Protein AF-0000000085164728 (afdb_homodimer)

InterPro domains:
  IPR006016 UspA [PF00582] (1-134)
  IPR006016 UspA [PF00582] (154-286)
  IPR014729 Rossmann-like alpha/beta/alpha sandwich fold [G3DSA:3.40.50.620] (1-135)
  IPR014729 Rossmann-like alpha/beta/alpha sandwich fold [G3DSA:3.40.50.620] (152-289)

Solvent-accessible surface area (backbone atoms only — not comparable to full-atom values): 30574 Å² total; per-residue (Å²): 68,53,30,26,35,34,34,56,41,90,75,75,27,42,60,46,61,50,56,77,33,47,54,27,33,36,66,24,35,34,36,30,39,36,40,34,37,46,44,65,68,55,76,88,73,43,51,67,68,56,49,53,51,50,51,49,49,49,52,61,57,54,52,64,60,73,89,57,52,48,91,76,40,47,76,47,74,47,78,45,75,32,54,44,45,58,51,52,56,49,48,35,64,75,65,61,37,47,25,35,47,37,46,50,76,58,91,42,88,74,54,78,69,64,69,52,70,51,57,46,54,35,60,50,67,44,75,44,33,36,34,41,35,56,26,63,59,54,39,49,44,31,70,71,40,45,41,54,46,35,34,39,46,46,27,22,33,34,31,67,44,80,76,41,72,31,39,46,46,45,52,49,54,52,47,61,26,41,71,41,57,103,37,42,34,55,48,29,41,33,41,33,34,59,45,54,57,77,85,51,50,72,68,54,51,66,59,45,49,60,53,50,51,52,53,48,49,52,50,38,55,54,44,37,70,57,71,31,50,59,48,73,48,78,44,79,32,57,55,67,61,49,51,51,54,61,37,46,81,42,65,42,43,26,39,42,39,35,34,80,58,54,46,57,41,82,53,61,76,60,85,42,72,50,56,46,39,67,52,52,47,76,52,31,30,31,41,33,53,33,83,91,103,66,54,30,27,33,36,34,54,42,88,75,72,26,43,58,47,61,52,58,77,35,46,53,27,32,37,66,25,34,34,37,30,40,35,39,34,37,46,46,64,69,55,76,88,73,44,51,68,66,56,49,54,50,51,52,50,49,50,50,62,57,53,51,65,61,73,88,60,52,46,91,77,41,48,75,45,73,47,78,45,78,34,55,45,45,59,51,53,56,50,46,34,65,74,65,61,38,48,25,35,46,36,46,49,74,52,91,39,87,74,52,78,71,65,70,54,71,51,57,46,54,35,58,50,64,43,76,44,34,34,34,40,34,56,25,63,60,53,37,48,44,31,70,72,40,44,42,54,46,35,34,39,46,46,28,20,33,34,31,70,44,80,77,42,71,32,39,47,45,46,51,50,54,51,47,61,24,42,73,40,56,100,37,41,34,55,47,29,40,33,42,34,34,60,46,55,57,77,83,51,51,70,67,56,51,64,59,44,48,62,53,50,51,53,53,49,50,50,51,38,53,55,45,38,70,56,71,31,49,57,47,74,48,79,46,79,29,58,54,66,61,48,52,50,54,60,38,48,82,42,65,45,41,25,39,41,38,35,35,79,61,57,44,60,39,85,49,56,74,54,87,43,70,50,57,47,40,66,52,54,47,76,52,30,28,29,40,33,54,34,85,91,105

Organism: Thermosynechococcus vestitus (strain NIES-2133 / IAM M-273 / BP-1) (NCBI:txid197221)

Radius of gyration: 25.06 Å; Cα contacts (8 Å, |Δi|>4): 1102; chains: 2; bounding box: 69×66×60 Å

Sequence (586 aa):
MFKNILIPTDLHDGLPKLTHYLEALRTAGARKLIFLHARPINEDGDKPRLREEKLQQARERLKIDPTTVPADLKAEVIIENRRPADAILDTVEKHQIDLVLASRPLRNLLDEKLFGSTTIEVLQRIKVPVMIMRPHLLWVMTTAELNLRCQNLFRHLLVPYDHSPSAQHLVQQLRQGAQQPDQTSIASLTFCWIISDAGQRELGIAEERPKAEKILAQLKQEFTGYGLRVETEIRFGNPVVEAQLAANYRDIYGIAVSSSSVGKIWELSIPSFAGEIIRRCVFPVIYFPPAGRMFKNILIPTDLHDGLPKLTHYLEALRTAGARKLIFLHARPINEDGDKPRLREEKLQQARERLKIDPTTVPADLKAEVIIENRRPADAILDTVEKHQIDLVLASRPLRNLLDEKLFGSTTIEVLQRIKVPVMIMRPHLLWVMTTAELNLRCQNLFRHLLVPYDHSPSAQHLVQQLRQGAQQPDQTSIASLTFCWIISDAGQRELGIAEERPKAEKILAQLKQEFTGYGLRVETEIRFGNPVVEAQLAANYRDIYGIAVSSSSVGKIWELSIPSFAGEIIRRCVFPVIYFPPAGR

pLDDT: mean 87.1, std 14.27, range [42.5, 98.75]

Foldseek 3Di:
DQAAEEEEDCLQLLSLVCLQQQVLLVLLFYQEYEYEYEAADPPVPDDPVNVVVSVVVLCVSNPHDPVRHDPRHHYYYYYYNDDRLVVVQVCCVVVVGQEYEYEADDPDPPDLDLHDPSVLSNLQPPQHKYKYAYSVVSVPDDPVRVSNLSNLLAAEEEEEADPPQFSVQLLVVVLVQLQVPVRHSYAEYEYEYEAAPPPDDPVVCVVRVVVQVVVLVVSCVSSVVSVHHYHYDYHYHDLLVVSLVVCVVDVHNEYEDEDQCRNVCVVVVPDDSLSCCSRPPNHIYMYRYGPPD/DQAAEEEEDCLQLLSLVCLQQQVLLVLLFYQEYEYEYEAADPPVPDDPVNVVVSVVVLCVSNPHDPVRHDPRHHYYYYYYNDDRLVVVQVCCVVVVGQEYEYEADDPDPPDLDLHDPSVLSNLQPPQHKYKYAYSVVSVPDDPVRVSNLSNLLAAEEEEEADPPQFSVQLLVVVLVQLQVPVRHSYQEYEYEYEAAPPPDDPVVCVVRVVVQVVVLVVSCVSSVVSVHHYHYDYHYHDLLVVSLVVCVVDVHNEYEDEDQCRNVCVVVVPDDSLSCCSRPPNHIYMYRYGPPD

Nearest PDB structures (foldseek):
  3loq-assembly1_A  TM=7.044E-01  e=8.786E-13  Archaeoglobus fulgidus
  4r2j-assembly1_A-2  TM=6.578E-01  e=1.770E-10  Salmonella enterica subsp. enterica serovar Typhimurium str. LT2
  3cis-assembly4_H  TM=7.142E-01  e=3.997E-09  Mycobacterium tuberculosis
  4wny-assembly1_A-2  TM=7.935E-01  e=1.900E-03  Burkholderia pseudomallei 1710b
  4r2l-assembly1_B-2  TM=6.165E-01  e=4.584E-04  Salmonella enterica subsp. enterica serovar Typhimurium str. LT2

Secondary structure (DSSP, 8-state):
---EEEEE--SSSSGGGGGG-HHHHHHTT-SEEEEEEE----TTTS-HHHHHHHHHHHHHHT---GGGS-TT-EEEEEEESS-HHHHHHHHHHHTT-SEEEEE---SSTT---S--HHHHHHHHH--S-EEEE-HHHHHH--HHHHHHHHHTTTSEEEEE----HHHHHHHHHHHHHHT-GGG----EEEEEEEE--SS--HHHHHHHHHHHHHHHHHHHHHHHHTT-EEEEEEEES-HHHHHHHHHHTTT-SEEEEE-SSTTGGGSTTS--HHHHHHHH-SS-EEEEPPTT-/---EEEEE--SSSSGGGGGG-HHHHHHTT-SEEEEEEE----TTTS-HHHHHHHHHHHHHHT---GGGS-TT-EEEEEEESS-HHHHHHHHHHHTT-SEEEEE---SSTT---S--HHHHHHHHH--S-EEEE-HHHHHH--HHHHHHHHHTTTSEEEEE----HHHHHHHHHHHHHHT-GGG----EEEEEEEE--SS--HHHHHHHHHHHHHHHHHHHHHHHHTT-EEEEEEEES-HHHHHHHHHHTTT-SEEEEE-SSTT-GGGTTS--HHHHHHHH-SS-EEEEPPTT-

Structure (mmCIF, N/CA/C/O backbone):
data_AF-0000000085164728-model_v1
#
loop_
_entity.id
_entity.type
_entity.pdbx_description
1 polymer 'Tll1334 protein'
#
loop_
_atom_site.group_PDB
_atom_site.id
_atom_site.type_symbol
_atom_site.label_atom_id
_atom_site.label_alt_id
_atom_site.label_comp_id
_atom_site.label_asym_id
_atom_site.label_entity_id
_atom_site.label_seq_id
_atom_site.pdbx_PDB_ins_code
_atom_site.Cartn_x
_atom_site.Cartn_y
_atom_site.Cartn_z
_atom_site.occupancy
_atom_site.B_iso_or_equiv
_atom_site.auth_seq_id
_atom_site.auth_comp_id
_atom_site.auth_asym_id
_atom_site.auth_atom_id
_atom_site.pdbx_PDB_model_num
ATOM 1 N N . MET A 1 1 ? 6.961 -25.391 -2.287 1 87.75 1 MET A N 1
ATOM 2 C CA . MET A 1 1 ? 6.664 -24.484 -3.389 1 87.75 1 MET A CA 1
ATOM 3 C C . MET A 1 1 ? 7.375 -23.141 -3.197 1 87.75 1 MET A C 1
ATOM 5 O O . MET A 1 1 ? 7.641 -22.734 -2.066 1 87.75 1 MET A O 1
ATOM 9 N N . PHE A 1 2 ? 7.844 -22.422 -4.219 1 93.62 2 PHE A N 1
ATOM 10 C CA . PHE A 1 2 ? 8.469 -21.125 -4.355 1 93.62 2 PHE A CA 1
ATOM 11 C C . PHE A 1 2 ? 9.773 -21.062 -3.574 1 93.62 2 PHE A C 1
ATOM 13 O O . PHE A 1 2 ? 9.914 -20.266 -2.643 1 93.62 2 PHE A O 1
ATOM 20 N N . LYS A 1 3 ? 10.727 -21.797 -3.867 1 95.06 3 LYS A N 1
ATOM 21 C CA . LYS A 1 3 ? 12.016 -21.859 -3.195 1 95.06 3 LYS A CA 1
ATOM 22 C C . LYS A 1 3 ? 13.078 -21.078 -3.963 1 95.06 3 LYS A C 1
ATOM 24 O O . LYS A 1 3 ? 13.898 -20.375 -3.363 1 95.06 3 LYS A O 1
ATOM 29 N N . ASN A 1 4 ? 13.07 -21.328 -5.238 1 97.56 4 ASN A N 1
ATOM 30 C CA . ASN A 1 4 ? 13.984 -20.609 -6.113 1 97.56 4 ASN A CA 1
ATOM 31 C C . ASN A 1 4 ? 13.305 -19.406 -6.77 1 97.56 4 ASN A C 1
ATOM 33 O O . ASN A 1 4 ? 12.547 -19.562 -7.73 1 97.56 4 ASN A O 1
ATOM 37 N N . ILE A 1 5 ? 13.656 -18.234 -6.324 1 98.44 5 ILE A N 1
ATOM 38 C CA . ILE A 1 5 ? 12.891 -17.047 -6.699 1 98.44 5 ILE A CA 1
ATOM 39 C C . ILE A 1 5 ? 13.781 -16.078 -7.484 1 98.44 5 ILE A C 1
ATOM 41 O O . ILE A 1 5 ? 14.906 -15.781 -7.066 1 98.44 5 ILE A O 1
ATOM 45 N N . LEU A 1 6 ? 13.312 -15.719 -8.625 1 98.75 6 LEU A N 1
ATOM 46 C CA . LEU A 1 6 ? 13.945 -14.68 -9.422 1 98.75 6 LEU A CA 1
ATOM 47 C C . LEU A 1 6 ? 13.266 -13.328 -9.195 1 98.75 6 LEU A C 1
ATOM 49 O O . LEU A 1 6 ? 12.039 -13.234 -9.219 1 98.75 6 LEU A O 1
ATOM 53 N N . ILE A 1 7 ? 14.039 -12.305 -8.938 1 98.38 7 ILE A N 1
ATOM 54 C CA . ILE A 1 7 ? 13.539 -10.953 -8.719 1 98.38 7 ILE A CA 1
ATOM 55 C C . ILE A 1 7 ? 14.117 -10.008 -9.766 1 98.38 7 ILE A C 1
ATOM 57 O O . ILE A 1 7 ? 15.141 -9.359 -9.523 1 98.38 7 ILE A O 1
ATOM 61 N N . PRO A 1 8 ? 13.477 -9.938 -10.875 1 96.81 8 PRO A N 1
ATOM 62 C CA . PRO A 1 8 ? 13.906 -8.953 -11.875 1 96.81 8 PRO A CA 1
ATOM 63 C C . PRO A 1 8 ? 13.508 -7.523 -11.508 1 96.81 8 PRO A C 1
ATOM 65 O O . PRO A 1 8 ? 12.406 -7.297 -11.016 1 96.81 8 PRO A O 1
ATOM 68 N N . THR A 1 9 ? 14.398 -6.559 -11.727 1 93.94 9 THR A N 1
ATOM 69 C CA . THR A 1 9 ? 14.117 -5.184 -11.336 1 93.94 9 THR A CA 1
ATOM 70 C C . THR A 1 9 ? 14.781 -4.199 -12.289 1 93.94 9 THR A C 1
ATOM 72 O O . THR A 1 9 ? 15.898 -4.434 -12.758 1 93.94 9 THR A O 1
ATOM 75 N N . ASP A 1 10 ? 14.078 -3.133 -12.523 1 88.12 10 ASP A N 1
ATOM 76 C CA . ASP A 1 10 ? 14.688 -2.023 -13.25 1 88.12 10 ASP A CA 1
ATOM 77 C C . ASP A 1 10 ? 15.297 -1.005 -12.281 1 88.12 10 ASP A C 1
ATOM 79 O O . ASP A 1 10 ? 15.68 0.092 -12.695 1 88.12 10 ASP A O 1
ATOM 83 N N . LEU A 1 11 ? 15.289 -1.271 -11.016 1 89.62 11 LEU A N 1
ATOM 84 C CA . LEU A 1 11 ? 15.938 -0.517 -9.945 1 89.62 11 LEU A CA 1
ATOM 85 C C . LEU A 1 11 ? 15.016 0.586 -9.43 1 89.62 11 LEU A C 1
ATOM 87 O O . LEU A 1 11 ? 15.312 1.228 -8.422 1 89.62 11 LEU A O 1
ATOM 91 N N . HIS A 1 12 ? 13.805 0.797 -10.016 1 82.5 12 HIS A N 1
ATOM 92 C CA . HIS A 1 12 ? 12.906 1.875 -9.609 1 82.5 12 HIS A CA 1
ATOM 93 C C . HIS A 1 12 ? 11.57 1.326 -9.109 1 82.5 12 HIS A C 1
ATOM 95 O O . HIS A 1 12 ? 10.688 2.092 -8.719 1 82.5 12 HIS A O 1
ATOM 101 N N . ASP A 1 13 ? 11.43 0.046 -9.031 1 85.62 13 ASP A N 1
ATOM 102 C CA . ASP A 1 13 ? 10.133 -0.588 -8.797 1 85.62 13 ASP A CA 1
ATOM 103 C C . ASP A 1 13 ? 9.977 -1 -7.332 1 85.62 13 ASP A C 1
ATOM 105 O O . ASP A 1 13 ? 9.047 -1.72 -6.98 1 85.62 13 ASP A O 1
ATOM 109 N N . GLY A 1 14 ? 10.922 -0.713 -6.512 1 89.44 14 GLY A N 1
ATOM 110 C CA . GLY A 1 14 ? 10.852 -1.021 -5.094 1 89.44 14 GLY A CA 1
ATOM 111 C C . GLY A 1 14 ? 11.477 -2.357 -4.742 1 89.44 14 GLY A C 1
ATOM 112 O O . GLY A 1 14 ? 11.766 -2.625 -3.574 1 89.44 14 GLY A O 1
ATOM 113 N N . LEU A 1 15 ? 11.805 -3.211 -5.734 1 94.62 15 LEU A N 1
ATOM 114 C CA . LEU A 1 15 ? 12.242 -4.582 -5.488 1 94.62 15 LEU A CA 1
ATOM 115 C C . LEU A 1 15 ? 13.672 -4.613 -4.961 1 94.62 15 LEU A C 1
ATOM 117 O O . LEU A 1 15 ? 14.047 -5.527 -4.223 1 94.62 15 LEU A O 1
ATOM 121 N N . PRO A 1 16 ? 14.508 -3.58 -5.289 1 94.38 16 PRO A N 1
ATOM 122 C CA . PRO A 1 16 ? 15.859 -3.584 -4.723 1 94.38 16 PRO A CA 1
ATOM 123 C C . PRO A 1 16 ? 15.859 -3.594 -3.197 1 94.38 16 PRO A C 1
ATOM 125 O O . PRO A 1 16 ? 16.797 -4.113 -2.578 1 94.38 16 PRO A O 1
ATOM 128 N N . LYS A 1 17 ? 14.805 -3.115 -2.582 1 94.44 17 LYS A N 1
ATOM 129 C CA . LYS A 1 17 ? 14.703 -3.115 -1.125 1 94.44 17 LYS A CA 1
ATOM 130 C C . LYS A 1 17 ? 14.766 -4.535 -0.571 1 94.44 17 LYS A C 1
ATOM 132 O O . LYS A 1 17 ? 15.18 -4.742 0.573 1 94.44 17 LYS A O 1
ATOM 137 N N . LEU A 1 18 ? 14.43 -5.48 -1.361 1 97.12 18 LEU A N 1
ATOM 138 C CA . LEU A 1 18 ? 14.32 -6.859 -0.89 1 97.12 18 LEU A CA 1
ATOM 139 C C . LEU A 1 18 ? 15.695 -7.441 -0.576 1 97.12 18 LEU A C 1
ATOM 141 O O . LEU A 1 18 ? 15.797 -8.453 0.119 1 97.12 18 LEU A O 1
ATOM 145 N N . THR A 1 19 ? 16.781 -6.758 -1.048 1 97.44 19 THR A N 1
ATOM 146 C CA . THR A 1 19 ? 18.125 -7.203 -0.711 1 97.44 19 THR A CA 1
ATOM 147 C C . THR A 1 19 ? 18.375 -7.082 0.789 1 97.44 19 THR A C 1
ATOM 149 O O . THR A 1 19 ? 19.281 -7.715 1.324 1 97.44 19 THR A O 1
ATOM 152 N N . HIS A 1 20 ? 17.531 -6.328 1.46 1 96.56 20 HIS A N 1
ATOM 153 C CA . HIS A 1 20 ? 17.703 -6.109 2.891 1 96.56 20 HIS A CA 1
ATOM 154 C C . HIS A 1 20 ? 16.797 -7.027 3.705 1 96.56 20 HIS A C 1
ATOM 156 O O . HIS A 1 20 ? 16.797 -6.977 4.938 1 96.56 20 HIS A O 1
ATOM 162 N N . TYR A 1 21 ? 16.109 -7.902 3.035 1 97.69 21 TYR A N 1
ATOM 163 C CA . TYR A 1 21 ? 15.125 -8.727 3.74 1 97.69 21 TYR A CA 1
ATOM 164 C C . TYR A 1 21 ? 15.336 -10.203 3.43 1 97.69 21 TYR A C 1
ATOM 166 O O . TYR A 1 21 ? 14.367 -10.969 3.357 1 97.69 21 TYR A O 1
ATOM 174 N N . LEU A 1 22 ? 16.531 -10.578 3.252 1 98.25 22 LEU A N 1
ATOM 175 C CA . LEU A 1 22 ? 16.875 -11.938 2.857 1 98.25 22 LEU A CA 1
ATOM 176 C C . LEU A 1 22 ? 16.438 -12.945 3.922 1 98.25 22 LEU A C 1
ATOM 178 O O . LEU A 1 22 ? 15.898 -14 3.598 1 98.25 22 LEU A O 1
ATOM 182 N N . GLU A 1 23 ? 16.625 -12.594 5.18 1 97.75 23 GLU A N 1
ATOM 183 C CA . GLU A 1 23 ? 16.203 -13.484 6.258 1 97.75 23 GLU A CA 1
ATOM 184 C C . GLU A 1 23 ? 14.688 -13.664 6.25 1 97.75 23 GLU A C 1
ATOM 186 O O . GLU A 1 23 ? 14.188 -14.773 6.445 1 97.75 23 GLU A O 1
ATOM 191 N N . ALA A 1 24 ? 13.992 -12.586 6.066 1 97.88 24 ALA A N 1
ATOM 192 C CA . ALA A 1 24 ? 12.531 -12.641 6.023 1 97.88 24 ALA A CA 1
ATOM 193 C C . ALA A 1 24 ? 12.055 -13.492 4.852 1 97.88 24 ALA A C 1
ATOM 195 O O . ALA A 1 24 ? 11.148 -14.32 5.008 1 97.88 24 ALA A O 1
ATOM 196 N N . LEU A 1 25 ? 12.68 -13.305 3.686 1 97.75 25 LEU A N 1
ATOM 197 C CA . LEU A 1 25 ? 12.305 -14.07 2.504 1 97.75 25 LEU A CA 1
ATOM 198 C C . LEU A 1 25 ? 12.641 -15.547 2.689 1 97.75 25 LEU A C 1
ATOM 200 O O . LEU A 1 25 ? 11.891 -16.422 2.244 1 97.75 25 LEU A O 1
ATOM 204 N N . ARG A 1 26 ? 13.727 -15.812 3.361 1 97.25 26 ARG A N 1
ATOM 205 C CA . ARG A 1 26 ? 14.062 -17.188 3.713 1 97.25 26 ARG A CA 1
ATOM 206 C C . ARG A 1 26 ? 12.992 -17.812 4.602 1 97.25 26 ARG A C 1
ATOM 208 O O . ARG A 1 26 ? 12.609 -18.969 4.41 1 97.25 26 ARG A O 1
ATOM 215 N N . THR A 1 27 ? 12.547 -17.031 5.551 1 96 27 THR A N 1
ATOM 216 C CA . THR A 1 27 ? 11.492 -17.484 6.453 1 96 27 THR A CA 1
ATOM 217 C C . THR A 1 27 ? 10.227 -17.828 5.676 1 96 27 THR A C 1
ATOM 219 O O . THR A 1 27 ? 9.5 -18.766 6.031 1 96 27 THR A O 1
ATOM 222 N N . ALA A 1 28 ? 10.031 -17.172 4.562 1 96.12 28 ALA A N 1
ATOM 223 C CA . ALA A 1 28 ? 8.859 -17.391 3.725 1 96.12 28 ALA A CA 1
ATOM 224 C C . ALA A 1 28 ? 9.039 -18.641 2.863 1 96.12 28 ALA A C 1
ATOM 226 O O . ALA A 1 28 ? 8.109 -19.062 2.178 1 96.12 28 ALA A O 1
ATOM 227 N N . GLY A 1 29 ? 10.258 -19.172 2.836 1 94.25 29 GLY A N 1
ATOM 228 C CA . GLY A 1 29 ? 10.461 -20.422 2.137 1 94.25 29 GLY A CA 1
ATOM 229 C C . GLY A 1 29 ? 11.539 -20.359 1.077 1 94.25 29 GLY A C 1
ATOM 230 O O . GLY A 1 29 ? 11.914 -21.375 0.494 1 94.25 29 GLY A O 1
ATOM 231 N N . ALA A 1 30 ? 12.094 -19.125 0.817 1 96.56 30 ALA A N 1
ATOM 232 C CA . ALA A 1 30 ? 13.117 -18.969 -0.217 1 96.56 30 ALA A CA 1
ATOM 233 C C . ALA A 1 30 ? 14.406 -19.688 0.178 1 96.56 30 ALA A C 1
ATOM 235 O O . ALA A 1 30 ? 14.82 -19.641 1.339 1 96.56 30 ALA A O 1
ATOM 236 N N . ARG A 1 31 ? 15 -20.344 -0.759 1 96.88 31 ARG A N 1
ATOM 237 C CA . ARG A 1 31 ? 16.297 -20.984 -0.559 1 96.88 31 ARG A CA 1
ATOM 238 C C . ARG A 1 31 ? 17.328 -20.469 -1.556 1 96.88 31 ARG A C 1
ATOM 240 O O . ARG A 1 31 ? 18.531 -20.547 -1.312 1 96.88 31 ARG A O 1
ATOM 247 N N . LYS A 1 32 ? 16.797 -19.969 -2.6 1 98.31 32 LYS A N 1
ATOM 248 C CA . LYS A 1 32 ? 17.609 -19.281 -3.594 1 98.31 32 LYS A CA 1
ATOM 249 C C . LYS A 1 32 ? 16.938 -18 -4.078 1 98.31 32 LYS A C 1
ATOM 251 O O . LYS A 1 32 ? 15.758 -18.016 -4.445 1 98.31 32 LYS A O 1
ATOM 256 N N . LEU A 1 33 ? 17.641 -16.906 -4 1 98.56 33 LEU A N 1
ATOM 257 C CA . LEU A 1 33 ? 17.172 -15.625 -4.504 1 98.56 33 LEU A CA 1
ATOM 258 C C . LEU A 1 33 ? 18.141 -15.055 -5.539 1 98.56 33 LEU A C 1
ATOM 260 O O . LEU A 1 33 ? 19.344 -14.953 -5.285 1 98.56 33 LEU A O 1
ATOM 264 N N . ILE A 1 34 ? 17.609 -14.734 -6.684 1 98.75 34 ILE A N 1
ATOM 265 C CA . ILE A 1 34 ? 18.422 -14.086 -7.707 1 98.75 34 ILE A CA 1
ATOM 266 C C . ILE A 1 34 ? 17.812 -12.727 -8.055 1 98.75 34 ILE A C 1
ATOM 268 O O . ILE A 1 34 ? 16.688 -12.641 -8.539 1 98.75 34 ILE A O 1
ATOM 272 N N . PHE A 1 35 ? 18.594 -11.695 -7.742 1 98.62 35 PHE A N 1
ATOM 273 C CA . PHE A 1 35 ? 18.25 -10.359 -8.219 1 98.62 35 PHE A CA 1
ATOM 274 C C . PHE A 1 35 ? 18.828 -10.117 -9.609 1 98.62 35 PHE A C 1
ATOM 276 O O . PHE A 1 35 ? 20.047 -10.234 -9.812 1 98.62 35 PHE A O 1
ATOM 283 N N . LEU A 1 36 ? 17.938 -9.781 -10.562 1 98.12 36 LEU A N 1
ATOM 284 C CA . LEU A 1 36 ? 18.359 -9.633 -11.945 1 98.12 36 LEU A CA 1
ATOM 285 C C . LEU A 1 36 ? 18.078 -8.227 -12.453 1 98.12 36 LEU A C 1
ATOM 287 O O . LEU A 1 36 ? 16.953 -7.738 -12.352 1 98.12 36 LEU A O 1
ATOM 291 N N . HIS A 1 37 ? 19.047 -7.543 -12.875 1 96.69 37 HIS A N 1
ATOM 292 C CA . HIS A 1 37 ? 18.922 -6.297 -13.617 1 96.69 37 HIS A CA 1
ATOM 293 C C . HIS A 1 37 ? 19.469 -6.434 -15.031 1 96.69 37 HIS A C 1
ATOM 295 O O . HIS A 1 37 ? 20.656 -6.664 -15.219 1 96.69 37 HIS A O 1
ATOM 301 N N . ALA A 1 38 ? 18.516 -6.348 -16.031 1 94.5 38 ALA A N 1
ATOM 302 C CA . ALA A 1 38 ? 18.891 -6.461 -17.438 1 94.5 38 ALA A CA 1
ATOM 303 C C . ALA A 1 38 ? 18.484 -5.211 -18.219 1 94.5 38 ALA A C 1
ATOM 305 O O . ALA A 1 38 ? 17.344 -4.758 -18.109 1 94.5 38 ALA A O 1
ATOM 306 N N . ARG A 1 39 ? 19.344 -4.613 -18.906 1 88.88 39 ARG A N 1
ATOM 307 C CA . ARG A 1 39 ? 19.109 -3.459 -19.766 1 88.88 39 ARG A CA 1
ATOM 308 C C . ARG A 1 39 ? 20.016 -3.482 -20.984 1 88.88 39 ARG A C 1
ATOM 310 O O . ARG A 1 39 ? 21.234 -3.615 -20.875 1 88.88 39 ARG A O 1
ATOM 317 N N . PRO A 1 40 ? 19.266 -3.32 -22.156 1 83.12 40 PRO A N 1
ATOM 318 C CA . PRO A 1 40 ? 20.109 -3.248 -23.344 1 83.12 40 PRO A CA 1
ATOM 319 C C . PRO A 1 40 ? 20.938 -1.963 -23.391 1 83.12 40 PRO A C 1
ATOM 321 O O . PRO A 1 40 ? 20.422 -0.884 -23.078 1 83.12 40 PRO A O 1
ATOM 324 N N . ILE A 1 41 ? 22.172 -2.07 -23.359 1 71.19 41 ILE A N 1
ATOM 325 C CA . ILE A 1 41 ? 23.031 -0.912 -23.547 1 71.19 41 ILE A CA 1
ATOM 326 C C . ILE A 1 41 ? 23.234 -0.64 -25.031 1 71.19 41 ILE A C 1
ATOM 328 O O . ILE A 1 41 ? 23.625 -1.533 -25.781 1 71.19 41 ILE A O 1
ATOM 332 N N . ASN A 1 42 ? 22.531 0.469 -25.453 1 64.06 42 ASN A N 1
ATOM 333 C CA . ASN A 1 42 ? 22.875 0.837 -26.828 1 64.06 42 ASN A CA 1
ATOM 334 C C . ASN A 1 42 ? 24.328 1.309 -26.938 1 64.06 42 ASN A C 1
ATOM 336 O O . ASN A 1 42 ? 24.703 2.328 -26.344 1 64.06 42 ASN A O 1
ATOM 340 N N . GLU A 1 43 ? 25.219 0.476 -27.391 1 57.06 43 GLU A N 1
ATOM 341 C CA . GLU A 1 43 ? 26.625 0.773 -27.594 1 57.06 43 GLU A CA 1
ATOM 342 C C . GLU A 1 43 ? 26.812 2.096 -28.328 1 57.06 43 GLU A C 1
ATOM 344 O O . GLU A 1 43 ? 27.781 2.822 -28.078 1 57.06 43 GLU A O 1
ATOM 349 N N . ASP A 1 44 ? 25.984 2.379 -29.281 1 56.75 44 ASP A N 1
ATOM 350 C CA . ASP A 1 44 ? 26.219 3.541 -30.141 1 56.75 44 ASP A CA 1
ATOM 351 C C . ASP A 1 44 ? 25.75 4.824 -29.453 1 56.75 44 ASP A C 1
ATOM 353 O O . ASP A 1 44 ? 26.312 5.898 -29.688 1 56.75 44 ASP A O 1
ATOM 357 N N . GLY A 1 45 ? 24.797 4.73 -28.594 1 57.88 45 GLY A N 1
ATOM 358 C CA . GLY A 1 45 ? 24.219 5.969 -28.109 1 57.88 45 GLY A CA 1
ATOM 359 C C . GLY A 1 45 ? 24.594 6.27 -26.672 1 57.88 45 GLY A C 1
ATOM 360 O O . GLY A 1 45 ? 24.781 7.43 -26.297 1 57.88 45 GLY A O 1
ATOM 361 N N . ASP A 1 46 ? 24.938 5.297 -25.969 1 63.84 46 ASP A N 1
ATOM 362 C CA . ASP A 1 46 ? 25.266 5.621 -24.578 1 63.84 46 ASP A CA 1
ATOM 363 C C . ASP A 1 46 ? 26.75 5.895 -24.406 1 63.84 46 ASP A C 1
ATOM 365 O O . ASP A 1 46 ? 27.594 5.062 -24.766 1 63.84 46 ASP A O 1
ATOM 369 N N . LYS A 1 47 ? 26.953 7.059 -24.203 1 67.5 47 LYS A N 1
ATOM 370 C CA . LYS A 1 47 ? 28.328 7.391 -23.859 1 67.5 47 LYS A CA 1
ATOM 371 C C . LYS A 1 47 ? 28.891 6.402 -22.844 1 67.5 47 LYS A C 1
ATOM 373 O O . LYS A 1 47 ? 28.203 6.023 -21.891 1 67.5 47 LYS A O 1
ATOM 378 N N . PRO A 1 48 ? 30.031 5.777 -23.203 1 73.62 48 PRO A N 1
ATOM 379 C CA . PRO A 1 48 ? 30.688 4.816 -22.297 1 73.62 48 PRO A CA 1
ATOM 380 C C . PRO A 1 48 ? 30.562 5.207 -20.828 1 73.62 48 PRO A C 1
ATOM 382 O O . PRO A 1 48 ? 30.328 4.352 -19.984 1 73.62 48 PRO A O 1
ATOM 385 N N . ARG A 1 49 ? 30.766 6.395 -20.562 1 73.69 49 ARG A N 1
ATOM 386 C CA . ARG A 1 49 ? 30.688 6.871 -19.188 1 73.69 49 ARG A CA 1
ATOM 387 C C . ARG A 1 49 ? 29.297 6.652 -18.609 1 73.69 49 ARG A C 1
ATOM 389 O O . ARG A 1 49 ? 29.156 6.238 -17.453 1 73.69 49 ARG A O 1
ATOM 396 N N . LEU A 1 50 ? 28.359 6.855 -19.391 1 76.19 50 LEU A N 1
ATOM 397 C CA . LEU A 1 50 ? 26.984 6.695 -18.938 1 76.19 50 LEU A CA 1
ATOM 398 C C . LEU A 1 50 ? 26.672 5.227 -18.656 1 76.19 50 LEU A C 1
ATOM 400 O O . LEU A 1 50 ? 25.953 4.914 -17.703 1 76.19 50 LEU A O 1
ATOM 404 N N . ARG A 1 51 ? 27.297 4.457 -19.484 1 78.06 51 ARG A N 1
ATOM 405 C CA . ARG A 1 51 ? 27.125 3.021 -19.297 1 78.06 51 ARG A CA 1
ATOM 406 C C . ARG A 1 51 ? 27.719 2.574 -17.953 1 78.06 51 ARG A C 1
ATOM 408 O O . ARG A 1 51 ? 27.078 1.84 -17.203 1 78.06 51 ARG A O 1
ATOM 415 N N . GLU A 1 52 ? 28.844 2.947 -17.75 1 82.94 52 GLU A N 1
ATOM 416 C CA . GLU A 1 52 ? 29.531 2.58 -16.516 1 82.94 52 GLU A CA 1
ATOM 417 C C . GLU A 1 52 ? 28.781 3.117 -15.297 1 82.94 52 GLU A C 1
ATOM 419 O O . GLU A 1 52 ? 28.672 2.436 -14.273 1 82.94 52 GLU A O 1
ATOM 424 N N . GLU A 1 53 ? 28.297 4.223 -15.438 1 82.75 53 GLU A N 1
ATOM 425 C CA . GLU A 1 53 ? 27.547 4.828 -14.344 1 82.75 53 GLU A CA 1
ATOM 426 C C . GLU A 1 53 ? 26.281 4.035 -14.039 1 82.75 53 GLU A C 1
ATOM 428 O O . GLU A 1 53 ? 25.938 3.83 -12.867 1 82.75 53 GLU A O 1
ATOM 433 N N . LYS A 1 54 ? 25.688 3.637 -15.055 1 84 54 LYS A N 1
ATOM 434 C CA . LYS A 1 54 ? 24.469 2.873 -14.875 1 84 54 LYS A CA 1
ATOM 435 C C . LYS A 1 54 ? 24.75 1.513 -14.242 1 84 54 LYS A C 1
ATOM 437 O O . LYS A 1 54 ? 24 1.057 -13.375 1 84 54 LYS A O 1
ATOM 442 N N . LEU A 1 55 ? 25.75 0.953 -14.719 1 86.62 55 LEU A N 1
ATOM 443 C CA . LEU A 1 55 ? 26.172 -0.33 -14.164 1 86.62 55 LEU A CA 1
ATOM 444 C C . LEU A 1 55 ? 26.531 -0.192 -12.688 1 86.62 55 LEU A C 1
ATOM 446 O O . LEU A 1 55 ? 26.156 -1.036 -11.867 1 86.62 55 LEU A O 1
ATOM 450 N N . GLN A 1 56 ? 27.203 0.814 -12.367 1 89.75 56 GLN A N 1
ATOM 451 C CA . GLN A 1 56 ? 27.609 1.062 -10.984 1 89.75 56 GLN A CA 1
ATOM 452 C C . GLN A 1 56 ? 26.391 1.322 -10.102 1 89.75 56 GLN A C 1
ATOM 454 O O . GLN A 1 56 ? 26.328 0.851 -8.961 1 89.75 56 GLN A O 1
ATOM 459 N N . GLN A 1 57 ? 25.516 1.98 -10.625 1 88.94 57 GLN A N 1
ATOM 460 C CA . GLN A 1 57 ? 24.281 2.248 -9.891 1 88.94 57 GLN A CA 1
ATOM 461 C C . GLN A 1 57 ? 23.531 0.955 -9.57 1 88.94 57 GLN A C 1
ATOM 463 O O . GLN A 1 57 ? 23.047 0.766 -8.453 1 88.94 57 GLN A O 1
ATOM 468 N N . ALA A 1 58 ? 23.484 0.151 -10.578 1 92.31 58 ALA A N 1
ATOM 469 C CA . ALA A 1 58 ? 22.797 -1.127 -10.391 1 92.31 58 ALA A CA 1
ATOM 470 C C . ALA A 1 58 ? 23.5 -1.968 -9.328 1 92.31 58 ALA A C 1
ATOM 472 O O . ALA A 1 58 ? 22.859 -2.545 -8.453 1 92.31 58 ALA A O 1
ATOM 473 N N . ARG A 1 59 ? 24.812 -1.958 -9.398 1 94.06 59 ARG A N 1
ATOM 474 C CA . ARG A 1 59 ? 25.609 -2.725 -8.438 1 94.06 59 ARG A CA 1
ATOM 475 C C . ARG A 1 59 ? 25.422 -2.189 -7.023 1 94.06 59 ARG A C 1
ATOM 477 O O . ARG A 1 59 ? 25.297 -2.963 -6.07 1 94.06 59 ARG A O 1
ATOM 484 N N . GLU A 1 60 ? 25.344 -0.975 -6.945 1 94.25 60 GLU A N 1
ATOM 485 C CA . GLU A 1 60 ? 25.188 -0.351 -5.637 1 94.25 60 GLU A CA 1
ATOM 486 C C . GLU A 1 60 ? 23.797 -0.592 -5.07 1 94.25 60 GLU A C 1
ATOM 488 O O . GLU A 1 60 ? 23.641 -0.926 -3.895 1 94.25 60 GLU A O 1
ATOM 493 N N . ARG A 1 61 ? 22.844 -0.487 -5.879 1 93.06 61 ARG A N 1
ATOM 494 C CA . ARG A 1 61 ? 21.453 -0.606 -5.445 1 93.06 61 ARG A CA 1
ATOM 495 C C . ARG A 1 61 ? 21.109 -2.051 -5.094 1 93.06 61 ARG A C 1
ATOM 497 O O . ARG A 1 61 ? 20.234 -2.301 -4.262 1 93.06 61 ARG A O 1
ATOM 504 N N . LEU A 1 62 ? 21.797 -2.988 -5.738 1 97.19 62 LEU A N 1
ATOM 505 C CA . LEU A 1 62 ? 21.469 -4.395 -5.52 1 97.19 62 LEU A CA 1
ATOM 506 C C . LEU A 1 62 ? 22.531 -5.07 -4.664 1 97.19 62 LEU A C 1
ATOM 508 O O . LEU A 1 62 ? 22.578 -6.301 -4.566 1 97.19 62 LEU A O 1
ATOM 512 N N . LYS A 1 63 ? 23.359 -4.266 -4.066 1 96.5 63 LYS A N 1
ATOM 513 C CA . LYS A 1 63 ? 24.438 -4.82 -3.25 1 96.5 63 LYS A CA 1
ATOM 514 C C . LYS A 1 63 ? 23.875 -5.617 -2.074 1 96.5 63 LYS A C 1
ATOM 516 O O . LYS A 1 63 ? 23.016 -5.125 -1.335 1 96.5 63 LYS A O 1
ATOM 521 N N . ILE A 1 64 ? 24.375 -6.793 -1.97 1 97 64 ILE A N 1
ATOM 522 C CA . ILE A 1 64 ? 23.984 -7.656 -0.861 1 97 64 ILE A CA 1
ATOM 523 C C . ILE A 1 64 ? 25.109 -7.695 0.176 1 97 64 ILE A C 1
ATOM 525 O O . ILE A 1 64 ? 26.266 -7.949 -0.162 1 97 64 ILE A O 1
ATOM 529 N N . ASP A 1 65 ? 24.75 -7.383 1.406 1 95.56 65 ASP A N 1
ATOM 530 C CA . ASP A 1 65 ? 25.688 -7.574 2.514 1 95.56 65 ASP A CA 1
ATOM 531 C C . ASP A 1 65 ? 25.828 -9.055 2.861 1 95.56 65 ASP A C 1
ATOM 533 O O . ASP A 1 65 ? 24.875 -9.672 3.357 1 95.56 65 ASP A O 1
ATOM 537 N N . PRO A 1 66 ? 26.953 -9.602 2.666 1 94.88 66 PRO A N 1
ATOM 538 C CA . PRO A 1 66 ? 27.141 -11.039 2.889 1 94.88 66 PRO A CA 1
ATOM 539 C C . PRO A 1 66 ? 26.844 -11.453 4.328 1 94.88 66 PRO A C 1
ATOM 541 O O . PRO A 1 66 ? 26.469 -12.609 4.574 1 94.88 66 PRO A O 1
ATOM 544 N N . THR A 1 67 ? 26.953 -10.516 5.23 1 95.88 67 THR A N 1
ATOM 545 C CA . THR A 1 67 ? 26.734 -10.836 6.641 1 95.88 67 THR A CA 1
ATOM 546 C C . THR A 1 67 ? 25.25 -11.031 6.93 1 95.88 67 THR A C 1
ATOM 548 O O . THR A 1 67 ? 24.875 -11.578 7.973 1 95.88 67 THR A O 1
ATOM 551 N N . THR A 1 68 ? 24.453 -10.602 6.027 1 95.88 68 THR A N 1
ATOM 552 C CA . THR A 1 68 ? 23.016 -10.672 6.254 1 95.88 68 THR A CA 1
ATOM 553 C C . THR A 1 68 ? 22.406 -11.891 5.555 1 95.88 68 THR A C 1
ATOM 555 O O . THR A 1 68 ? 21.219 -12.156 5.676 1 95.88 68 THR A O 1
ATOM 558 N N . VAL A 1 69 ? 23.219 -12.656 4.875 1 97.44 69 VAL A N 1
ATOM 559 C CA . VAL A 1 69 ? 22.719 -13.82 4.141 1 97.44 69 VAL A CA 1
ATOM 560 C C . VAL A 1 69 ? 22.688 -15.039 5.059 1 97.44 69 VAL A C 1
ATOM 562 O O . VAL A 1 69 ? 23.719 -15.492 5.543 1 97.44 69 VAL A O 1
ATOM 565 N N . PRO A 1 70 ? 21.516 -15.555 5.25 1 97 70 PRO A N 1
ATOM 566 C CA . PRO A 1 70 ? 21.438 -16.781 6.051 1 97 70 PRO A CA 1
ATOM 567 C C . PRO A 1 70 ? 22.203 -17.938 5.434 1 97 70 PRO A C 1
ATOM 569 O O . PRO A 1 70 ? 22.359 -18 4.211 1 97 70 PRO A O 1
ATOM 572 N N . ALA A 1 71 ? 22.578 -18.938 6.191 1 95.88 71 ALA A N 1
ATOM 573 C CA . ALA A 1 71 ? 23.438 -20.047 5.77 1 95.88 71 ALA A CA 1
ATOM 574 C C . ALA A 1 71 ? 22.719 -20.938 4.75 1 95.88 71 ALA A C 1
ATOM 576 O O . ALA A 1 71 ? 23.344 -21.469 3.834 1 95.88 71 ALA A O 1
ATOM 577 N N . ASP A 1 72 ? 21.406 -21 4.891 1 96.56 72 ASP A N 1
ATOM 578 C CA . ASP A 1 72 ? 20.672 -21.922 4.031 1 96.56 72 ASP A CA 1
ATOM 579 C C . ASP A 1 72 ? 20.016 -21.188 2.871 1 96.56 72 ASP A C 1
ATOM 581 O O . ASP A 1 72 ? 19.078 -21.719 2.256 1 96.56 72 ASP A O 1
ATOM 585 N N . LEU A 1 73 ? 20.5 -19.969 2.604 1 97.62 73 LEU A N 1
ATOM 586 C CA . LEU A 1 73 ? 19.969 -19.172 1.499 1 97.62 73 LEU A CA 1
ATOM 587 C C . LEU A 1 73 ? 21.094 -18.766 0.545 1 97.62 73 LEU A C 1
ATOM 589 O O . LEU A 1 73 ? 22.141 -18.281 0.979 1 97.62 73 LEU A O 1
ATOM 593 N N . LYS A 1 74 ? 20.891 -19.062 -0.69 1 98.19 74 LYS A N 1
ATOM 594 C CA . LYS A 1 74 ? 21.781 -18.547 -1.723 1 98.19 74 LYS A CA 1
ATOM 595 C C . LYS A 1 74 ? 21.219 -17.266 -2.34 1 98.19 74 LYS A C 1
ATOM 597 O O . LYS A 1 74 ? 20.094 -17.266 -2.85 1 98.19 74 LYS A O 1
ATOM 602 N N . ALA A 1 75 ? 21.938 -16.203 -2.246 1 98.19 75 ALA A N 1
ATOM 603 C CA . ALA A 1 75 ? 21.531 -14.922 -2.828 1 98.19 75 ALA A CA 1
ATOM 604 C C . ALA A 1 75 ? 22.547 -14.438 -3.855 1 98.19 75 ALA A C 1
ATOM 606 O O . ALA A 1 75 ? 23.75 -14.414 -3.58 1 98.19 75 ALA A O 1
ATOM 607 N N . GLU A 1 76 ? 22.031 -14.117 -5 1 97.56 76 GLU A N 1
ATOM 608 C CA . GLU A 1 76 ? 22.906 -13.695 -6.086 1 97.56 76 GLU A CA 1
ATOM 609 C C . GLU A 1 76 ? 22.344 -12.477 -6.812 1 97.56 76 GLU A C 1
ATOM 611 O O . GLU A 1 76 ? 21.125 -12.266 -6.828 1 97.56 76 GLU A O 1
ATOM 616 N N . VAL A 1 77 ? 23.281 -11.703 -7.309 1 98.12 77 VAL A N 1
ATOM 617 C CA . VAL A 1 77 ? 22.922 -10.57 -8.156 1 98.12 77 VAL A CA 1
ATOM 618 C C . VAL A 1 77 ? 23.484 -10.781 -9.562 1 98.12 77 VAL A C 1
ATOM 620 O O . VAL A 1 77 ? 24.656 -11.109 -9.727 1 98.12 77 VAL A O 1
ATOM 623 N N . ILE A 1 78 ? 22.641 -10.648 -10.531 1 97.75 78 ILE A N 1
ATOM 624 C CA . ILE A 1 78 ? 23.047 -10.7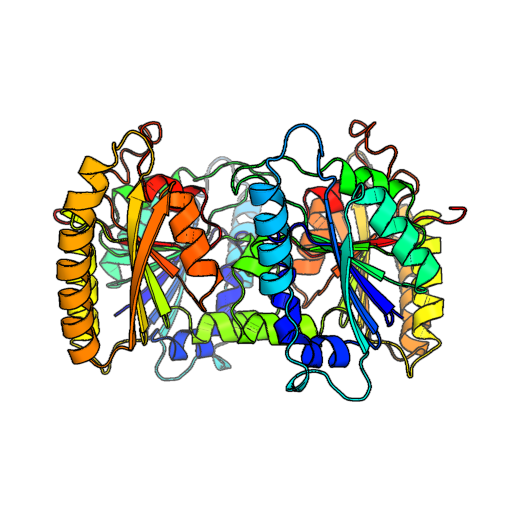58 -11.93 1 97.75 78 ILE A CA 1
ATOM 625 C C . ILE A 1 78 ? 22.719 -9.461 -12.664 1 97.75 78 ILE A C 1
ATOM 627 O O . ILE A 1 78 ? 21.578 -9 -12.633 1 97.75 78 ILE A O 1
ATOM 631 N N . ILE A 1 79 ? 23.656 -8.828 -13.219 1 96.12 79 ILE A N 1
ATOM 632 C CA . ILE A 1 79 ? 23.5 -7.648 -14.055 1 96.12 79 ILE A CA 1
ATOM 633 C C . ILE A 1 79 ? 23.922 -7.965 -15.484 1 96.12 79 ILE A C 1
ATOM 635 O O . ILE A 1 79 ? 25.062 -8.367 -15.727 1 96.12 79 ILE A O 1
ATOM 639 N N . GLU A 1 80 ? 22.984 -7.754 -16.391 1 93.06 80 GLU A N 1
ATOM 640 C CA . GLU A 1 80 ? 23.25 -8.156 -17.781 1 93.06 80 GLU A CA 1
ATOM 641 C C . GLU A 1 80 ? 22.906 -7.035 -18.75 1 93.06 80 GLU A C 1
ATOM 643 O O . GLU A 1 80 ? 22 -6.242 -18.5 1 93.06 80 GLU A O 1
ATOM 648 N N . ASN A 1 81 ? 23.656 -7.059 -19.828 1 90.38 81 ASN A N 1
ATOM 649 C CA . ASN A 1 81 ? 23.375 -6.207 -20.969 1 90.38 81 ASN A CA 1
ATOM 650 C C . ASN A 1 81 ? 22.531 -6.938 -22.016 1 90.38 81 ASN A C 1
ATOM 652 O O . ASN A 1 81 ? 23.031 -7.371 -23.047 1 90.38 81 ASN A O 1
ATOM 656 N N . ARG A 1 82 ? 21.375 -7.117 -21.797 1 91.88 82 ARG A N 1
ATOM 657 C CA . ARG A 1 82 ? 20.438 -7.848 -22.641 1 91.88 82 ARG A CA 1
ATOM 658 C C . ARG A 1 82 ? 19.016 -7.312 -22.469 1 91.88 82 ARG A C 1
ATOM 660 O O . ARG A 1 82 ? 18.75 -6.559 -21.531 1 91.88 82 ARG A O 1
ATOM 667 N N . ARG A 1 83 ? 18.188 -7.715 -23.438 1 92.69 83 ARG A N 1
ATOM 668 C CA . ARG A 1 83 ? 16.766 -7.418 -23.281 1 92.69 83 ARG A CA 1
ATOM 669 C C . ARG A 1 83 ? 16.203 -8.078 -22.031 1 92.69 83 ARG A C 1
ATOM 671 O O . ARG A 1 83 ? 16.406 -9.266 -21.812 1 92.69 83 ARG A O 1
ATOM 678 N N . PRO A 1 84 ? 15.492 -7.367 -21.234 1 93.56 84 PRO A N 1
ATOM 679 C CA . PRO A 1 84 ? 15.008 -7.879 -19.953 1 93.56 84 PRO A CA 1
ATOM 680 C C . PRO A 1 84 ? 14.18 -9.148 -20.094 1 93.56 84 PRO A C 1
ATOM 682 O O . PRO A 1 84 ? 14.383 -10.117 -19.359 1 93.56 84 PRO A O 1
ATOM 685 N N . ALA A 1 85 ? 13.273 -9.219 -21.062 1 93.69 85 ALA A N 1
ATOM 686 C CA . ALA A 1 85 ? 12.398 -10.375 -21.219 1 93.69 85 ALA A CA 1
ATOM 687 C C . ALA A 1 85 ? 13.211 -11.641 -21.469 1 93.69 85 ALA A C 1
ATOM 689 O O . ALA A 1 85 ? 12.977 -12.68 -20.844 1 93.69 85 ALA A O 1
ATOM 690 N N . ASP A 1 86 ? 14.18 -11.523 -22.312 1 96.31 86 ASP A N 1
ATOM 691 C CA . ASP A 1 86 ? 15.039 -12.664 -22.641 1 96.31 86 ASP A CA 1
ATOM 692 C C . ASP A 1 86 ? 15.859 -13.086 -21.422 1 96.31 86 ASP A C 1
ATOM 694 O O . ASP A 1 86 ? 15.977 -14.281 -21.141 1 96.31 86 ASP A O 1
ATOM 698 N N . ALA A 1 87 ? 16.406 -12.117 -20.766 1 97.31 87 ALA A N 1
ATOM 699 C CA . ALA A 1 87 ? 17.219 -12.398 -19.578 1 97.31 87 ALA A CA 1
ATOM 700 C C . ALA A 1 87 ? 16.406 -13.117 -18.516 1 97.31 87 ALA A C 1
ATOM 702 O O . ALA A 1 87 ? 16.875 -14.078 -17.906 1 97.31 87 ALA A O 1
ATOM 703 N N . ILE A 1 88 ? 15.203 -12.672 -18.281 1 97.56 88 ILE A N 1
ATOM 704 C CA . ILE A 1 88 ? 14.328 -13.266 -17.281 1 97.56 88 ILE A CA 1
ATOM 705 C C . ILE A 1 88 ? 14.031 -14.719 -17.641 1 97.56 88 ILE A C 1
ATOM 707 O O . ILE A 1 88 ? 14.234 -15.625 -16.828 1 97.56 88 ILE A O 1
ATOM 711 N N . LEU A 1 89 ? 13.609 -14.961 -18.906 1 97.19 89 LEU A N 1
ATOM 712 C CA . LEU A 1 89 ? 13.227 -16.297 -19.344 1 97.19 89 LEU A CA 1
ATOM 713 C C . LEU A 1 89 ? 14.422 -17.25 -19.312 1 97.19 89 LEU A C 1
ATOM 715 O O . LEU A 1 89 ? 14.297 -18.391 -18.859 1 97.19 89 LEU A O 1
ATOM 719 N N . ASP A 1 90 ? 15.555 -16.75 -19.719 1 98 90 ASP A N 1
ATOM 720 C CA . ASP A 1 90 ? 16.766 -17.562 -19.703 1 98 90 ASP A CA 1
ATOM 721 C C . ASP A 1 90 ? 17.188 -17.906 -18.266 1 98 90 ASP A C 1
ATOM 723 O O . ASP A 1 90 ? 17.578 -19.031 -17.984 1 98 90 ASP A O 1
ATOM 727 N N . THR A 1 91 ? 17.125 -16.938 -17.406 1 98.19 91 THR A N 1
ATOM 728 C CA . THR A 1 91 ? 17.516 -17.156 -16.016 1 98.19 91 THR A CA 1
ATOM 729 C C . THR A 1 91 ? 16.594 -18.156 -15.344 1 98.19 91 THR A C 1
ATOM 731 O O . THR A 1 91 ? 17.031 -18.969 -14.531 1 98.19 91 THR A O 1
ATOM 734 N N . VAL A 1 92 ? 15.312 -18.094 -15.656 1 98.12 92 VAL A N 1
ATOM 735 C CA . VAL A 1 92 ? 14.336 -19.031 -15.102 1 98.12 92 VAL A CA 1
ATOM 736 C C . VAL A 1 92 ? 14.75 -20.469 -15.445 1 98.12 92 VAL A C 1
ATOM 738 O O . VAL A 1 92 ? 14.758 -21.328 -14.57 1 98.12 92 VAL A O 1
ATOM 741 N N . GLU A 1 93 ? 15.148 -20.672 -16.672 1 97.19 93 GLU A N 1
ATOM 742 C CA . GLU A 1 93 ? 15.531 -22 -17.125 1 97.19 93 GLU A CA 1
ATOM 743 C C . GLU A 1 93 ? 16.875 -22.422 -16.547 1 97.19 93 GLU A C 1
ATOM 745 O O . GLU A 1 93 ? 17 -23.5 -15.969 1 97.19 93 GLU A O 1
ATOM 750 N N . LYS A 1 94 ? 17.797 -21.562 -16.609 1 97.88 94 LYS A N 1
ATOM 751 C CA . LYS A 1 94 ? 19.172 -21.844 -16.234 1 97.88 94 LYS A CA 1
ATOM 752 C C . LYS A 1 94 ? 19.281 -22.141 -14.742 1 97.88 94 LYS A C 1
ATOM 754 O O . LYS A 1 94 ? 20.078 -22.984 -14.328 1 97.88 94 LYS A O 1
ATOM 759 N N . HIS A 1 95 ? 18.5 -21.484 -13.953 1 98.06 95 HIS A N 1
ATOM 760 C CA . HIS A 1 95 ? 18.688 -21.547 -12.508 1 98.06 95 HIS A CA 1
ATOM 761 C C . HIS A 1 95 ? 17.531 -22.25 -11.836 1 98.06 95 HIS A C 1
ATOM 763 O O . HIS A 1 95 ? 17.359 -22.172 -10.617 1 98.06 95 HIS A O 1
ATOM 769 N N . GLN A 1 96 ? 16.625 -22.859 -12.578 1 97.25 96 GLN A N 1
ATOM 770 C CA . GLN A 1 96 ? 15.508 -23.656 -12.07 1 97.25 96 GLN A CA 1
ATOM 771 C C . GLN A 1 96 ? 14.617 -22.828 -11.148 1 97.25 96 GLN A C 1
ATOM 773 O O . GLN A 1 96 ? 14.289 -23.266 -10.039 1 97.25 96 GLN A O 1
ATOM 778 N N . ILE A 1 97 ? 14.352 -21.672 -11.586 1 98.06 97 ILE A N 1
ATOM 779 C CA . ILE A 1 97 ? 13.477 -20.766 -10.852 1 98.06 97 ILE A CA 1
ATOM 780 C C . ILE A 1 97 ? 12.062 -21.344 -10.812 1 98.06 97 ILE A C 1
ATOM 782 O O . ILE A 1 97 ? 11.562 -21.844 -11.82 1 98.06 97 ILE A O 1
ATOM 786 N N . ASP A 1 98 ? 11.422 -21.281 -9.633 1 96.31 98 ASP A N 1
ATOM 787 C CA . ASP A 1 98 ? 10.062 -21.781 -9.562 1 96.31 98 ASP A CA 1
ATOM 788 C C . ASP A 1 98 ? 9.07 -20.672 -9.258 1 96.31 98 ASP A C 1
ATOM 790 O O . ASP A 1 98 ? 7.859 -20.891 -9.203 1 96.31 98 ASP A O 1
ATOM 794 N N . LEU A 1 99 ? 9.57 -19.406 -9.133 1 97.44 99 LEU A N 1
ATOM 795 C CA . LEU A 1 99 ? 8.727 -18.234 -9.023 1 97.44 99 LEU A CA 1
ATOM 796 C C . LEU A 1 99 ? 9.477 -16.984 -9.469 1 97.44 99 LEU A C 1
ATOM 798 O O . LEU A 1 99 ? 10.648 -16.797 -9.109 1 97.44 99 LEU A O 1
ATOM 802 N N . VAL A 1 100 ? 8.82 -16.203 -10.242 1 97.62 100 VAL A N 1
ATOM 803 C CA . VAL A 1 100 ? 9.328 -14.859 -10.539 1 97.62 100 VAL A CA 1
ATOM 804 C C . VAL A 1 100 ? 8.57 -13.828 -9.719 1 97.62 100 VAL A C 1
ATOM 806 O O . VAL A 1 100 ? 7.336 -13.766 -9.766 1 97.62 100 VAL A O 1
ATOM 809 N N . LEU A 1 101 ? 9.289 -13.102 -8.898 1 97.25 101 LEU A N 1
ATOM 810 C CA . LEU A 1 101 ? 8.711 -11.992 -8.148 1 97.25 101 LEU A CA 1
ATOM 811 C C . LEU A 1 101 ? 8.992 -10.664 -8.844 1 97.25 101 LEU A C 1
ATOM 813 O O . LEU A 1 101 ? 10.117 -10.156 -8.789 1 97.25 101 LEU A O 1
ATOM 817 N N . ALA A 1 102 ? 7.949 -10.148 -9.422 1 93.69 102 ALA A N 1
ATOM 818 C CA . ALA A 1 102 ? 8.109 -8.953 -10.25 1 93.69 102 ALA A CA 1
ATOM 819 C C . ALA A 1 102 ? 7.254 -7.805 -9.719 1 93.69 102 ALA A C 1
ATOM 821 O O . ALA A 1 102 ? 6.469 -7.988 -8.789 1 93.69 102 ALA A O 1
ATOM 822 N N . SER A 1 103 ? 7.578 -6.66 -10.172 1 88.56 103 SER A N 1
ATOM 823 C CA . SER A 1 103 ? 6.797 -5.453 -9.922 1 88.56 103 SER A CA 1
ATOM 824 C C . SER A 1 103 ? 6.574 -4.668 -11.211 1 88.56 103 SER A C 1
ATOM 826 O O . SER A 1 103 ? 7.23 -4.922 -12.219 1 88.56 103 SER A O 1
ATOM 828 N N . ARG A 1 104 ? 5.52 -3.918 -11.219 1 71.38 104 ARG A N 1
ATOM 829 C CA . ARG A 1 104 ? 5.23 -3.102 -12.391 1 71.38 104 ARG A CA 1
ATOM 830 C C . ARG A 1 104 ? 6.098 -1.846 -12.406 1 71.38 104 ARG A C 1
ATOM 832 O O . ARG A 1 104 ? 6.207 -1.145 -11.398 1 71.38 104 ARG A O 1
ATOM 839 N N . PRO A 1 105 ? 6.855 -1.817 -13.562 1 59.41 105 PRO A N 1
ATOM 840 C CA . PRO A 1 105 ? 7.625 -0.573 -13.617 1 59.41 105 PRO A CA 1
ATOM 841 C C . PRO A 1 105 ? 6.742 0.67 -13.648 1 59.41 105 PRO A C 1
ATOM 843 O O . PRO A 1 105 ? 5.66 0.648 -14.25 1 59.41 105 PRO A O 1
ATOM 846 N N . LEU A 1 106 ? 6.836 1.514 -12.773 1 55 106 LEU A N 1
ATOM 847 C CA . LEU A 1 106 ? 6.148 2.795 -12.891 1 55 106 LEU A CA 1
ATOM 848 C C . LEU A 1 106 ? 7.055 3.838 -13.539 1 55 106 LEU A C 1
ATOM 850 O O . LEU A 1 106 ? 8.219 3.975 -13.164 1 55 106 LEU A O 1
ATOM 854 N N . ARG A 1 107 ? 6.957 4.094 -14.945 1 50.75 107 ARG A N 1
ATOM 855 C CA . ARG A 1 107 ? 7.773 5.203 -15.422 1 50.75 107 ARG A CA 1
ATOM 856 C C . ARG A 1 107 ? 7.641 6.414 -14.5 1 50.75 107 ARG A C 1
ATOM 858 O O . ARG A 1 107 ? 8.625 7.117 -14.25 1 50.75 107 ARG A O 1
ATOM 865 N N . ASN A 1 108 ? 6.527 6.848 -14.25 1 46.06 108 ASN A N 1
ATOM 866 C CA . ASN A 1 108 ? 6.23 7.883 -13.266 1 46.06 108 ASN A CA 1
ATOM 867 C C . ASN A 1 108 ? 4.977 7.551 -12.461 1 46.06 108 ASN A C 1
ATOM 869 O O . ASN A 1 108 ? 4.242 6.621 -12.805 1 46.06 108 ASN A O 1
ATOM 873 N N . LEU A 1 109 ? 4.984 8.062 -11.266 1 42.94 109 LEU A N 1
ATOM 874 C CA . LEU A 1 109 ? 3.902 7.875 -10.312 1 42.94 109 LEU A CA 1
ATOM 875 C C . LEU A 1 109 ? 2.547 8.094 -10.969 1 42.94 109 LEU A C 1
ATOM 877 O O . LEU A 1 109 ? 1.508 7.758 -10.398 1 42.94 109 LEU A O 1
ATOM 881 N N . LEU A 1 110 ? 2.688 8.656 -12.211 1 42.5 110 LEU A N 1
ATOM 882 C CA . LEU A 1 110 ? 1.462 9.039 -12.898 1 42.5 110 LEU A CA 1
ATOM 883 C C . LEU A 1 110 ? 1.119 8.039 -13.992 1 42.5 110 LEU A C 1
ATOM 885 O O . LEU A 1 110 ? 0.1 8.18 -14.672 1 42.5 110 LEU A O 1
ATOM 889 N N . ASP A 1 111 ? 1.959 7.18 -14.172 1 51.25 111 ASP A N 1
ATOM 890 C CA . ASP A 1 111 ? 1.818 6.25 -15.289 1 51.25 111 ASP A CA 1
ATOM 891 C C . ASP A 1 111 ? 0.625 5.32 -15.078 1 51.25 111 ASP A C 1
ATOM 893 O O . ASP A 1 111 ? 0.479 4.719 -14.016 1 51.25 111 ASP A O 1
ATOM 897 N N . GLU A 1 112 ? -0.361 5.605 -15.914 1 48.16 112 GLU A N 1
ATOM 898 C CA . GLU A 1 112 ? -1.583 4.809 -15.922 1 48.16 112 GLU A CA 1
ATOM 899 C C . GLU A 1 112 ? -1.366 3.477 -16.641 1 48.16 112 GLU A C 1
ATOM 901 O O . GLU A 1 112 ? -2.299 2.682 -16.781 1 48.16 112 GLU A O 1
ATOM 906 N N . LYS A 1 113 ? -0.04 3.367 -17.172 1 55.66 113 LYS A N 1
ATOM 907 C CA . LYS A 1 113 ? 0.126 2.131 -17.938 1 55.66 113 LYS A CA 1
ATOM 908 C C . LYS A 1 113 ? 0.018 0.91 -17.031 1 55.66 113 LYS A C 1
ATOM 910 O O . LYS A 1 113 ? 0.525 0.917 -15.898 1 55.66 113 LYS A O 1
ATOM 915 N N . LEU A 1 114 ? -0.829 -0.026 -17.359 1 59.03 114 LEU A N 1
ATOM 916 C CA . LEU A 1 114 ? -1.138 -1.197 -16.547 1 59.03 114 LEU A CA 1
ATOM 917 C C . LEU A 1 114 ? -0.004 -2.215 -16.609 1 59.03 114 LEU A C 1
ATOM 919 O O . LEU A 1 114 ? 0.332 -2.836 -15.594 1 59.03 114 LEU A O 1
ATOM 923 N N . PHE A 1 115 ? 0.566 -2.443 -17.906 1 66.12 115 PHE A N 1
ATOM 924 C CA . PHE A 1 115 ? 1.71 -3.34 -18.031 1 66.12 115 PHE A CA 1
ATOM 925 C C . PHE A 1 115 ? 2.732 -2.793 -19.016 1 66.12 115 PHE A C 1
ATOM 927 O O . PHE A 1 115 ? 2.365 -2.186 -20.016 1 66.12 115 PHE A O 1
ATOM 934 N N . GLY A 1 116 ? 3.941 -2.943 -18.641 1 70.88 116 GLY A N 1
ATOM 935 C CA . GLY A 1 116 ? 4.992 -2.689 -19.609 1 70.88 116 GLY A CA 1
ATOM 936 C C . GLY A 1 116 ? 5.18 -3.824 -20.594 1 70.88 116 GLY A C 1
ATOM 937 O O . GLY A 1 116 ? 4.66 -4.926 -20.391 1 70.88 116 GLY A O 1
ATOM 938 N N . SER A 1 117 ? 5.75 -3.596 -21.641 1 75.56 117 SER A N 1
ATOM 939 C CA . SER A 1 117 ? 5.984 -4.555 -22.719 1 75.56 117 SER A CA 1
ATOM 940 C C . SER A 1 117 ? 6.738 -5.781 -22.203 1 75.56 117 SER A C 1
ATOM 942 O O . SER A 1 117 ? 6.414 -6.914 -22.578 1 75.56 117 SER A O 1
ATOM 944 N N . THR A 1 118 ? 7.688 -5.551 -21.359 1 83.12 118 THR A N 1
ATOM 945 C CA . THR A 1 118 ? 8.469 -6.652 -20.797 1 83.12 118 THR A CA 1
ATOM 946 C C . THR A 1 118 ? 7.578 -7.605 -20.016 1 83.12 118 THR A C 1
ATOM 948 O O . THR A 1 118 ? 7.652 -8.828 -20.188 1 83.12 118 THR A O 1
ATOM 951 N N . THR A 1 119 ? 6.746 -7.059 -19.172 1 82.81 119 THR A N 1
ATOM 952 C CA . THR A 1 119 ? 5.859 -7.875 -18.344 1 82.81 119 THR A CA 1
ATOM 953 C C . THR A 1 119 ? 4.922 -8.703 -19.219 1 82.81 119 THR A C 1
ATOM 955 O O . THR A 1 119 ? 4.742 -9.898 -18.984 1 82.81 119 THR A O 1
ATOM 958 N N . ILE A 1 120 ? 4.43 -8.133 -20.188 1 79.88 120 ILE A N 1
ATOM 959 C CA . ILE A 1 120 ? 3.504 -8.812 -21.094 1 79.88 120 ILE A CA 1
ATOM 960 C C . ILE A 1 120 ? 4.219 -9.977 -21.781 1 79.88 120 ILE A C 1
ATOM 962 O O . ILE A 1 120 ? 3.699 -11.094 -21.844 1 79.88 120 ILE A O 1
ATOM 966 N N . GLU A 1 121 ? 5.316 -9.672 -22.312 1 84.75 121 GLU A N 1
ATOM 967 C CA . GLU A 1 121 ? 6.082 -10.695 -23.031 1 84.75 121 GLU A CA 1
ATOM 968 C C . GLU A 1 121 ? 6.445 -11.852 -22.094 1 84.75 121 GLU A C 1
ATOM 970 O O . GLU A 1 121 ? 6.316 -13.016 -22.469 1 84.75 121 GLU A O 1
ATOM 975 N N . VAL A 1 122 ? 6.875 -11.578 -20.953 1 89.5 122 VAL A N 1
ATOM 976 C CA . VAL A 1 122 ? 7.27 -12.602 -19.984 1 89.5 122 VAL A CA 1
ATOM 977 C C . VAL A 1 122 ? 6.055 -13.453 -19.609 1 89.5 122 VAL A C 1
ATOM 979 O O . VAL A 1 122 ? 6.133 -14.68 -19.594 1 89.5 122 VAL A O 1
ATOM 982 N N . LEU A 1 123 ? 4.945 -12.805 -19.312 1 86.69 123 LEU A N 1
ATOM 983 C CA . LEU A 1 123 ? 3.748 -13.531 -18.906 1 86.69 123 LEU A CA 1
ATOM 984 C C . LEU A 1 123 ? 3.271 -14.469 -20.016 1 86.69 123 LEU A C 1
ATOM 986 O O . LEU A 1 123 ? 2.725 -15.539 -19.734 1 86.69 123 LEU A O 1
ATOM 990 N N . GLN A 1 124 ? 3.533 -14.102 -21.156 1 84.56 124 GLN A N 1
ATOM 991 C CA . GLN A 1 124 ? 3.111 -14.906 -22.297 1 84.56 124 GLN A CA 1
ATOM 992 C C . GLN A 1 124 ? 3.982 -16.156 -22.453 1 84.56 124 GLN A C 1
ATOM 994 O O . GLN A 1 124 ? 3.518 -17.188 -22.922 1 84.56 124 GLN A O 1
ATOM 999 N N . ARG A 1 125 ? 5.156 -16.047 -22 1 89.88 125 ARG A N 1
ATOM 1000 C CA . ARG A 1 125 ? 6.117 -17.094 -22.328 1 89.88 125 ARG A CA 1
ATOM 1001 C C . ARG A 1 125 ? 6.539 -17.859 -21.078 1 89.88 125 ARG A C 1
ATOM 1003 O O . ARG A 1 125 ? 7.082 -18.953 -21.156 1 89.88 125 ARG A O 1
ATOM 1010 N N . ILE A 1 126 ? 6.281 -17.297 -20.031 1 92.5 126 ILE A N 1
ATOM 1011 C CA . ILE A 1 126 ? 6.809 -17.828 -18.781 1 92.5 126 ILE A CA 1
ATOM 1012 C C . ILE A 1 126 ? 6.137 -19.156 -18.469 1 92.5 126 ILE A C 1
ATOM 1014 O O . ILE A 1 126 ? 4.953 -19.359 -18.75 1 92.5 126 ILE A O 1
ATOM 1018 N N . LYS A 1 127 ? 6.887 -20.078 -17.797 1 93.06 127 LYS A N 1
ATOM 1019 C CA . LYS A 1 127 ? 6.379 -21.406 -17.5 1 93.06 127 LYS A CA 1
ATOM 1020 C C . LYS A 1 127 ? 6.211 -21.609 -15.992 1 93.06 127 LYS A C 1
ATOM 1022 O O . LYS A 1 127 ? 5.727 -22.656 -15.547 1 93.06 127 LYS A O 1
ATOM 1027 N N . VAL A 1 128 ? 6.668 -20.672 -15.25 1 95.69 128 VAL A N 1
ATOM 1028 C CA . VAL A 1 128 ? 6.551 -20.734 -13.797 1 95.69 128 VAL A CA 1
ATOM 1029 C C . VAL A 1 128 ? 5.66 -19.594 -13.297 1 95.69 128 VAL A C 1
ATOM 1031 O O . VAL A 1 128 ? 5.457 -18.609 -14 1 95.69 128 VAL A O 1
ATOM 1034 N N . PRO A 1 129 ? 5.145 -19.688 -12.117 1 95.94 129 PRO A N 1
ATOM 1035 C CA . PRO A 1 129 ? 4.305 -18.609 -11.57 1 95.94 129 PRO A CA 1
ATOM 1036 C C . PRO A 1 129 ? 5.051 -17.281 -11.453 1 95.94 129 PRO A C 1
ATOM 1038 O O . PRO A 1 129 ? 6.27 -17.281 -11.25 1 95.94 129 PRO A O 1
ATOM 1041 N N . VAL A 1 130 ? 4.273 -16.203 -11.625 1 95.25 130 VAL A N 1
ATOM 1042 C CA . VAL A 1 130 ? 4.793 -14.852 -11.477 1 95.25 130 VAL A CA 1
ATOM 1043 C C . VAL A 1 130 ? 3.975 -14.094 -10.438 1 95.25 130 VAL A C 1
ATOM 1045 O O . VAL A 1 130 ? 2.762 -13.938 -10.578 1 95.25 130 VAL A O 1
ATOM 1048 N N . MET A 1 131 ? 4.645 -13.703 -9.414 1 95.81 131 MET A N 1
ATOM 1049 C CA . MET A 1 131 ? 4.004 -12.805 -8.453 1 95.81 131 MET A CA 1
ATOM 1050 C C . MET A 1 131 ? 4.25 -11.344 -8.82 1 95.81 131 MET A C 1
ATOM 1052 O O . MET A 1 131 ? 5.398 -10.93 -8.984 1 95.81 131 MET A O 1
ATOM 1056 N N . ILE A 1 132 ? 3.238 -10.641 -8.938 1 92.06 132 ILE A N 1
ATOM 1057 C CA . ILE A 1 132 ? 3.32 -9.227 -9.297 1 92.06 132 ILE A CA 1
ATOM 1058 C C . ILE A 1 132 ? 2.889 -8.375 -8.102 1 92.06 132 ILE A C 1
ATOM 1060 O O . ILE A 1 132 ? 1.748 -8.469 -7.645 1 92.06 132 ILE A O 1
ATOM 1064 N N . MET A 1 133 ? 3.803 -7.598 -7.621 1 91.25 133 MET A N 1
ATOM 1065 C CA . MET A 1 133 ? 3.523 -6.648 -6.551 1 91.25 133 MET A CA 1
ATOM 1066 C C . MET A 1 133 ? 3.516 -5.219 -7.082 1 91.25 133 MET A C 1
ATOM 1068 O O . MET A 1 133 ? 4.332 -4.863 -7.934 1 91.25 133 MET A O 1
ATOM 1072 N N . ARG A 1 134 ? 2.666 -4.441 -6.543 1 84.81 134 ARG A N 1
ATOM 1073 C CA . ARG A 1 134 ? 2.65 -3.037 -6.945 1 84.81 134 ARG A CA 1
ATOM 1074 C C . ARG A 1 134 ? 3.795 -2.268 -6.297 1 84.81 134 ARG A C 1
ATOM 1076 O O . ARG A 1 134 ? 4.035 -2.396 -5.094 1 84.81 134 ARG A O 1
ATOM 1083 N N . PRO A 1 135 ? 4.445 -1.5 -7.078 1 84.94 135 PRO A N 1
ATOM 1084 C CA . PRO A 1 135 ? 5.578 -0.75 -6.531 1 84.94 135 PRO A CA 1
ATOM 1085 C C . PRO A 1 135 ? 5.176 0.181 -5.391 1 84.94 135 PRO A C 1
ATOM 1087 O O . PRO A 1 135 ? 5.941 0.37 -4.441 1 84.94 135 PRO A O 1
ATOM 1090 N N . HIS A 1 136 ? 3.971 0.697 -5.457 1 82.25 136 HIS A N 1
ATOM 1091 C CA . HIS A 1 136 ? 3.494 1.636 -4.445 1 82.25 136 HIS A CA 1
ATOM 1092 C C . HIS A 1 136 ? 3.49 1 -3.061 1 82.25 136 HIS A C 1
ATOM 1094 O O . HIS A 1 136 ? 3.83 1.652 -2.07 1 82.25 136 HIS A O 1
ATOM 1100 N N . LEU A 1 137 ? 3.129 -0.286 -3.072 1 87.75 137 LEU A N 1
ATOM 1101 C CA . LEU A 1 137 ? 3.109 -1.008 -1.805 1 87.75 137 LEU A CA 1
ATOM 1102 C C . LEU A 1 137 ? 4.512 -1.109 -1.216 1 87.75 137 LEU A C 1
ATOM 1104 O O . LEU A 1 137 ? 4.719 -0.814 -0.037 1 87.75 137 LEU A O 1
ATOM 1108 N N . LEU A 1 138 ? 5.477 -1.356 -2.016 1 90.25 138 LEU A N 1
ATOM 1109 C CA . LEU A 1 138 ? 6.852 -1.539 -1.574 1 90.25 138 LEU A CA 1
ATOM 1110 C C . LEU A 1 138 ? 7.469 -0.209 -1.153 1 90.25 138 LEU A C 1
ATOM 1112 O O . LEU A 1 138 ? 8.297 -0.166 -0.241 1 90.25 138 LEU A O 1
ATOM 1116 N N . TRP A 1 139 ? 6.988 0.829 -1.748 1 88.56 139 TRP A N 1
ATOM 1117 C CA . TRP A 1 139 ? 7.539 2.148 -1.462 1 88.56 139 TRP A CA 1
ATOM 1118 C C . TRP A 1 139 ? 7.059 2.66 -0.109 1 88.56 139 TRP A C 1
ATOM 1120 O O . TRP A 1 139 ? 7.832 3.246 0.651 1 88.56 139 TRP A O 1
ATOM 1130 N N . VAL A 1 140 ? 5.844 2.383 0.192 1 92.38 140 VAL A N 1
ATOM 1131 C CA . VAL A 1 140 ? 5.215 3.07 1.313 1 92.38 140 VAL A CA 1
ATOM 1132 C C . VAL A 1 140 ? 5.418 2.264 2.594 1 92.38 140 VAL A C 1
ATOM 1134 O O . VAL A 1 140 ? 5.375 2.816 3.697 1 92.38 140 VAL A O 1
ATOM 1137 N N . MET A 1 141 ? 5.691 0.994 2.463 1 95.12 141 MET A N 1
ATOM 1138 C CA . MET A 1 141 ? 5.852 0.17 3.658 1 95.12 141 MET A CA 1
ATOM 1139 C C . MET A 1 141 ? 7.145 0.511 4.387 1 95.12 141 MET A C 1
ATOM 1141 O O . MET A 1 141 ? 8.18 0.723 3.756 1 95.12 141 MET A O 1
ATOM 1145 N N . THR A 1 142 ? 7.066 0.605 5.684 1 95.69 142 THR A N 1
ATOM 1146 C CA . THR A 1 142 ? 8.258 0.794 6.504 1 95.69 142 THR A CA 1
ATOM 1147 C C . THR A 1 142 ? 9.062 -0.497 6.59 1 95.69 142 THR A C 1
ATOM 1149 O O . THR A 1 142 ? 8.602 -1.557 6.164 1 95.69 142 THR A O 1
ATOM 1152 N N . THR A 1 143 ? 10.227 -0.329 7.18 1 96.44 143 THR A N 1
ATOM 1153 C CA . THR A 1 143 ? 11.125 -1.472 7.336 1 96.44 143 THR A CA 1
ATOM 1154 C C . THR A 1 143 ? 10.438 -2.59 8.117 1 96.44 143 THR A C 1
ATOM 1156 O O . THR A 1 143 ? 10.477 -3.752 7.707 1 96.44 143 THR A O 1
ATOM 1159 N N . ALA A 1 144 ? 9.781 -2.244 9.203 1 97.19 144 ALA A N 1
ATOM 1160 C CA . ALA A 1 144 ? 9.133 -3.246 10.039 1 97.19 144 ALA A CA 1
ATOM 1161 C C . ALA A 1 144 ? 7.965 -3.902 9.305 1 97.19 144 ALA A C 1
ATOM 1163 O O . ALA A 1 144 ? 7.785 -5.121 9.375 1 97.19 144 ALA A O 1
ATOM 1164 N N . GLU A 1 145 ? 7.215 -3.109 8.617 1 97.31 145 GLU A N 1
ATOM 1165 C CA . GLU A 1 145 ? 6.062 -3.615 7.867 1 97.31 145 GLU A CA 1
ATOM 1166 C C . GLU A 1 145 ? 6.504 -4.527 6.727 1 97.31 145 GLU A C 1
ATOM 1168 O O . GLU A 1 145 ? 5.941 -5.609 6.539 1 97.31 145 GLU A O 1
ATOM 1173 N N . LEU A 1 146 ? 7.531 -4.102 5.965 1 97.06 146 LEU A N 1
ATOM 1174 C CA . LEU A 1 146 ? 8.016 -4.887 4.836 1 97.06 146 LEU A CA 1
ATOM 1175 C C . LEU A 1 146 ? 8.656 -6.188 5.312 1 97.06 146 LEU A C 1
ATOM 1177 O O . LEU A 1 146 ? 8.555 -7.219 4.645 1 97.06 146 LEU A O 1
ATOM 1181 N N . ASN A 1 147 ? 9.305 -6.129 6.461 1 97.81 147 ASN A N 1
ATOM 1182 C CA . ASN A 1 147 ? 9.852 -7.355 7.035 1 97.81 147 ASN A CA 1
ATOM 1183 C C . ASN A 1 147 ? 8.766 -8.383 7.301 1 97.81 147 ASN A C 1
ATOM 1185 O O . ASN A 1 147 ? 8.914 -9.562 6.961 1 97.81 147 ASN A O 1
ATOM 1189 N N . LEU A 1 148 ? 7.66 -7.938 7.871 1 97.88 148 LEU A N 1
ATOM 1190 C CA . LEU A 1 148 ? 6.535 -8.828 8.125 1 97.88 148 LEU A CA 1
ATOM 1191 C C . LEU A 1 148 ? 5.957 -9.367 6.824 1 97.88 148 LEU A C 1
ATOM 1193 O O . LEU A 1 148 ? 5.668 -10.555 6.711 1 97.88 148 LEU A O 1
ATOM 1197 N N . ARG A 1 149 ? 5.824 -8.469 5.859 1 97.56 149 ARG A N 1
ATOM 1198 C CA . ARG A 1 149 ? 5.293 -8.875 4.562 1 97.56 149 ARG A CA 1
ATOM 1199 C C . ARG A 1 149 ? 6.152 -9.961 3.93 1 97.56 149 ARG A C 1
ATOM 1201 O O . ARG A 1 149 ? 5.637 -10.969 3.447 1 97.56 149 ARG A O 1
ATOM 1208 N N . CYS A 1 150 ? 7.473 -9.766 3.971 1 97.56 150 CYS A N 1
ATOM 1209 C CA . CYS A 1 150 ? 8.398 -10.703 3.352 1 97.56 150 CYS A CA 1
ATOM 1210 C C . CYS A 1 150 ? 8.398 -12.031 4.086 1 97.56 150 CYS A C 1
ATOM 1212 O O . CYS A 1 150 ? 8.469 -13.094 3.459 1 97.56 150 CYS A O 1
ATOM 1214 N N . GLN A 1 151 ? 8.258 -12.039 5.395 1 97.44 151 GLN A N 1
ATOM 1215 C CA . GLN A 1 151 ? 8.25 -13.266 6.191 1 97.44 151 GLN A CA 1
ATOM 1216 C C . GLN A 1 151 ? 7.035 -14.125 5.863 1 97.44 151 GLN A C 1
ATOM 1218 O O . GLN A 1 151 ? 7.078 -15.352 6 1 97.44 151 GLN A O 1
ATOM 1223 N N . ASN A 1 152 ? 5.996 -13.438 5.414 1 97.31 152 ASN A N 1
ATOM 1224 C CA . ASN A 1 152 ? 4.723 -14.125 5.234 1 97.31 152 ASN A CA 1
ATOM 1225 C C . ASN A 1 152 ? 4.258 -14.078 3.781 1 97.31 152 ASN A C 1
ATOM 1227 O O . ASN A 1 152 ? 3.062 -14.195 3.502 1 97.31 152 ASN A O 1
ATOM 1231 N N . LEU A 1 153 ? 5.16 -13.977 2.887 1 96.75 153 LEU A N 1
ATOM 1232 C CA . LEU A 1 153 ? 4.945 -13.625 1.488 1 96.75 153 LEU A CA 1
ATOM 1233 C C . LEU A 1 153 ? 3.902 -14.539 0.852 1 96.75 153 LEU A C 1
ATOM 1235 O O . LEU A 1 153 ? 3.125 -14.102 -0 1 96.75 153 LEU A O 1
ATOM 1239 N N . PHE A 1 154 ? 3.828 -15.781 1.296 1 96.62 154 PHE A N 1
ATOM 1240 C CA . PHE A 1 154 ? 2.947 -16.75 0.661 1 96.62 154 PHE A CA 1
ATOM 1241 C C . PHE A 1 154 ? 2.002 -17.375 1.682 1 96.62 154 PHE A C 1
ATOM 1243 O O . PHE A 1 154 ? 1.343 -18.375 1.396 1 96.62 154 PHE A O 1
ATOM 1250 N N . ARG A 1 155 ? 1.88 -16.859 2.83 1 96.38 155 ARG A N 1
ATOM 1251 C CA . ARG A 1 155 ? 1.256 -17.516 3.977 1 96.38 155 ARG A CA 1
ATOM 1252 C C . ARG A 1 155 ? -0.226 -17.781 3.721 1 96.38 155 ARG A C 1
ATOM 1254 O O . ARG A 1 155 ? -0.755 -18.812 4.105 1 96.38 155 ARG A O 1
ATOM 1261 N N . HIS A 1 156 ? -0.914 -16.875 3.129 1 97.75 156 HIS A N 1
ATOM 1262 C CA . HIS A 1 156 ? -2.346 -16.984 2.873 1 97.75 156 HIS A CA 1
ATOM 1263 C C . HIS A 1 156 ? -2.697 -16.453 1.484 1 97.75 156 HIS A C 1
ATOM 1265 O O . HIS A 1 156 ? -2.574 -15.258 1.219 1 97.75 156 HIS A O 1
ATOM 1271 N N . LEU A 1 157 ? -3.16 -17.328 0.616 1 97.88 157 LEU A N 1
ATOM 1272 C CA . LEU A 1 157 ? -3.521 -16.953 -0.749 1 97.88 157 LEU A CA 1
ATOM 1273 C C . LEU A 1 157 ? -5.031 -17.031 -0.953 1 97.88 157 LEU A C 1
ATOM 1275 O O . LEU A 1 157 ? -5.684 -17.938 -0.428 1 97.88 157 LEU A O 1
ATOM 1279 N N . LEU A 1 158 ? -5.539 -16.047 -1.623 1 98.44 158 LEU A N 1
ATOM 1280 C CA . LEU A 1 158 ? -6.906 -16.109 -2.123 1 98.44 158 LEU A CA 1
ATOM 1281 C C . LEU A 1 158 ? -6.945 -16.688 -3.535 1 98.44 158 LEU A C 1
ATOM 1283 O O . LEU A 1 158 ? -6.164 -16.281 -4.398 1 98.44 158 LEU A O 1
ATOM 1287 N N . VAL A 1 159 ? -7.82 -17.641 -3.738 1 98.25 159 VAL A N 1
ATOM 1288 C CA . VAL A 1 159 ? -7.949 -18.281 -5.039 1 98.25 159 VAL A CA 1
ATOM 1289 C C . VAL A 1 159 ? -9.375 -18.109 -5.566 1 98.25 159 VAL A C 1
ATOM 1291 O O . VAL A 1 159 ? -10.25 -18.922 -5.277 1 98.25 159 VAL A O 1
ATOM 1294 N N . PRO A 1 160 ? -9.578 -17.047 -6.332 1 96.88 160 PRO A N 1
ATOM 1295 C CA . PRO A 1 160 ? -10.828 -17.062 -7.086 1 96.88 160 PRO A CA 1
ATOM 1296 C C . PRO A 1 160 ? -10.961 -18.281 -7.996 1 96.88 160 PRO A C 1
ATOM 1298 O O . PRO A 1 160 ? -10.07 -18.547 -8.805 1 96.88 160 PRO A O 1
ATOM 1301 N N . TYR A 1 161 ? -12.047 -19.031 -7.828 1 96.06 161 TYR A N 1
ATOM 1302 C CA . TYR A 1 161 ? -12.148 -20.328 -8.484 1 96.06 161 TYR A CA 1
ATOM 1303 C C . TYR A 1 161 ? -13.508 -20.484 -9.156 1 96.06 161 TYR A C 1
ATOM 1305 O O . TYR A 1 161 ? -14.547 -20.203 -8.555 1 96.06 161 TYR A O 1
ATOM 1313 N N . ASP A 1 162 ? -13.461 -20.922 -10.414 1 92.06 162 ASP A N 1
ATOM 1314 C CA . ASP A 1 162 ? -14.711 -21.094 -11.156 1 92.06 162 ASP A CA 1
ATOM 1315 C C . ASP A 1 162 ? -14.75 -22.469 -11.828 1 92.06 162 ASP A C 1
ATOM 1317 O O . ASP A 1 162 ? -15.57 -22.703 -12.727 1 92.06 162 ASP A O 1
ATOM 1321 N N . HIS A 1 163 ? -13.82 -23.375 -11.578 1 93.25 163 HIS A N 1
ATOM 1322 C CA . HIS A 1 163 ? -13.711 -24.75 -12.055 1 93.25 163 HIS A CA 1
ATOM 1323 C C . HIS A 1 163 ? -13.375 -24.781 -13.547 1 93.25 163 HIS A C 1
ATOM 1325 O O . HIS A 1 163 ? -13.523 -25.828 -14.188 1 93.25 163 HIS A O 1
ATOM 1331 N N . SER A 1 164 ? -13.07 -23.672 -14.125 1 90.38 164 SER A N 1
ATOM 1332 C CA . SER A 1 164 ? -12.57 -23.672 -15.492 1 90.38 164 SER A CA 1
ATOM 1333 C C . SER A 1 164 ? -11.297 -24.5 -15.625 1 90.38 164 SER A C 1
ATOM 1335 O O . SER A 1 164 ? -10.656 -24.828 -14.617 1 90.38 164 SER A O 1
ATOM 1337 N N . PRO A 1 165 ? -10.914 -24.859 -16.781 1 91.38 165 PRO A N 1
ATOM 1338 C CA . PRO A 1 165 ? -9.695 -25.641 -16.969 1 91.38 165 PRO A CA 1
ATOM 1339 C C . PRO A 1 165 ? -8.453 -24.953 -16.406 1 91.38 165 PRO A C 1
ATOM 1341 O O . PRO A 1 165 ? -7.617 -25.594 -15.766 1 91.38 165 PRO A O 1
ATOM 1344 N N . SER A 1 166 ? -8.312 -23.672 -16.594 1 90.62 166 SER A N 1
ATOM 1345 C CA . SER A 1 166 ? -7.18 -22.922 -16.047 1 90.62 166 SER A CA 1
ATOM 1346 C C . SER A 1 166 ? -7.199 -22.922 -14.523 1 90.62 166 SER A C 1
ATOM 1348 O O . SER A 1 166 ? -6.148 -23.031 -13.883 1 90.62 166 SER A O 1
ATOM 1350 N N . ALA A 1 167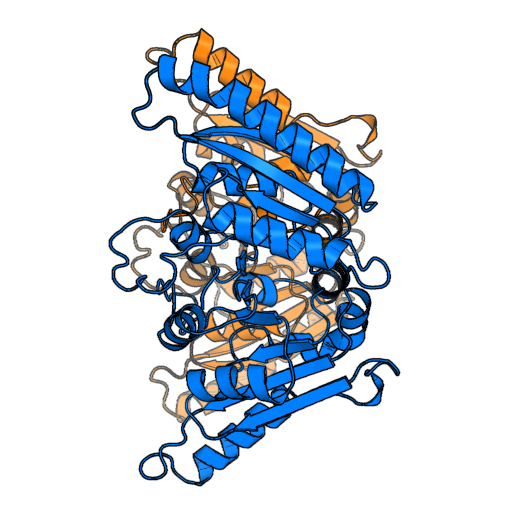 ? -8.406 -22.75 -13.977 1 93.31 167 ALA A N 1
ATOM 1351 C CA . ALA A 1 167 ? -8.531 -22.781 -12.523 1 93.31 167 ALA A CA 1
ATOM 1352 C C . ALA A 1 167 ? -8.156 -24.156 -11.969 1 93.31 167 ALA A C 1
ATOM 1354 O O . ALA A 1 167 ? -7.512 -24.266 -10.922 1 93.31 167 ALA A O 1
ATOM 1355 N N . GLN A 1 168 ? -8.547 -25.156 -12.656 1 95.19 168 GLN A N 1
ATOM 1356 C CA . GLN A 1 168 ? -8.219 -26.516 -12.234 1 95.19 168 GLN A CA 1
ATOM 1357 C C . GLN A 1 168 ? -6.715 -26.766 -12.305 1 95.19 168 GLN A C 1
ATOM 1359 O O . GLN A 1 168 ? -6.148 -27.422 -11.438 1 95.19 168 GLN A O 1
ATOM 1364 N N . HIS A 1 169 ? -6.145 -26.25 -13.297 1 94 169 HIS A N 1
ATOM 1365 C CA . HIS A 1 169 ? -4.695 -26.375 -13.414 1 94 169 HIS A CA 1
ATOM 1366 C C . HIS A 1 169 ? -3.988 -25.672 -12.266 1 94 169 HIS A C 1
ATOM 1368 O O . HIS A 1 169 ? -3.025 -26.188 -11.703 1 94 169 HIS A O 1
ATOM 1374 N N . LEU A 1 170 ? -4.441 -24.484 -11.961 1 95.88 170 LEU A N 1
ATOM 1375 C CA . LEU A 1 170 ? -3.9 -23.75 -10.82 1 95.88 170 LEU A CA 1
ATOM 1376 C C . LEU A 1 170 ? -3.996 -24.562 -9.539 1 95.88 170 LEU A C 1
ATOM 1378 O O . LEU A 1 170 ? -3.018 -24.688 -8.797 1 95.88 170 LEU A O 1
ATOM 1382 N N . VAL A 1 171 ? -5.121 -25.141 -9.32 1 96.81 171 VAL A N 1
ATOM 1383 C CA . VAL A 1 171 ? -5.34 -25.938 -8.125 1 96.81 171 VAL A CA 1
ATOM 1384 C C . VAL A 1 171 ? -4.414 -27.141 -8.133 1 96.81 171 VAL A C 1
ATOM 1386 O O . VAL A 1 171 ? -3.916 -27.562 -7.082 1 96.81 171 VAL A O 1
ATOM 1389 N N . GLN A 1 172 ? -4.195 -27.719 -9.297 1 95.12 172 GLN A N 1
ATOM 1390 C CA . GLN A 1 172 ? -3.266 -28.828 -9.414 1 95.12 172 GLN A CA 1
ATOM 1391 C C . GLN A 1 172 ? -1.856 -28.422 -9 1 95.12 172 GLN A C 1
ATOM 1393 O O . GLN A 1 172 ? -1.162 -29.172 -8.312 1 95.12 172 GLN A O 1
ATOM 1398 N N . GLN A 1 173 ? -1.454 -27.281 -9.414 1 93.62 173 GLN A N 1
ATOM 1399 C CA . GLN A 1 173 ? -0.145 -26.781 -9.016 1 93.62 173 GLN A CA 1
ATOM 1400 C C . GLN A 1 173 ? -0.07 -26.562 -7.504 1 93.62 173 GLN A C 1
ATOM 1402 O O . GLN A 1 173 ? 0.933 -26.906 -6.871 1 93.62 173 GLN A O 1
ATOM 1407 N N . LEU A 1 174 ? -1.123 -26.016 -6.93 1 94.88 174 LEU A N 1
ATOM 1408 C CA . LEU A 1 174 ? -1.174 -25.828 -5.484 1 94.88 174 LEU A CA 1
ATOM 1409 C C . LEU A 1 174 ? -1.13 -27.156 -4.758 1 94.88 174 LEU A C 1
ATOM 1411 O O . LEU A 1 174 ? -0.488 -27.281 -3.713 1 94.88 174 LEU A O 1
ATOM 1415 N N . ARG A 1 175 ? -1.743 -28.203 -5.352 1 93.75 175 ARG A N 1
ATOM 1416 C CA . ARG A 1 175 ? -1.749 -29.547 -4.801 1 93.75 175 ARG A CA 1
ATOM 1417 C C . ARG A 1 175 ? -0.337 -30.125 -4.738 1 93.75 175 ARG A C 1
ATOM 1419 O O . ARG A 1 175 ? 0.071 -30.672 -3.713 1 93.75 175 ARG A O 1
ATOM 1426 N N . GLN A 1 176 ? 0.307 -29.938 -5.773 1 90.06 176 GLN A N 1
ATOM 1427 C CA . GLN A 1 176 ? 1.676 -30.438 -5.852 1 90.06 176 GLN A CA 1
ATOM 1428 C C . GLN A 1 176 ? 2.564 -29.766 -4.809 1 90.06 176 GLN A C 1
ATOM 1430 O O . GLN A 1 176 ? 3.396 -30.422 -4.18 1 90.06 176 GLN A O 1
ATOM 1435 N N . GLY A 1 177 ? 2.338 -28.516 -4.625 1 88.88 177 GLY A N 1
ATOM 1436 C CA . GLY A 1 177 ? 3.096 -27.797 -3.617 1 88.88 177 GLY A CA 1
ATOM 1437 C C . GLY A 1 177 ? 2.74 -28.188 -2.197 1 88.88 177 GLY A C 1
ATOM 1438 O O . GLY A 1 177 ? 3.621 -28.312 -1.344 1 88.88 177 GLY A O 1
ATOM 1439 N N . ALA A 1 178 ? 1.487 -28.422 -1.935 1 87.88 178 ALA A N 1
ATOM 1440 C CA . ALA A 1 178 ? 0.988 -28.719 -0.597 1 87.88 178 ALA A CA 1
ATOM 1441 C C . ALA A 1 178 ? 1.412 -30.125 -0.158 1 87.88 178 ALA A C 1
ATOM 1443 O O . ALA A 1 178 ? 1.526 -30.391 1.039 1 87.88 178 ALA A O 1
ATOM 1444 N N . GLN A 1 179 ? 1.593 -30.984 -1.062 1 85.69 179 GLN A N 1
ATOM 1445 C CA . GLN A 1 179 ? 1.944 -32.375 -0.753 1 85.69 179 GLN A CA 1
ATOM 1446 C C . GLN A 1 179 ? 3.4 -32.469 -0.313 1 85.69 179 GLN A C 1
ATOM 1448 O O . GLN A 1 179 ? 3.799 -33.469 0.285 1 85.69 179 GLN A O 1
ATOM 1453 N N . GLN A 1 180 ? 4.137 -31.5 -0.481 1 76.88 180 GLN A N 1
ATOM 1454 C CA . GLN A 1 180 ? 5.512 -31.453 0.006 1 76.88 180 GLN A CA 1
ATOM 1455 C C . GLN A 1 180 ? 5.629 -30.547 1.23 1 76.88 180 GLN A C 1
ATOM 1457 O O . GLN A 1 180 ? 6.129 -29.422 1.136 1 76.88 180 GLN A O 1
ATOM 1462 N N . PRO A 1 181 ? 5.082 -30.969 2.393 1 62.47 181 PRO A N 1
ATOM 1463 C CA . PRO A 1 181 ? 4.887 -30.062 3.516 1 62.47 181 PRO A CA 1
ATOM 1464 C C . PRO A 1 181 ? 6.184 -29.391 3.973 1 62.47 181 PRO A C 1
ATOM 1466 O O . PRO A 1 181 ? 6.18 -28.234 4.375 1 62.47 181 PRO A O 1
ATOM 1469 N N . ASP A 1 182 ? 7.301 -30.156 4.109 1 61.59 182 ASP A N 1
ATOM 1470 C CA . ASP A 1 182 ? 8.539 -29.531 4.578 1 61.59 182 ASP A CA 1
ATOM 1471 C C . ASP A 1 182 ? 8.898 -28.328 3.723 1 61.59 182 ASP A C 1
ATOM 1473 O O . ASP A 1 182 ? 9.828 -27.578 4.047 1 61.59 182 ASP A O 1
ATOM 1477 N N . GLN A 1 183 ? 7.922 -28.125 2.82 1 58.09 183 GLN A N 1
ATOM 1478 C CA . GLN A 1 183 ? 8.406 -27.188 1.806 1 58.09 183 GLN A CA 1
ATOM 1479 C C . GLN A 1 183 ? 7.402 -26.062 1.567 1 58.09 183 GLN A C 1
ATOM 1481 O O . GLN A 1 183 ? 7.719 -25.078 0.906 1 58.09 183 GLN A O 1
ATOM 1486 N N . THR A 1 184 ? 6.238 -26.156 2.354 1 62.62 184 THR A N 1
ATOM 1487 C CA . THR A 1 184 ? 5.309 -25.156 1.856 1 62.62 184 THR A CA 1
ATOM 1488 C C . THR A 1 184 ? 5.273 -23.938 2.783 1 62.62 184 THR A C 1
ATOM 1490 O O . THR A 1 184 ? 5.301 -24.078 4.008 1 62.62 184 THR A O 1
ATOM 1493 N N . SER A 1 185 ? 5.48 -22.844 2.129 1 84.56 185 SER A N 1
ATOM 1494 C CA . SER A 1 185 ? 5.379 -21.547 2.787 1 84.56 185 SER A CA 1
ATOM 1495 C C . SER A 1 185 ? 3.93 -21.078 2.855 1 84.56 185 SER A C 1
ATOM 1497 O O . SER A 1 185 ? 3.604 -20.156 3.609 1 84.56 185 SER A O 1
ATOM 1499 N N . ILE A 1 186 ? 3.023 -21.875 2.184 1 92.81 186 ILE A N 1
ATOM 1500 C CA . ILE A 1 186 ? 1.609 -21.516 2.213 1 92.81 186 ILE A CA 1
ATOM 1501 C C . ILE A 1 186 ? 0.938 -22.172 3.416 1 92.81 186 ILE A C 1
ATOM 1503 O O . ILE A 1 186 ? 0.996 -23.406 3.576 1 92.81 186 ILE A O 1
ATOM 1507 N N . ALA A 1 187 ? 0.344 -21.469 4.25 1 94.25 187 ALA A N 1
ATOM 1508 C CA . ALA A 1 187 ? -0.294 -22 5.457 1 94.25 187 ALA A CA 1
ATOM 1509 C C . ALA A 1 187 ? -1.813 -22 5.316 1 94.25 187 ALA A C 1
ATOM 1511 O O . ALA A 1 187 ? -2.5 -22.797 5.965 1 94.25 187 ALA A O 1
ATOM 1512 N N . SER A 1 188 ? -2.318 -21.141 4.457 1 96.75 188 SER A N 1
ATOM 1513 C CA . SER A 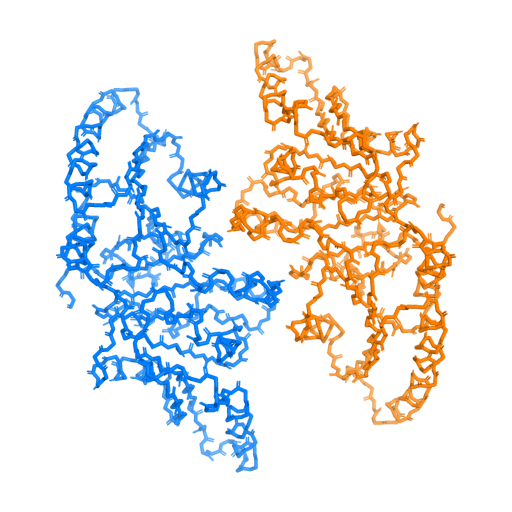1 188 ? -3.766 -20.984 4.344 1 96.75 188 SER A CA 1
ATOM 1514 C C . SER A 1 188 ? -4.176 -20.688 2.906 1 96.75 188 SER A C 1
ATOM 1516 O O . SER A 1 188 ? -3.445 -20.016 2.17 1 96.75 188 SER A O 1
ATOM 1518 N N . LEU A 1 189 ? -5.316 -21.172 2.537 1 97.94 189 LEU A N 1
ATOM 1519 C CA . LEU A 1 189 ? -5.953 -20.875 1.258 1 97.94 189 LEU A CA 1
ATOM 1520 C C . LEU A 1 189 ? -7.402 -20.453 1.455 1 97.94 189 LEU A C 1
ATOM 1522 O O . LEU A 1 189 ? -8.109 -21.016 2.297 1 97.94 189 LEU A O 1
ATOM 1526 N N . THR A 1 190 ? -7.836 -19.453 0.797 1 98.5 190 THR A N 1
ATOM 1527 C CA . THR A 1 190 ? -9.25 -19.094 0.694 1 98.5 190 THR A CA 1
ATOM 1528 C C . THR A 1 190 ? -9.734 -19.234 -0.745 1 98.5 190 THR A C 1
ATOM 1530 O O . THR A 1 190 ? -9.273 -18.516 -1.636 1 98.5 190 THR A O 1
ATOM 1533 N N . PHE A 1 191 ? -10.633 -20.203 -0.917 1 98.56 191 PHE A N 1
ATOM 1534 C CA . PHE A 1 191 ? -11.273 -20.328 -2.219 1 98.56 191 PHE A CA 1
ATOM 1535 C C . PHE A 1 191 ? -12.539 -19.484 -2.287 1 98.56 191 PHE A C 1
ATOM 1537 O O . PHE A 1 191 ? -13.398 -19.578 -1.409 1 98.56 191 PHE A O 1
ATOM 1544 N N . CYS A 1 192 ? -12.625 -18.719 -3.307 1 97.12 192 CYS A N 1
ATOM 1545 C CA . CYS A 1 192 ? -13.773 -17.828 -3.486 1 97.12 192 CYS A CA 1
ATOM 1546 C C . CYS A 1 192 ? -14.43 -18.062 -4.84 1 97.12 192 CYS A C 1
ATOM 1548 O O . CYS A 1 192 ? -13.781 -17.953 -5.879 1 97.12 192 CYS A O 1
ATOM 1550 N N . TRP A 1 193 ? -15.742 -18.453 -4.805 1 96.75 193 TRP A N 1
ATOM 1551 C CA . TRP A 1 193 ? -16.531 -18.594 -6.02 1 96.75 193 TRP A CA 1
ATOM 1552 C C . TRP A 1 193 ? -17.438 -17.375 -6.227 1 96.75 193 TRP A C 1
ATOM 1554 O O . TRP A 1 193 ? -18.297 -17.078 -5.383 1 96.75 193 TRP A O 1
ATOM 1564 N N . ILE A 1 194 ? -17.172 -16.672 -7.324 1 93.44 194 ILE A N 1
ATOM 1565 C CA . ILE A 1 194 ? -17.922 -15.445 -7.566 1 93.44 194 ILE A CA 1
ATOM 1566 C C . ILE A 1 194 ? -18.938 -15.664 -8.688 1 93.44 194 ILE A C 1
ATOM 1568 O O . ILE A 1 194 ? -18.547 -15.961 -9.828 1 93.44 194 ILE A O 1
ATOM 1572 N N . ILE A 1 195 ? -20.156 -15.578 -8.406 1 91.06 195 ILE A N 1
ATOM 1573 C CA . ILE A 1 195 ? -21.234 -15.695 -9.367 1 91.06 195 ILE A CA 1
ATOM 1574 C C . ILE A 1 195 ? -21.656 -14.305 -9.852 1 91.06 195 ILE A C 1
ATOM 1576 O O . ILE A 1 195 ? -22.094 -13.469 -9.062 1 91.06 195 ILE A O 1
ATOM 1580 N N . SER A 1 196 ? -21.375 -14.062 -11.133 1 81.81 196 SER A N 1
ATOM 1581 C CA . SER A 1 196 ? -21.625 -12.742 -11.703 1 81.81 196 SER A CA 1
ATOM 1582 C C . SER A 1 196 ? -23.125 -12.453 -11.766 1 81.81 196 SER A C 1
ATOM 1584 O O . SER A 1 196 ? -23.922 -13.336 -12.086 1 81.81 196 SER A O 1
ATOM 1586 N N . ASP A 1 197 ? -23.484 -11.297 -11.227 1 69.12 197 ASP A N 1
ATOM 1587 C CA . ASP A 1 197 ? -24.859 -10.852 -11.312 1 69.12 197 ASP A CA 1
ATOM 1588 C C . ASP A 1 197 ? -25.188 -10.297 -12.703 1 69.12 197 ASP A C 1
ATOM 1590 O O . ASP A 1 197 ? -26.328 -9.984 -13 1 69.12 197 ASP A O 1
ATOM 1594 N N . ALA A 1 198 ? -24.109 -10.203 -13.461 1 59.25 198 ALA A N 1
ATOM 1595 C CA . ALA A 1 198 ? -24.359 -9.625 -14.781 1 59.25 198 ALA A CA 1
ATOM 1596 C C . ALA A 1 198 ? -25.109 -10.609 -15.68 1 59.25 198 ALA A C 1
ATOM 1598 O O . ALA A 1 198 ? -24.609 -11.703 -15.969 1 59.25 198 ALA A O 1
ATOM 1599 N N . GLY A 1 199 ? -26.328 -10.414 -15.977 1 58.16 199 GLY A N 1
ATOM 1600 C CA . GLY A 1 199 ? -27.203 -11.078 -16.922 1 58.16 199 GLY A CA 1
ATOM 1601 C C . GLY A 1 199 ? -27.875 -12.32 -16.359 1 58.16 199 GLY A C 1
ATOM 1602 O O . GLY A 1 199 ? -28.75 -12.914 -17 1 58.16 199 GLY A O 1
ATOM 1603 N N . GLN A 1 200 ? -27.328 -12.812 -15.352 1 55.44 200 GLN A N 1
ATOM 1604 C CA . GLN A 1 200 ? -27.859 -14.125 -14.977 1 55.44 200 GLN A CA 1
ATOM 1605 C C . GLN A 1 200 ? -29.172 -13.984 -14.219 1 55.44 200 GLN A C 1
ATOM 1607 O O . GLN A 1 200 ? -29.25 -13.211 -13.258 1 55.44 200 GLN A O 1
ATOM 1612 N N . ARG A 1 201 ? -30.094 -14.453 -14.844 1 56.62 201 ARG A N 1
ATOM 1613 C CA . ARG A 1 201 ? -31.422 -14.656 -14.266 1 56.62 201 ARG A CA 1
ATOM 1614 C C . ARG A 1 201 ? -31.344 -15.531 -13.023 1 56.62 201 ARG A C 1
ATOM 1616 O O . ARG A 1 201 ? -30.422 -16.328 -12.875 1 56.62 201 ARG A O 1
ATOM 1623 N N . GLU A 1 202 ? -32.031 -15.273 -12 1 60.22 202 GLU A N 1
ATOM 1624 C CA . GLU A 1 202 ? -32.219 -16 -10.758 1 60.22 202 GLU A CA 1
ATOM 1625 C C . GLU A 1 202 ? -32 -17.5 -10.961 1 60.22 202 GLU A C 1
ATOM 1627 O O . GLU A 1 202 ? -31.438 -18.172 -10.109 1 60.22 202 GLU A O 1
ATOM 1632 N N . LEU A 1 203 ? -32.406 -17.922 -12.102 1 56.19 203 LEU A N 1
ATOM 1633 C CA . LEU A 1 203 ? -32.344 -19.359 -12.367 1 56.19 203 LEU A CA 1
ATOM 1634 C C . LEU A 1 203 ? -30.906 -19.828 -12.492 1 56.19 203 LEU A C 1
ATOM 1636 O O . LEU A 1 203 ? -30.562 -20.906 -12.008 1 56.19 203 LEU A O 1
ATOM 1640 N N . GLY A 1 204 ? -30.016 -19.031 -13.039 1 61.56 204 GLY A N 1
ATOM 1641 C CA . GLY A 1 204 ? -28.609 -19.391 -13.203 1 61.56 204 GLY A CA 1
ATOM 1642 C C . GLY A 1 204 ? -27.844 -19.422 -11.891 1 61.56 204 GLY A C 1
ATOM 1643 O O . GLY A 1 204 ? -27.062 -20.344 -11.656 1 61.56 204 GLY A O 1
ATOM 1644 N N . ILE A 1 205 ? -28.375 -18.609 -11.047 1 70.94 205 ILE A N 1
ATOM 1645 C CA . ILE A 1 205 ? -27.781 -18.594 -9.727 1 70.94 205 ILE A CA 1
ATOM 1646 C C . ILE A 1 205 ? -28.188 -19.828 -8.945 1 70.94 205 ILE A C 1
ATOM 1648 O O . ILE A 1 205 ? -27.359 -20.438 -8.258 1 70.94 205 ILE A O 1
ATOM 1652 N N . ALA A 1 206 ? -29.422 -20.203 -9.141 1 75.88 206 ALA A N 1
ATOM 1653 C CA . ALA A 1 206 ? -29.969 -21.344 -8.398 1 75.88 206 ALA A CA 1
ATOM 1654 C C . ALA A 1 206 ? -29.266 -22.641 -8.797 1 75.88 206 ALA A C 1
ATOM 1656 O O . ALA A 1 206 ? -29.125 -23.547 -7.977 1 75.88 206 ALA A O 1
ATOM 1657 N N . GLU A 1 207 ? -28.812 -22.703 -9.945 1 81.94 207 GLU A N 1
ATOM 1658 C CA . GLU A 1 207 ? -28.156 -23.922 -10.422 1 81.94 207 GLU A CA 1
ATOM 1659 C C . GLU A 1 207 ? -26.656 -23.891 -10.133 1 81.94 207 GLU A C 1
ATOM 1661 O O . GLU A 1 207 ? -26.062 -24.922 -9.859 1 81.94 207 GLU A O 1
ATOM 1666 N N . GLU A 1 208 ? -26.125 -22.781 -10.102 1 88.69 208 GLU A N 1
ATOM 1667 C CA . GLU A 1 208 ? -24.672 -22.656 -9.992 1 88.69 208 GLU A CA 1
ATOM 1668 C C . GLU A 1 208 ? -24.219 -22.75 -8.539 1 88.69 208 GLU A C 1
ATOM 1670 O O . GLU A 1 208 ? -23.141 -23.25 -8.25 1 88.69 208 GLU A O 1
ATOM 1675 N N . ARG A 1 209 ? -25.047 -22.281 -7.672 1 90.94 209 ARG A N 1
ATOM 1676 C CA . ARG A 1 209 ? -24.656 -22.172 -6.27 1 90.94 209 ARG A CA 1
ATOM 1677 C C . ARG A 1 209 ? -24.422 -23.562 -5.664 1 90.94 209 ARG A C 1
ATOM 1679 O O . ARG A 1 209 ? -23.375 -23.812 -5.059 1 90.94 209 ARG A O 1
ATOM 1686 N N . PRO A 1 210 ? -25.344 -24.516 -5.875 1 92.94 210 PRO A N 1
ATOM 1687 C CA . PRO A 1 210 ? -25.109 -25.844 -5.312 1 92.94 210 PRO A CA 1
ATOM 1688 C C . PRO A 1 210 ? -23.859 -26.5 -5.895 1 92.94 210 PRO A C 1
ATOM 1690 O O . PRO A 1 210 ? -23.125 -27.203 -5.176 1 92.94 210 PRO A O 1
ATOM 1693 N N . LYS A 1 211 ? -23.656 -26.359 -7.113 1 94.19 211 LYS A N 1
ATOM 1694 C CA . LYS A 1 211 ? -22.469 -26.891 -7.758 1 94.19 211 LYS A CA 1
ATOM 1695 C C . LYS A 1 211 ? -21.203 -26.281 -7.152 1 94.19 211 LYS A C 1
ATOM 1697 O O . LYS A 1 211 ? -20.25 -27.016 -6.82 1 94.19 211 LYS A O 1
ATOM 1702 N N . ALA A 1 212 ? -21.172 -25.016 -7.012 1 95.88 212 ALA A N 1
ATOM 1703 C CA . ALA A 1 212 ? -20.031 -24.312 -6.426 1 95.88 212 ALA A CA 1
ATOM 1704 C C . ALA A 1 212 ? -19.781 -24.781 -4.996 1 95.88 212 ALA A C 1
ATOM 1706 O O . ALA A 1 212 ? -18.625 -25.031 -4.621 1 95.88 212 ALA A O 1
ATOM 1707 N N . GLU A 1 213 ? -20.844 -24.906 -4.266 1 96.56 213 GLU A N 1
ATOM 1708 C CA . GLU A 1 213 ? -20.719 -25.344 -2.877 1 96.56 213 GLU A CA 1
ATOM 1709 C C . GLU A 1 213 ? -20.094 -26.734 -2.787 1 96.56 213 GLU A C 1
ATOM 1711 O O . GLU A 1 213 ? -19.219 -26.969 -1.948 1 96.56 213 GLU A O 1
ATOM 1716 N N . LYS A 1 214 ? -20.531 -27.594 -3.672 1 97.12 214 LYS A N 1
ATOM 1717 C CA . LYS A 1 214 ? -20.016 -28.953 -3.68 1 97.12 214 LYS A CA 1
ATOM 1718 C C . LYS A 1 214 ? -18.516 -28.984 -4.027 1 97.12 214 LYS A C 1
ATOM 1720 O O . LYS A 1 214 ? -17.734 -29.625 -3.334 1 97.12 214 LYS A O 1
ATOM 1725 N N . ILE A 1 215 ? -18.203 -28.312 -5.039 1 97.69 215 ILE A N 1
ATOM 1726 C CA . ILE A 1 215 ? -16.828 -28.297 -5.512 1 97.69 215 ILE A CA 1
ATOM 1727 C C . ILE A 1 215 ? -15.922 -27.641 -4.461 1 97.69 215 ILE A C 1
ATOM 1729 O O . ILE A 1 215 ? -14.844 -28.156 -4.16 1 97.69 215 ILE A O 1
ATOM 1733 N N . LEU A 1 216 ? -16.328 -26.547 -3.863 1 98.19 216 LEU A N 1
ATOM 1734 C CA . LEU A 1 216 ? -15.555 -25.844 -2.848 1 98.19 216 LEU A CA 1
ATOM 1735 C C . LEU A 1 216 ? -15.375 -26.719 -1.606 1 98.19 216 LEU A C 1
ATOM 1737 O O . LEU A 1 216 ? -14.312 -26.703 -0.979 1 98.19 216 LEU A O 1
ATOM 1741 N N . ALA A 1 217 ? -16.422 -27.438 -1.287 1 98.12 217 ALA A N 1
ATOM 1742 C CA . ALA A 1 217 ? -16.344 -28.344 -0.146 1 98.12 217 ALA A CA 1
ATOM 1743 C C . ALA A 1 217 ? -15.281 -29.422 -0.381 1 98.12 217 ALA A C 1
ATOM 1745 O O . ALA A 1 217 ? -14.539 -29.781 0.533 1 98.12 217 ALA A O 1
ATOM 1746 N N . GLN A 1 218 ? -15.227 -29.922 -1.581 1 98.06 218 GLN A N 1
ATOM 1747 C CA . GLN A 1 218 ? -14.227 -30.938 -1.944 1 98.06 218 GLN A CA 1
ATOM 1748 C C . GLN A 1 218 ? -12.812 -30.359 -1.857 1 98.06 218 GLN A C 1
ATOM 1750 O O . GLN A 1 218 ? -11.906 -31.016 -1.33 1 98.06 218 GLN A O 1
ATOM 1755 N N . LEU A 1 219 ? -12.68 -29.172 -2.348 1 98.06 219 LEU A N 1
ATOM 1756 C CA . LEU A 1 219 ? -11.375 -28.516 -2.277 1 98.06 219 LEU A CA 1
ATOM 1757 C C . LEU A 1 219 ? -10.961 -28.281 -0.827 1 98.06 219 LEU A C 1
ATOM 1759 O O . LEU A 1 219 ? -9.805 -28.5 -0.465 1 98.06 219 LEU A O 1
ATOM 1763 N N . LYS A 1 220 ? -11.938 -27.797 -0.023 1 98.38 220 LYS A N 1
ATOM 1764 C CA . LYS A 1 220 ? -11.672 -27.562 1.393 1 98.38 220 LYS A CA 1
ATOM 1765 C C . LYS A 1 220 ? -11.211 -28.844 2.082 1 98.38 220 LYS A C 1
ATOM 1767 O O . LYS A 1 220 ? -10.211 -28.844 2.801 1 98.38 220 LYS A O 1
ATOM 1772 N N . GLN A 1 221 ? -11.883 -29.906 1.824 1 97.88 221 GLN A N 1
ATOM 1773 C CA . GLN A 1 221 ? -11.531 -31.203 2.42 1 97.88 221 GLN A CA 1
ATOM 1774 C C . GLN A 1 221 ? -10.148 -31.656 1.977 1 97.88 221 GLN A C 1
ATOM 1776 O O . GLN A 1 221 ? -9.328 -32.062 2.799 1 97.88 221 GLN A O 1
ATOM 1781 N N . GLU A 1 222 ? -9.875 -31.547 0.752 1 96.88 222 GLU A N 1
ATOM 1782 C CA . GLU A 1 222 ? -8.609 -32 0.181 1 96.88 222 GLU A CA 1
ATOM 1783 C C . GLU A 1 222 ? -7.434 -31.234 0.783 1 96.88 222 GLU A C 1
ATOM 1785 O O . GLU A 1 222 ? -6.488 -31.844 1.289 1 96.88 222 GLU A O 1
ATOM 1790 N N . PHE A 1 223 ? -7.504 -29.922 0.781 1 96.75 223 PHE A N 1
ATOM 1791 C CA . PHE A 1 223 ? -6.355 -29.109 1.169 1 96.75 223 PHE A CA 1
ATOM 1792 C C . PHE A 1 223 ? -6.215 -29.062 2.686 1 96.75 223 PHE A C 1
ATOM 1794 O O . PHE A 1 223 ? -5.109 -28.891 3.207 1 96.75 223 PHE A O 1
ATOM 1801 N N . THR A 1 224 ? -7.359 -29.188 3.389 1 96.5 224 THR A N 1
ATOM 1802 C CA . THR A 1 224 ? -7.246 -29.375 4.832 1 96.5 224 THR A CA 1
ATOM 1803 C C . THR A 1 224 ? -6.5 -30.672 5.156 1 96.5 224 THR A C 1
ATOM 1805 O O . THR A 1 224 ? -5.75 -30.734 6.133 1 96.5 224 THR A O 1
ATOM 1808 N N . GLY A 1 225 ? -6.68 -31.625 4.324 1 94.56 225 GLY A N 1
ATOM 1809 C CA . GLY A 1 225 ? -5.969 -32.875 4.465 1 94.56 225 GLY A CA 1
ATOM 1810 C C . GLY A 1 225 ? -4.465 -32.719 4.328 1 94.56 225 GLY A C 1
ATOM 1811 O O . GLY A 1 225 ? -3.705 -33.531 4.879 1 94.56 225 GLY A O 1
ATOM 1812 N N . TYR A 1 226 ? -4.055 -31.734 3.6 1 93.06 226 TYR A N 1
ATOM 1813 C CA . TYR A 1 226 ? -2.629 -31.484 3.436 1 93.06 226 TYR A CA 1
ATOM 1814 C C . TYR A 1 226 ? -2.084 -30.672 4.605 1 93.06 226 TYR A C 1
ATOM 1816 O O . TYR A 1 226 ? -0.908 -30.297 4.613 1 93.06 226 TYR A O 1
ATOM 1824 N N . GLY A 1 227 ? -2.984 -30.266 5.594 1 91.81 227 GLY A N 1
ATOM 1825 C CA . GLY A 1 227 ? -2.545 -29.547 6.77 1 91.81 227 GLY A CA 1
ATOM 1826 C C . GLY A 1 227 ? -2.73 -28.047 6.645 1 91.81 227 GLY A C 1
ATOM 1827 O O . GLY A 1 227 ? -2.254 -27.281 7.484 1 91.81 227 GLY A O 1
ATOM 1828 N N . LEU A 1 228 ? -3.414 -27.562 5.59 1 94.88 228 LEU A N 1
ATOM 1829 C CA . LEU A 1 228 ? -3.643 -26.141 5.391 1 94.88 228 LEU A CA 1
ATOM 1830 C C . LEU A 1 228 ? -4.938 -25.703 6.062 1 94.88 228 LEU A C 1
ATOM 1832 O O . LEU A 1 228 ? -5.855 -26.5 6.238 1 94.88 228 LEU A O 1
ATOM 1836 N N . ARG A 1 229 ? -4.914 -24.484 6.527 1 96.62 229 ARG A N 1
ATOM 1837 C CA . ARG A 1 229 ? -6.18 -23.859 6.875 1 96.62 229 ARG A CA 1
ATOM 1838 C C . ARG A 1 229 ? -6.926 -23.391 5.629 1 96.62 229 ARG A C 1
ATOM 1840 O O . ARG A 1 229 ? -6.383 -22.625 4.824 1 96.62 229 ARG A O 1
ATOM 1847 N N . VAL A 1 230 ? -8.18 -23.875 5.449 1 98.12 230 VAL A N 1
ATOM 1848 C CA . VAL A 1 230 ? -8.883 -23.562 4.203 1 98.12 230 VAL A CA 1
ATOM 1849 C C . VAL A 1 230 ? -10.234 -22.938 4.516 1 98.12 230 VAL A C 1
ATOM 1851 O O . VAL A 1 230 ? -11 -23.438 5.344 1 98.12 230 VAL A O 1
ATOM 1854 N N . GLU A 1 231 ? -10.484 -21.812 3.916 1 98 231 GLU A N 1
ATOM 1855 C CA . GLU A 1 231 ? -11.797 -21.172 3.93 1 98 231 GLU A CA 1
ATOM 1856 C C . GLU A 1 231 ? -12.398 -21.125 2.529 1 98 231 GLU A C 1
ATOM 1858 O O . GLU A 1 231 ? -11.672 -21.109 1.533 1 98 231 GLU A O 1
ATOM 1863 N N . THR A 1 232 ? -13.727 -21.203 2.518 1 98.19 232 THR A N 1
ATOM 1864 C CA . THR A 1 232 ? -14.438 -21.062 1.25 1 98.19 232 THR A CA 1
ATOM 1865 C C . THR A 1 232 ? -15.578 -20.062 1.372 1 98.19 232 THR A C 1
ATOM 1867 O O . THR A 1 232 ? -16.141 -19.875 2.455 1 98.19 232 THR A O 1
ATOM 1870 N N . GLU A 1 233 ? -15.82 -19.391 0.283 1 97.06 233 GLU A N 1
ATOM 1871 C CA . GLU A 1 233 ? -16.953 -18.484 0.264 1 97.06 233 GLU A CA 1
ATOM 1872 C C . GLU A 1 233 ? -17.516 -18.328 -1.147 1 97.06 233 GLU A C 1
ATOM 1874 O O . GLU A 1 233 ? -16.797 -18.516 -2.131 1 97.06 233 GLU A O 1
ATOM 1879 N N . ILE A 1 234 ? -18.797 -18.109 -1.19 1 96.31 234 ILE A N 1
ATOM 1880 C CA . ILE A 1 234 ? -19.484 -17.766 -2.43 1 96.31 234 ILE A CA 1
ATOM 1881 C C . ILE A 1 234 ? -19.906 -16.297 -2.381 1 96.31 234 ILE A C 1
ATOM 1883 O O . ILE A 1 234 ? -20.453 -15.836 -1.374 1 96.31 234 ILE A O 1
ATOM 1887 N N . ARG A 1 235 ? -19.578 -15.625 -3.414 1 93.5 235 ARG A N 1
ATOM 1888 C CA . ARG A 1 235 ? -19.938 -14.219 -3.51 1 93.5 235 ARG A CA 1
ATOM 1889 C C . ARG A 1 235 ? -20.703 -13.93 -4.793 1 93.5 235 ARG A C 1
ATOM 1891 O O . ARG A 1 235 ? -20.625 -14.695 -5.754 1 93.5 235 ARG A O 1
ATOM 1898 N N . PHE A 1 236 ? -21.484 -12.852 -4.703 1 91.62 236 PHE A N 1
ATOM 1899 C CA . PHE A 1 236 ? -22.281 -12.422 -5.844 1 91.62 236 PHE A CA 1
ATOM 1900 C C . PHE A 1 236 ? -21.891 -11.023 -6.289 1 91.62 236 PHE A C 1
ATOM 1902 O O . PHE A 1 236 ? -21.734 -10.125 -5.457 1 91.62 236 PHE A O 1
ATOM 1909 N N . GLY A 1 237 ? -21.641 -10.883 -7.633 1 89.5 237 GLY A N 1
ATOM 1910 C CA . GLY A 1 237 ? -21.328 -9.562 -8.164 1 89.5 237 GLY A CA 1
ATOM 1911 C C . GLY A 1 237 ? -20.234 -9.578 -9.203 1 89.5 237 GLY A C 1
ATOM 1912 O O . GLY A 1 237 ? -20.031 -10.586 -9.883 1 89.5 237 GLY A O 1
ATOM 1913 N N . ASN A 1 238 ? -19.609 -8.461 -9.445 1 86.44 238 ASN A N 1
ATOM 1914 C CA . ASN A 1 238 ? -18.469 -8.359 -10.359 1 86.44 238 ASN A CA 1
ATOM 1915 C C . ASN A 1 238 ? -17.266 -9.141 -9.852 1 86.44 238 ASN A C 1
ATOM 1917 O O . ASN A 1 238 ? -16.797 -8.898 -8.742 1 86.44 238 ASN A O 1
ATOM 1921 N N . PRO A 1 239 ? -16.797 -9.992 -10.586 1 88.69 239 PRO A N 1
ATOM 1922 C CA . PRO A 1 239 ? -15.742 -10.898 -10.109 1 88.69 239 PRO A CA 1
ATOM 1923 C C . PRO A 1 239 ? -14.508 -10.156 -9.602 1 88.69 239 PRO A C 1
ATOM 1925 O O . PRO A 1 239 ? -13.961 -10.508 -8.555 1 88.69 239 PRO A O 1
ATOM 1928 N N . VAL A 1 240 ? -14.086 -9.125 -10.297 1 87.81 240 VAL A N 1
ATOM 1929 C CA . VAL A 1 240 ? -12.867 -8.406 -9.93 1 87.81 240 VAL A CA 1
ATOM 1930 C C . VAL A 1 240 ? -13.086 -7.656 -8.617 1 87.81 240 VAL A C 1
ATOM 1932 O O . VAL A 1 240 ? -12.25 -7.711 -7.719 1 87.81 240 VAL A O 1
ATOM 1935 N N . VAL A 1 241 ? -14.242 -7.055 -8.492 1 85.69 241 VAL A N 1
ATOM 1936 C CA . VAL A 1 241 ? -14.578 -6.293 -7.289 1 85.69 241 VAL A CA 1
ATOM 1937 C C . VAL A 1 241 ? -14.719 -7.242 -6.102 1 85.69 241 VAL A C 1
ATOM 1939 O O . VAL A 1 241 ? -14.125 -7.016 -5.047 1 85.69 241 VAL A O 1
ATOM 1942 N N . GLU A 1 242 ? -15.43 -8.328 -6.371 1 91.06 242 GLU A N 1
ATOM 1943 C CA . GLU A 1 242 ? -15.734 -9.242 -5.277 1 91.06 242 GLU A CA 1
ATOM 1944 C C . GLU A 1 242 ? -14.484 -9.992 -4.82 1 91.06 242 GLU A C 1
ATOM 1946 O O . GLU A 1 242 ? -14.344 -10.312 -3.637 1 91.06 242 GLU A O 1
ATOM 1951 N N . ALA A 1 243 ? -13.594 -10.273 -5.715 1 92.94 243 ALA A N 1
ATOM 1952 C CA . ALA A 1 243 ? -12.336 -10.922 -5.332 1 92.94 243 ALA A CA 1
ATOM 1953 C C . ALA A 1 243 ? -11.523 -10.023 -4.402 1 92.94 243 ALA A C 1
ATOM 1955 O O . ALA A 1 243 ? -10.977 -10.484 -3.402 1 92.94 243 ALA A O 1
ATOM 1956 N N . GLN A 1 244 ? -11.484 -8.781 -4.719 1 90.56 244 GLN A N 1
ATOM 1957 C CA . GLN A 1 244 ? -10.727 -7.844 -3.896 1 90.56 244 GLN A CA 1
ATOM 1958 C C . GLN A 1 244 ? -11.391 -7.641 -2.537 1 90.56 244 GLN A C 1
ATOM 1960 O O . GLN A 1 244 ? -10.711 -7.512 -1.519 1 90.56 244 GLN A O 1
ATOM 1965 N N . LEU A 1 245 ? -12.734 -7.625 -2.531 1 89.38 245 LEU A N 1
ATOM 1966 C CA . LEU A 1 245 ? -13.453 -7.512 -1.27 1 89.38 245 LEU A CA 1
ATOM 1967 C C . LEU A 1 245 ? -13.203 -8.734 -0.386 1 89.38 245 LEU A C 1
ATOM 1969 O O . LEU A 1 245 ? -13.023 -8.594 0.826 1 89.38 245 LEU A O 1
ATOM 1973 N N . ALA A 1 246 ? -13.148 -9.875 -1.039 1 93.75 246 ALA A N 1
ATOM 1974 C CA . ALA A 1 246 ? -12.844 -11.094 -0.296 1 93.75 246 ALA A CA 1
ATOM 1975 C C . ALA A 1 246 ? -11.461 -11.023 0.335 1 93.75 246 ALA A C 1
ATOM 1977 O O . ALA A 1 246 ? -11.25 -11.5 1.453 1 93.75 246 ALA A O 1
ATOM 1978 N N . ALA A 1 247 ? -10.539 -10.398 -0.356 1 94 247 ALA A N 1
ATOM 1979 C CA . ALA A 1 247 ? -9.164 -10.289 0.127 1 94 247 ALA A CA 1
ATOM 1980 C C . ALA A 1 247 ? -9.062 -9.25 1.244 1 94 247 ALA A C 1
ATOM 1982 O O . ALA A 1 247 ? -8.305 -9.438 2.199 1 94 247 ALA A O 1
ATOM 1983 N N . ASN A 1 248 ? -9.797 -8.203 1.181 1 88.25 248 ASN A N 1
ATOM 1984 C CA . ASN A 1 248 ? -9.727 -7.07 2.096 1 88.25 248 ASN A CA 1
ATOM 1985 C C . ASN A 1 248 ? -10.023 -7.488 3.531 1 88.25 248 ASN A C 1
ATOM 1987 O O . ASN A 1 248 ? -9.469 -6.926 4.477 1 88.25 248 ASN A O 1
ATOM 1991 N N . TYR A 1 249 ? -10.828 -8.445 3.762 1 83.5 249 TYR A N 1
ATOM 1992 C CA . TYR A 1 249 ? -11.266 -8.812 5.105 1 83.5 249 TYR A CA 1
ATOM 1993 C C . TYR A 1 249 ? -10.414 -9.945 5.664 1 83.5 249 TYR A C 1
ATOM 1995 O O . TYR A 1 249 ? -10.75 -10.523 6.703 1 83.5 249 TYR A O 1
ATOM 2003 N N . ARG A 1 250 ? -9.367 -10.289 4.898 1 92.62 250 ARG A N 1
ATOM 2004 C CA . ARG A 1 250 ? -8.461 -11.352 5.316 1 92.62 250 ARG A CA 1
ATOM 2005 C C . ARG A 1 250 ? -7.004 -10.906 5.191 1 92.62 250 ARG A C 1
ATOM 2007 O O . ARG A 1 250 ? -6.711 -9.898 4.535 1 92.62 250 ARG A O 1
ATOM 2014 N N . ASP A 1 251 ? -6.184 -11.57 5.91 1 95.25 251 ASP A N 1
ATOM 2015 C CA . ASP A 1 251 ? -4.754 -11.328 5.746 1 95.25 251 ASP A CA 1
ATOM 2016 C C . ASP A 1 251 ? -4.215 -12.062 4.52 1 95.25 251 ASP A C 1
ATOM 2018 O O . ASP A 1 251 ? -3.506 -13.062 4.648 1 95.25 251 ASP A O 1
ATOM 2022 N N . ILE A 1 252 ? -4.57 -11.531 3.381 1 97.06 252 ILE A N 1
ATOM 2023 C CA . ILE A 1 252 ? -4.188 -12.156 2.117 1 97.06 252 ILE A CA 1
ATOM 2024 C C . ILE A 1 252 ? -2.859 -11.578 1.64 1 97.06 252 ILE A C 1
ATOM 2026 O O . ILE A 1 252 ? -2.678 -10.359 1.608 1 97.06 252 ILE A O 1
ATOM 2030 N N . TYR A 1 253 ? -1.972 -12.461 1.237 1 96.75 253 TYR A N 1
ATOM 2031 C CA . TYR A 1 253 ? -0.648 -12.039 0.789 1 96.75 253 TYR A CA 1
ATOM 2032 C C . TYR A 1 253 ? -0.533 -12.133 -0.728 1 96.75 253 TYR A C 1
ATOM 2034 O O . TYR A 1 253 ? 0.405 -11.594 -1.319 1 96.75 253 TYR A O 1
ATOM 2042 N N . GLY A 1 254 ? -1.521 -12.734 -1.368 1 96.75 254 GLY A N 1
ATOM 2043 C CA . GLY A 1 254 ? -1.564 -12.82 -2.818 1 96.75 254 GLY A CA 1
ATOM 2044 C C . GLY A 1 254 ? -2.848 -13.438 -3.342 1 96.75 254 GLY A C 1
ATOM 2045 O O . GLY A 1 254 ? -3.432 -14.312 -2.695 1 96.75 254 GLY A O 1
ATOM 2046 N N . ILE A 1 255 ? -3.283 -12.953 -4.461 1 97.06 255 ILE A N 1
ATOM 2047 C CA . ILE A 1 255 ? -4.398 -13.547 -5.188 1 97.06 255 ILE A CA 1
ATOM 2048 C C . ILE A 1 255 ? -3.869 -14.406 -6.336 1 97.06 255 ILE A C 1
ATOM 2050 O O . ILE A 1 255 ? -3.195 -13.898 -7.238 1 97.06 255 ILE A O 1
ATOM 2054 N N . ALA A 1 256 ? -4.156 -15.672 -6.262 1 97.25 256 ALA A N 1
ATOM 2055 C CA . ALA A 1 256 ? -3.662 -16.609 -7.27 1 97.25 256 ALA A CA 1
ATOM 2056 C C . ALA A 1 256 ? -4.652 -16.75 -8.422 1 97.25 256 ALA A C 1
ATOM 2058 O O . ALA A 1 256 ? -5.832 -17.031 -8.203 1 97.25 256 ALA A O 1
ATOM 2059 N N . VAL A 1 257 ? -4.156 -16.547 -9.625 1 94.5 257 VAL A N 1
ATOM 2060 C CA . VAL A 1 257 ? -5.02 -16.641 -10.797 1 94.5 257 VAL A CA 1
ATOM 2061 C C . VAL A 1 257 ? -4.297 -17.406 -11.906 1 94.5 257 VAL A C 1
ATOM 2063 O O . VAL A 1 257 ? -3.074 -17.562 -11.867 1 94.5 257 VAL A O 1
ATOM 2066 N N . SER A 1 258 ? -5.086 -17.891 -12.773 1 91.5 258 SER A N 1
ATOM 2067 C CA . SER A 1 258 ? -4.598 -18.531 -13.992 1 91.5 258 SER A CA 1
ATOM 2068 C C . SER A 1 258 ? -5.508 -18.219 -15.172 1 91.5 258 SER A C 1
ATOM 2070 O O . SER A 1 258 ? -6.715 -18.047 -15.008 1 91.5 258 SER A O 1
ATOM 2072 N N . SER A 1 259 ? -4.914 -18.078 -16.266 1 83.75 259 SER A N 1
ATOM 2073 C CA . SER A 1 259 ? -5.684 -17.812 -17.469 1 83.75 259 SER A CA 1
ATOM 2074 C C . SER A 1 259 ? -4.957 -18.328 -18.703 1 83.75 259 SER A C 1
ATOM 2076 O O . SER A 1 259 ? -3.734 -18.219 -18.812 1 83.75 259 SER A O 1
ATOM 2078 N N . SER A 1 260 ? -5.762 -18.938 -19.547 1 74.06 260 SER A N 1
ATOM 2079 C CA . SER A 1 260 ? -5.199 -19.344 -20.828 1 74.06 260 SER A CA 1
ATOM 2080 C C . SER A 1 260 ? -5.07 -18.156 -21.766 1 74.06 260 SER A C 1
ATOM 2082 O O . SER A 1 260 ? -4.367 -18.234 -22.781 1 74.06 260 SER A O 1
ATOM 2084 N N . SER A 1 261 ? -5.742 -17.172 -21.375 1 67.25 261 SER A N 1
ATOM 2085 C CA . SER A 1 261 ? -5.82 -16.031 -22.281 1 67.25 261 SER A CA 1
ATOM 2086 C C . SER A 1 261 ? -4.82 -14.945 -21.906 1 67.25 261 SER A C 1
ATOM 2088 O O . SER A 1 261 ? -4.672 -13.945 -22.609 1 67.25 261 SER A O 1
ATOM 2090 N N . VAL A 1 262 ? -4.164 -15.312 -20.766 1 58.44 262 VAL A N 1
ATOM 2091 C CA . VAL A 1 262 ? -3.221 -14.305 -20.281 1 58.44 262 VAL A CA 1
ATOM 2092 C C . VAL A 1 262 ? -2.006 -14.258 -21.203 1 58.44 262 VAL A C 1
ATOM 2094 O O . VAL A 1 262 ? -1.448 -15.297 -21.562 1 58.44 262 VAL A O 1
ATOM 2097 N N . GLY A 1 263 ? -1.781 -13.25 -22.031 1 54.25 263 GLY A N 1
ATOM 2098 C CA . GLY A 1 263 ? -0.746 -13.031 -23.031 1 54.25 263 GLY A CA 1
ATOM 2099 C C . GLY A 1 263 ? -1.293 -12.555 -24.359 1 54.25 263 GLY A C 1
ATOM 2100 O O . GLY A 1 263 ? -0.552 -12.008 -25.188 1 54.25 263 GLY A O 1
ATOM 2101 N N . LYS A 1 264 ? -2.322 -13.289 -24.688 1 50.81 264 LYS A N 1
ATOM 2102 C CA . LYS A 1 264 ? -2.953 -12.578 -25.797 1 50.81 264 LYS A CA 1
ATOM 2103 C C . LYS A 1 264 ? -3.453 -11.211 -25.359 1 50.81 264 LYS A C 1
ATOM 2105 O O . LYS A 1 264 ? -4.441 -10.703 -25.891 1 50.81 264 LYS A O 1
ATOM 2110 N N . ILE A 1 265 ? -3.137 -10.977 -24.328 1 47.44 265 ILE A N 1
ATOM 2111 C CA . ILE A 1 265 ? -3.51 -9.828 -23.5 1 47.44 265 ILE A CA 1
ATOM 2112 C C . ILE A 1 265 ? -3.4 -8.547 -24.328 1 47.44 265 ILE A C 1
ATOM 2114 O O . ILE A 1 265 ? -3.941 -7.504 -23.938 1 47.44 265 ILE A O 1
ATOM 2118 N N . TRP A 1 266 ? -2.469 -8.531 -25.219 1 44.16 266 TRP A N 1
ATOM 2119 C CA . TRP A 1 266 ? -2.598 -7.449 -26.188 1 44.16 266 TRP A CA 1
ATOM 2120 C C . TRP A 1 266 ? -4.02 -7.379 -26.734 1 44.16 266 TRP A C 1
ATOM 2122 O O . TRP A 1 266 ? -4.379 -6.422 -27.422 1 44.16 266 TRP A O 1
ATOM 2132 N N . GLU A 1 267 ? -4.578 -8.531 -27.062 1 45.84 267 GLU A N 1
ATOM 2133 C CA . GLU A 1 267 ? -5.988 -8.328 -27.359 1 45.84 267 GLU A CA 1
ATOM 2134 C C . GLU A 1 267 ? -6.75 -7.805 -26.156 1 45.84 267 GLU A C 1
ATOM 2136 O O . GLU A 1 267 ? -7.301 -8.586 -25.375 1 45.84 267 GLU A O 1
ATOM 2141 N N . LEU A 1 268 ? -6.09 -7.285 -25.109 1 46.25 268 LEU A N 1
ATOM 2142 C CA . LEU A 1 268 ? -6.488 -6.383 -24.047 1 46.25 268 LEU A CA 1
ATOM 2143 C C . LEU A 1 268 ? -7.941 -5.945 -24.203 1 46.25 268 LEU A C 1
ATOM 2145 O O . LEU A 1 268 ? -8.523 -5.359 -23.297 1 46.25 268 LEU A O 1
ATOM 2149 N N . SER A 1 269 ? -8.344 -6.195 -25.297 1 44.31 269 SER A N 1
ATOM 2150 C CA . SER A 1 269 ? -9.727 -5.852 -25.594 1 44.31 269 SER A CA 1
ATOM 2151 C C . SER A 1 269 ? -10.695 -6.863 -25 1 44.31 269 SER A C 1
ATOM 2153 O O . SER A 1 269 ? -11.898 -6.605 -24.906 1 44.31 269 SER A O 1
ATOM 2155 N N . ILE A 1 270 ? -10.133 -8.148 -24.891 1 49.41 270 ILE A N 1
ATOM 2156 C CA . ILE A 1 270 ? -11.195 -9 -24.344 1 49.41 270 ILE A CA 1
ATOM 2157 C C . ILE A 1 270 ? -11.062 -9.078 -22.828 1 49.41 270 ILE A C 1
ATOM 2159 O O . ILE A 1 270 ? -10.078 -9.594 -22.312 1 49.41 270 ILE A O 1
ATOM 2163 N N . PRO A 1 271 ? -11.852 -8.469 -22.125 1 60.94 271 PRO A N 1
ATOM 2164 C CA . PRO A 1 271 ? -11.914 -8.445 -20.656 1 60.94 271 PRO A CA 1
ATOM 2165 C C . PRO A 1 271 ? -11.906 -9.852 -20.047 1 60.94 271 PRO A C 1
ATOM 2167 O O . PRO A 1 271 ? -12.633 -10.734 -20.5 1 60.94 271 PRO A O 1
ATOM 2170 N N . SER A 1 272 ? -10.633 -10.445 -19.594 1 75.69 272 SER A N 1
ATOM 2171 C CA . SER A 1 272 ? -10.648 -11.641 -18.766 1 75.69 272 SER A CA 1
ATOM 2172 C C . SER A 1 272 ? -10.484 -11.289 -17.281 1 75.69 272 SER A C 1
ATOM 2174 O O . SER A 1 272 ? -10.016 -10.195 -16.953 1 75.69 272 SER A O 1
ATOM 2176 N N . PHE A 1 273 ? -11 -12.227 -16.547 1 85.12 273 PHE A N 1
ATOM 2177 C CA . PHE A 1 273 ? -10.898 -12.008 -15.117 1 85.12 273 PHE A CA 1
ATOM 2178 C C . PHE A 1 273 ? -9.445 -11.883 -14.688 1 85.12 273 PHE A C 1
ATOM 2180 O O . PHE A 1 273 ? -9.07 -10.914 -14.016 1 85.12 273 PHE A O 1
ATOM 2187 N N . ALA A 1 274 ? -8.562 -12.805 -15.078 1 84.5 274 ALA A N 1
ATOM 2188 C CA . ALA A 1 274 ? -7.156 -12.805 -14.688 1 84.5 274 ALA A CA 1
ATOM 2189 C C . ALA A 1 274 ? -6.457 -11.531 -15.156 1 84.5 274 ALA A C 1
ATOM 2191 O O . ALA A 1 274 ? -5.695 -10.922 -14.406 1 84.5 274 ALA A O 1
ATOM 2192 N N . GLY A 1 275 ? -6.754 -11.18 -16.312 1 80.94 275 GLY A N 1
ATOM 2193 C CA . GLY A 1 275 ? -6.164 -9.961 -16.828 1 80.94 275 GLY A CA 1
ATOM 2194 C C . GLY A 1 275 ? -6.57 -8.719 -16.062 1 80.94 275 GLY A C 1
ATOM 2195 O O . GLY A 1 275 ? -5.734 -7.859 -15.773 1 80.94 275 GLY A O 1
ATOM 2196 N N . GLU A 1 276 ? -7.816 -8.688 -15.75 1 81.94 276 GLU A N 1
ATOM 2197 C CA . GLU A 1 276 ? -8.32 -7.531 -15.008 1 81.94 276 GLU A CA 1
ATOM 2198 C C . GLU A 1 276 ? -7.738 -7.48 -13.602 1 81.94 276 GLU A C 1
ATOM 2200 O O . GLU A 1 276 ? -7.395 -6.406 -13.102 1 81.94 276 GLU A O 1
ATOM 2205 N N . ILE A 1 277 ? -7.641 -8.641 -13.031 1 86.81 277 ILE A N 1
ATOM 2206 C CA . ILE A 1 277 ? -7.086 -8.703 -11.688 1 86.81 277 ILE A CA 1
ATOM 2207 C C . ILE A 1 277 ? -5.621 -8.266 -11.711 1 86.81 277 ILE A C 1
ATOM 2209 O O . ILE A 1 277 ? -5.191 -7.48 -10.867 1 86.81 277 ILE A O 1
ATOM 2213 N N . ILE A 1 278 ? -4.914 -8.664 -12.633 1 83.38 278 ILE A N 1
ATOM 2214 C CA . ILE A 1 278 ? -3.502 -8.32 -12.734 1 83.38 278 ILE A CA 1
ATOM 2215 C C . ILE A 1 278 ? -3.35 -6.82 -12.977 1 83.38 278 ILE A C 1
ATOM 2217 O O . ILE A 1 278 ? -2.4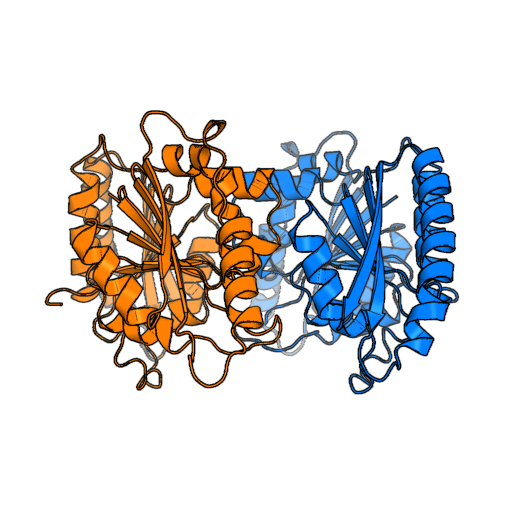41 -6.188 -12.438 1 83.38 278 ILE A O 1
ATOM 2221 N N . ARG A 1 279 ? -4.309 -6.281 -13.617 1 78.12 279 ARG A N 1
ATOM 2222 C CA . ARG A 1 279 ? -4.215 -4.879 -14.016 1 78.12 279 ARG A CA 1
ATOM 2223 C C . ARG A 1 279 ? -4.691 -3.961 -12.898 1 78.12 279 ARG A C 1
ATOM 2225 O O . ARG A 1 279 ? -4.102 -2.904 -12.664 1 78.12 279 ARG A O 1
ATOM 2232 N N . ARG A 1 280 ? -5.688 -4.445 -12.188 1 76.62 280 ARG A N 1
ATOM 2233 C CA . ARG A 1 280 ? -6.406 -3.463 -11.391 1 76.62 280 ARG A CA 1
ATOM 2234 C C . ARG A 1 280 ? -6.301 -3.785 -9.898 1 76.62 280 ARG A C 1
ATOM 2236 O O . ARG A 1 280 ? -6.531 -2.92 -9.055 1 76.62 280 ARG A O 1
ATOM 2243 N N . CYS A 1 281 ? -6.031 -5.016 -9.695 1 84 281 CYS A N 1
ATOM 2244 C CA . CYS A 1 281 ? -6.043 -5.441 -8.305 1 84 281 CYS A CA 1
ATOM 2245 C C . CYS A 1 281 ? -4.934 -4.762 -7.512 1 84 281 CYS A C 1
ATOM 2247 O O . CYS A 1 281 ? -3.811 -4.625 -8 1 84 281 CYS A O 1
ATOM 2249 N N . VAL A 1 282 ? -5.27 -4.352 -6.277 1 84.44 282 VAL A N 1
ATOM 2250 C CA . VAL A 1 282 ? -4.293 -3.656 -5.445 1 84.44 282 VAL A CA 1
ATOM 2251 C C . VAL A 1 282 ? -3.461 -4.672 -4.668 1 84.44 282 VAL A C 1
ATOM 2253 O O . VAL A 1 282 ? -2.385 -4.348 -4.16 1 84.44 282 VAL A O 1
ATOM 2256 N N . PHE A 1 283 ? -3.973 -5.848 -4.551 1 91.81 283 PHE A N 1
ATOM 2257 C CA . PHE A 1 283 ? -3.24 -6.906 -3.865 1 91.81 283 PHE A CA 1
ATOM 2258 C C . PHE A 1 283 ? -2.172 -7.504 -4.773 1 91.81 283 PHE A C 1
ATOM 2260 O O . PHE A 1 283 ? -2.293 -7.453 -5.996 1 91.81 283 PHE A O 1
ATOM 2267 N N . PRO A 1 284 ? -1.122 -8.055 -4.172 1 94.44 284 PRO A N 1
ATOM 2268 C CA . PRO A 1 284 ? -0.237 -8.867 -5.012 1 94.44 284 PRO A CA 1
ATOM 2269 C C . PRO A 1 284 ? -0.973 -10 -5.715 1 94.44 284 PRO A C 1
ATOM 2271 O O . PRO A 1 284 ? -1.902 -10.586 -5.152 1 94.44 284 PRO A O 1
ATOM 2274 N N . VAL A 1 285 ? -0.588 -10.211 -6.953 1 94.06 285 VAL A N 1
ATOM 2275 C CA . VAL A 1 285 ? -1.215 -11.266 -7.75 1 94.06 285 VAL A CA 1
ATOM 2276 C C . VAL A 1 285 ? -0.17 -12.305 -8.148 1 94.06 285 VAL A C 1
ATOM 2278 O O . VAL A 1 285 ? 0.947 -11.953 -8.539 1 94.06 285 VAL A O 1
ATOM 2281 N N . ILE A 1 286 ? -0.524 -13.508 -7.957 1 96.19 286 ILE A N 1
ATOM 2282 C CA . ILE A 1 286 ? 0.321 -14.586 -8.461 1 96.19 286 ILE A CA 1
ATOM 2283 C C . ILE A 1 286 ? -0.332 -15.219 -9.688 1 96.19 286 ILE A C 1
ATOM 2285 O O . ILE A 1 286 ? -1.379 -15.867 -9.57 1 96.19 286 ILE A O 1
ATOM 2289 N N . TYR A 1 287 ? 0.294 -15.008 -10.742 1 93.44 287 TYR A N 1
ATOM 2290 C CA . TYR A 1 287 ? -0.17 -15.602 -11.992 1 93.44 287 TYR A CA 1
ATOM 2291 C C . TYR A 1 287 ? 0.46 -16.969 -12.219 1 93.44 287 TYR A C 1
ATOM 2293 O O . TYR A 1 287 ? 1.686 -17.094 -12.25 1 93.44 287 TYR A O 1
ATOM 2301 N N . PHE A 1 288 ? -0.371 -17.984 -12.359 1 94.62 288 PHE A N 1
ATOM 2302 C CA . PHE A 1 288 ? 0.054 -19.328 -12.734 1 94.62 288 PHE A CA 1
ATOM 2303 C C . PHE A 1 288 ? -0.18 -19.578 -14.219 1 94.62 288 PHE A C 1
ATOM 2305 O O . PHE A 1 288 ? -1.324 -19.594 -14.68 1 94.62 288 PHE A O 1
ATOM 2312 N N . PRO A 1 289 ? 0.891 -19.75 -14.906 1 91.12 289 PRO A N 1
ATOM 2313 C CA . PRO A 1 289 ? 0.695 -20.031 -16.328 1 91.12 289 PRO A CA 1
ATOM 2314 C C . PRO A 1 289 ? -0.144 -21.281 -16.578 1 91.12 289 PRO A C 1
ATOM 2316 O O . PRO A 1 289 ? -0.05 -22.25 -15.812 1 91.12 289 PRO A O 1
ATOM 2319 N N . PRO A 1 290 ? -0.987 -21.188 -17.609 1 83.69 290 PRO A N 1
ATOM 2320 C CA . PRO A 1 290 ? -1.831 -22.359 -17.906 1 83.69 290 PRO A CA 1
ATOM 2321 C C . PRO A 1 290 ? -1.027 -23.562 -18.375 1 83.69 290 PRO A C 1
ATOM 2323 O O . PRO A 1 290 ? 0.164 -23.438 -18.672 1 83.69 290 PRO A O 1
ATOM 2326 N N . ALA A 1 291 ? -1.801 -24.719 -18.406 1 76.19 291 ALA A N 1
ATOM 2327 C CA . ALA A 1 291 ? -1.171 -25.953 -18.844 1 76.19 291 ALA A CA 1
ATOM 2328 C C . ALA A 1 291 ? -0.766 -25.875 -20.312 1 76.19 291 ALA A C 1
ATOM 2330 O O . ALA A 1 291 ? -1.45 -25.234 -21.125 1 76.19 291 ALA A O 1
ATOM 2331 N N . GLY A 1 292 ? 0.173 -26.578 -20.672 1 67.94 292 GLY A N 1
ATOM 2332 C CA . GLY A 1 292 ? 0.563 -26.734 -22.062 1 67.94 292 GLY A CA 1
ATOM 2333 C C . GLY A 1 292 ? 1.543 -25.672 -22.516 1 67.94 292 GLY A C 1
ATOM 2334 O O . GLY A 1 292 ? 1.896 -25.609 -23.703 1 67.94 292 GLY A O 1
ATOM 2335 N N . ARG A 1 293 ? 1.855 -24.828 -21.656 1 62.34 293 ARG A N 1
ATOM 2336 C CA . ARG A 1 293 ? 2.934 -23.906 -22.016 1 62.34 293 ARG A CA 1
ATOM 2337 C C . ARG A 1 293 ? 4.297 -24.531 -21.734 1 62.34 293 ARG A C 1
ATOM 2339 O O . ARG A 1 293 ? 4.438 -25.328 -20.812 1 62.34 293 ARG A O 1
ATOM 2346 N N . MET B 1 1 ? 0.559 16.922 20.016 1 87.5 1 MET B N 1
ATOM 2347 C CA . MET B 1 1 ? -0.088 17.141 18.719 1 87.5 1 MET B CA 1
ATOM 2348 C C . MET B 1 1 ? -0.903 15.922 18.297 1 87.5 1 MET B C 1
ATOM 2350 O O . MET B 1 1 ? -0.589 14.797 18.703 1 87.5 1 MET B O 1
ATOM 2354 N N . PHE B 1 2 ? -2.055 16 17.609 1 93.5 2 PHE B N 1
ATOM 2355 C CA . PHE B 1 2 ? -2.98 15.047 17.016 1 93.5 2 PHE B CA 1
ATOM 2356 C C . PHE B 1 2 ? -3.564 14.125 18.078 1 93.5 2 PHE B C 1
ATOM 2358 O O . PHE B 1 2 ? -3.352 12.914 18.047 1 93.5 2 PHE B O 1
ATOM 2365 N N . LYS B 1 3 ? -4.262 14.57 18.984 1 95.12 3 LYS B N 1
ATOM 2366 C CA . LYS B 1 3 ? -4.863 13.82 20.078 1 95.12 3 LYS B CA 1
ATOM 2367 C C . LYS B 1 3 ? -6.332 13.523 19.812 1 95.12 3 LYS B C 1
ATOM 2369 O O . LYS B 1 3 ? -6.809 12.414 20.062 1 95.12 3 LYS B O 1
ATOM 2374 N N . ASN B 1 4 ? -6.996 14.555 19.391 1 97.56 4 ASN B N 1
ATOM 2375 C CA . ASN B 1 4 ? -8.398 14.406 19.031 1 97.56 4 ASN B CA 1
ATOM 2376 C C . ASN B 1 4 ? -8.562 14.219 17.516 1 97.56 4 ASN B C 1
ATOM 2378 O O . ASN B 1 4 ? -8.477 15.18 16.75 1 97.56 4 ASN B O 1
ATOM 2382 N N . ILE B 1 5 ? -8.898 13.016 17.109 1 98.44 5 ILE B N 1
ATOM 2383 C CA . ILE B 1 5 ? -8.844 12.656 15.703 1 98.44 5 ILE B CA 1
ATOM 2384 C C . ILE B 1 5 ? -10.242 12.305 15.203 1 98.44 5 ILE B C 1
ATOM 2386 O O . ILE B 1 5 ? -10.945 11.508 15.828 1 98.44 5 ILE B O 1
ATOM 2390 N N . LEU B 1 6 ? -10.625 12.953 14.164 1 98.75 6 LEU B N 1
ATOM 2391 C CA . LEU B 1 6 ? -11.852 12.617 13.453 1 98.75 6 LEU B CA 1
ATOM 2392 C C . LEU B 1 6 ? -11.555 11.719 12.25 1 98.75 6 LEU B C 1
ATOM 2394 O O . LEU B 1 6 ? -10.641 12 11.469 1 98.75 6 LEU B O 1
ATOM 2398 N N . ILE B 1 7 ? -12.281 10.641 12.125 1 98.38 7 ILE B N 1
ATOM 2399 C CA . ILE B 1 7 ? -12.125 9.703 11.016 1 98.38 7 ILE B CA 1
ATOM 2400 C C . ILE B 1 7 ? -13.43 9.609 10.227 1 98.38 7 ILE B C 1
ATOM 2402 O O . ILE B 1 7 ? -14.258 8.727 10.484 1 98.38 7 ILE B O 1
ATOM 2406 N N . PRO B 1 8 ? -13.586 10.492 9.305 1 96.88 8 PRO B N 1
ATOM 2407 C CA . PRO B 1 8 ? -14.758 10.391 8.43 1 96.88 8 PRO B CA 1
ATOM 2408 C C . PRO B 1 8 ? -14.625 9.266 7.398 1 96.88 8 PRO B C 1
ATOM 2410 O O . PRO B 1 8 ? -13.547 9.07 6.832 1 96.88 8 PRO B O 1
ATOM 2413 N N . THR B 1 9 ? -15.711 8.523 7.148 1 94.06 9 THR B N 1
ATOM 2414 C CA . THR B 1 9 ? -15.633 7.391 6.23 1 94.06 9 THR B CA 1
ATOM 2415 C C . THR B 1 9 ? -16.953 7.191 5.504 1 94.06 9 THR B C 1
ATOM 2417 O O . THR B 1 9 ? -18.031 7.371 6.094 1 94.06 9 THR B O 1
ATOM 2420 N N . ASP B 1 10 ? -16.828 6.805 4.273 1 88.06 10 ASP B N 1
ATOM 2421 C CA . ASP B 1 10 ? -18.016 6.379 3.541 1 88.06 10 ASP B CA 1
ATOM 2422 C C . ASP B 1 10 ? -18.203 4.863 3.633 1 88.06 10 ASP B C 1
ATOM 2424 O O . ASP B 1 10 ? -19.031 4.293 2.922 1 88.06 10 ASP B O 1
ATOM 2428 N N . LEU B 1 11 ? -17.406 4.195 4.387 1 89.62 11 LEU B N 1
ATOM 2429 C CA . LEU B 1 11 ? -17.484 2.779 4.73 1 89.62 11 LEU B CA 1
ATOM 2430 C C . LEU B 1 11 ? -16.781 1.924 3.686 1 89.62 11 LEU B C 1
ATOM 2432 O O . LEU B 1 11 ? -16.594 0.721 3.885 1 89.62 11 LEU B O 1
ATOM 2436 N N . HIS B 1 12 ? -16.234 2.5 2.578 1 82.56 12 HIS B N 1
ATOM 2437 C CA . HIS B 1 12 ? -15.602 1.728 1.518 1 82.56 12 HIS B CA 1
ATOM 2438 C C . HIS B 1 12 ? -14.141 2.121 1.353 1 82.56 12 HIS B C 1
ATOM 2440 O O . HIS B 1 12 ? -13.43 1.565 0.506 1 82.56 12 HIS B O 1
ATOM 2446 N N . ASP B 1 13 ? -13.633 2.971 2.182 1 85.69 13 ASP B N 1
ATOM 2447 C CA . ASP B 1 13 ? -12.32 3.59 1.981 1 85.69 13 ASP B CA 1
ATOM 2448 C C . ASP B 1 13 ? -11.258 2.914 2.84 1 85.69 1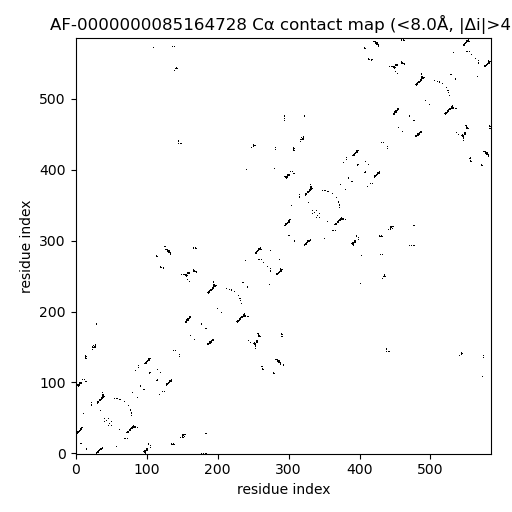3 ASP B C 1
ATOM 2450 O O . ASP B 1 13 ? -10.133 3.414 2.955 1 85.69 13 ASP B O 1
ATOM 2454 N N . GLY B 1 14 ? -11.594 1.907 3.557 1 89.38 14 GLY B N 1
ATOM 2455 C CA . GLY B 1 14 ? -10.648 1.167 4.379 1 89.38 14 GLY B CA 1
ATOM 2456 C C . GLY B 1 14 ? -10.57 1.673 5.805 1 89.38 14 GLY B C 1
ATOM 2457 O O . GLY B 1 14 ? -10.047 0.986 6.688 1 89.38 14 GLY B O 1
ATOM 2458 N N . LEU B 1 15 ? -11.172 2.84 6.121 1 94.62 15 LEU B N 1
ATOM 2459 C CA . LEU B 1 15 ? -10.992 3.492 7.414 1 94.62 15 LEU B CA 1
ATOM 2460 C C . LEU B 1 15 ? -11.797 2.775 8.5 1 94.62 15 LEU B C 1
ATOM 2462 O O . LEU B 1 15 ? -11.414 2.797 9.672 1 94.62 15 LEU B O 1
ATOM 2466 N N . PRO B 1 16 ? -12.898 2.084 8.125 1 94.38 16 PRO B N 1
ATOM 2467 C CA . PRO B 1 16 ? -13.617 1.343 9.164 1 94.38 16 PRO B CA 1
ATOM 2468 C C . PRO B 1 16 ? -12.742 0.312 9.867 1 94.38 16 PRO B C 1
ATOM 2470 O O . PRO B 1 16 ? -12.977 -0.002 11.039 1 94.38 16 PRO B O 1
ATOM 2473 N N . LYS B 1 17 ? -11.711 -0.157 9.219 1 94.44 17 LYS B N 1
ATOM 2474 C CA . LYS B 1 17 ? -10.797 -1.119 9.828 1 94.44 17 LYS B CA 1
ATOM 2475 C C . LYS B 1 17 ? -10.148 -0.542 11.086 1 94.44 17 LYS B C 1
ATOM 2477 O O . LYS B 1 17 ? -9.758 -1.288 11.984 1 94.44 17 LYS B O 1
ATOM 2482 N N . LEU B 1 18 ? -10.086 0.732 11.172 1 97.19 18 LEU B N 1
ATOM 2483 C CA . LEU B 1 18 ? -9.359 1.382 12.258 1 97.19 18 LEU B CA 1
ATOM 2484 C C . LEU B 1 18 ? -10.086 1.2 13.586 1 97.19 18 LEU B C 1
ATOM 2486 O O . LEU B 1 18 ? -9.5 1.393 14.648 1 97.19 18 LEU B O 1
ATOM 2490 N N . THR B 1 19 ? -11.383 0.761 13.523 1 97.5 19 THR B N 1
ATOM 2491 C CA . THR B 1 19 ? -12.109 0.478 14.758 1 97.5 19 THR B CA 1
ATOM 2492 C C . THR B 1 19 ? -11.477 -0.692 15.5 1 97.5 19 THR B C 1
ATOM 2494 O O . THR B 1 19 ? -11.711 -0.869 16.703 1 97.5 19 THR B O 1
ATOM 2497 N N . HIS B 1 20 ? -10.641 -1.437 14.82 1 96.62 20 HIS B N 1
ATOM 2498 C CA . HIS B 1 20 ? -10.016 -2.607 15.422 1 96.62 20 HIS B CA 1
ATOM 2499 C C . HIS B 1 20 ? -8.602 -2.291 15.906 1 96.62 20 HIS B C 1
ATOM 2501 O O . HIS B 1 20 ? -7.91 -3.164 16.438 1 96.62 20 HIS B O 1
ATOM 2507 N N . TYR B 1 21 ? -8.203 -1.057 15.781 1 97.75 21 TYR B N 1
ATOM 2508 C CA . TYR B 1 21 ? -6.824 -0.714 16.109 1 97.75 21 TYR B CA 1
ATOM 2509 C C . TYR B 1 21 ? -6.77 0.45 17.078 1 97.75 21 TYR B C 1
ATOM 2511 O O . TYR B 1 21 ? -5.859 1.282 17.016 1 97.75 21 TYR B O 1
ATOM 2519 N N . LEU B 1 22 ? -7.695 0.513 17.953 1 98.31 22 LEU B N 1
ATOM 2520 C CA . LEU B 1 22 ? -7.824 1.616 18.891 1 98.31 22 LEU B CA 1
ATOM 2521 C C . LEU B 1 22 ? -6.605 1.692 19.812 1 98.31 22 LEU B C 1
ATOM 2523 O O . LEU B 1 22 ? -6.09 2.781 20.078 1 98.31 22 LEU B O 1
ATOM 2527 N N . GLU B 1 23 ? -6.129 0.549 20.25 1 97.75 23 GLU B N 1
ATOM 2528 C CA . GLU B 1 23 ? -4.941 0.538 21.109 1 97.75 23 GLU B CA 1
ATOM 2529 C C . GLU B 1 23 ? -3.721 1.069 20.359 1 97.75 23 GLU B C 1
ATOM 2531 O O . GLU B 1 23 ? -2.928 1.828 20.922 1 97.75 23 GLU B O 1
ATOM 2536 N N . ALA B 1 24 ? -3.58 0.636 19.141 1 97.81 24 ALA B N 1
ATOM 2537 C CA . ALA B 1 24 ? -2.461 1.093 18.328 1 97.81 24 ALA B CA 1
ATOM 2538 C C . ALA B 1 24 ? -2.529 2.6 18.094 1 97.81 24 ALA B C 1
ATOM 2540 O O . ALA B 1 24 ? -1.52 3.299 18.203 1 97.81 24 ALA B O 1
ATOM 2541 N N . LEU B 1 25 ? -3.736 3.096 17.781 1 97.75 25 LEU B N 1
ATOM 2542 C CA . LEU B 1 25 ? -3.92 4.523 17.562 1 97.75 25 LEU B CA 1
ATOM 2543 C C . LEU B 1 25 ? -3.676 5.32 18.828 1 97.75 25 LEU B C 1
ATOM 2545 O O . LEU B 1 25 ? -3.119 6.418 18.797 1 97.75 25 LEU B O 1
ATOM 2549 N N . ARG B 1 26 ? -4.055 4.758 19.953 1 97.19 26 ARG B N 1
ATOM 2550 C CA . ARG B 1 26 ? -3.744 5.371 21.234 1 97.19 26 ARG B CA 1
ATOM 2551 C C . ARG B 1 26 ? -2.236 5.477 21.453 1 97.19 26 ARG B C 1
ATOM 2553 O O . ARG B 1 26 ? -1.739 6.496 21.922 1 97.19 26 ARG B O 1
ATOM 2560 N N . THR B 1 27 ? -1.562 4.418 21.094 1 96 27 THR B N 1
ATOM 2561 C CA . THR B 1 27 ? -0.107 4.391 21.203 1 96 27 THR B CA 1
ATOM 2562 C C . THR B 1 27 ? 0.519 5.492 20.359 1 96 27 THR B C 1
ATOM 2564 O O . THR B 1 27 ? 1.533 6.078 20.734 1 96 27 THR B O 1
ATOM 2567 N N . ALA B 1 28 ? -0.149 5.84 19.281 1 96.06 28 ALA B N 1
ATOM 2568 C CA . ALA B 1 28 ? 0.339 6.879 18.375 1 96.06 28 ALA B CA 1
ATOM 2569 C C . ALA B 1 28 ? 0.044 8.273 18.938 1 96.06 28 ALA B C 1
ATOM 2571 O O . ALA B 1 28 ? 0.489 9.273 18.375 1 96.06 28 ALA B O 1
ATOM 2572 N N . GLY B 1 29 ? -0.765 8.328 19.984 1 94.25 29 GLY B N 1
ATOM 2573 C CA . GLY B 1 29 ? -0.982 9.609 20.625 1 94.25 29 GLY B CA 1
ATOM 2574 C C . GLY B 1 29 ? -2.447 9.992 20.719 1 94.25 29 GLY B C 1
ATOM 2575 O O . GLY B 1 29 ? -2.797 10.984 21.359 1 94.25 29 GLY B O 1
ATOM 2576 N N . ALA B 1 30 ? -3.359 9.172 20.094 1 96.5 30 ALA B N 1
ATOM 2577 C CA . ALA B 1 30 ? -4.781 9.5 20.109 1 96.5 30 ALA B CA 1
ATOM 2578 C C . ALA B 1 30 ? -5.359 9.375 21.516 1 96.5 30 ALA B C 1
ATOM 2580 O O . ALA B 1 30 ? -5.023 8.445 22.25 1 96.5 30 ALA B O 1
ATOM 2581 N N . ARG B 1 31 ? -6.184 10.312 21.875 1 96.88 31 ARG B N 1
ATOM 2582 C CA . ARG B 1 31 ? -6.898 10.266 23.141 1 96.88 31 ARG B CA 1
ATOM 2583 C C . ARG B 1 31 ? -8.406 10.32 22.922 1 96.88 31 ARG B C 1
ATOM 2585 O O . ARG B 1 31 ? -9.18 9.891 23.797 1 96.88 31 ARG B O 1
ATOM 2592 N N . LYS B 1 32 ? -8.734 10.82 21.812 1 98.25 32 LYS B N 1
ATOM 2593 C CA . LYS B 1 32 ? -10.117 10.812 21.359 1 98.25 32 LYS B CA 1
ATOM 2594 C C . LYS B 1 32 ? -10.211 10.445 19.875 1 98.25 32 LYS B C 1
ATOM 2596 O O . LYS B 1 32 ? -9.508 11.023 19.047 1 98.25 32 LYS B O 1
ATOM 2601 N N . LEU B 1 33 ? -11.008 9.461 19.578 1 98.56 33 LEU B N 1
ATOM 2602 C CA . LEU B 1 33 ? -11.281 9.055 18.203 1 98.56 33 LEU B CA 1
ATOM 2603 C C . LEU B 1 33 ? -12.773 9.117 17.891 1 98.56 33 LEU B C 1
ATOM 2605 O O . LEU B 1 33 ? -13.586 8.547 18.625 1 98.56 33 LEU B O 1
ATOM 2609 N N . ILE B 1 34 ? -13.102 9.82 16.859 1 98.75 34 ILE B N 1
ATOM 2610 C CA . ILE B 1 34 ? -14.492 9.859 16.406 1 98.75 34 ILE B CA 1
ATOM 2611 C C . ILE B 1 34 ? -14.586 9.328 14.984 1 98.75 34 ILE B C 1
ATOM 2613 O O . ILE B 1 34 ? -14.008 9.898 14.055 1 98.75 34 ILE B O 1
ATOM 2617 N N . PHE B 1 35 ? -15.281 8.195 14.875 1 98.62 35 PHE B N 1
ATOM 2618 C CA . PHE B 1 35 ? -15.648 7.703 13.547 1 98.62 35 PHE B CA 1
ATOM 2619 C C . PHE B 1 35 ? -16.953 8.328 13.078 1 98.62 35 PHE B C 1
ATOM 2621 O O . PHE B 1 35 ? -17.984 8.219 13.766 1 98.62 35 PHE B O 1
ATOM 2628 N N . LEU B 1 36 ? -16.906 8.984 11.898 1 98.19 36 LEU B N 1
ATOM 2629 C CA . LEU B 1 36 ? -18.062 9.711 11.414 1 98.19 36 LEU B CA 1
ATOM 2630 C C . LEU B 1 36 ? -18.516 9.172 10.062 1 98.19 36 LEU B C 1
ATOM 2632 O O . LEU B 1 36 ? -17.719 9.078 9.125 1 98.19 36 LEU B O 1
ATOM 2636 N N . HIS B 1 37 ? -19.703 8.727 9.961 1 96.75 37 HIS B N 1
ATOM 2637 C CA . HIS B 1 37 ? -20.344 8.414 8.695 1 96.75 37 HIS B CA 1
ATOM 2638 C C . HIS B 1 37 ? -21.547 9.328 8.453 1 96.75 37 HIS B C 1
ATOM 2640 O O . HIS B 1 37 ? -22.516 9.289 9.219 1 96.75 37 HIS B O 1
ATOM 2646 N N . ALA B 1 38 ? -21.406 10.211 7.398 1 94.5 38 ALA B N 1
ATOM 2647 C CA . ALA B 1 38 ? -22.484 11.141 7.043 1 94.5 38 ALA B CA 1
ATOM 2648 C C . ALA B 1 38 ? -22.938 10.922 5.605 1 94.5 38 ALA B C 1
ATOM 2650 O O . ALA B 1 38 ? -22.125 10.844 4.688 1 94.5 38 ALA B O 1
ATOM 2651 N N . ARG B 1 39 ? -24.188 10.742 5.395 1 88.88 39 ARG B N 1
ATOM 2652 C CA . ARG B 1 39 ? -24.797 10.594 4.078 1 88.88 39 ARG B CA 1
ATOM 2653 C C . ARG B 1 39 ? -26.188 11.203 4.055 1 88.88 39 ARG B C 1
ATOM 2655 O O . ARG B 1 39 ? -27.031 10.875 4.898 1 88.88 39 ARG B O 1
ATOM 2662 N N . PRO B 1 40 ? -26.328 12.094 2.988 1 83 40 PRO B N 1
ATOM 2663 C CA . PRO B 1 40 ? -27.688 12.625 2.889 1 83 40 PRO B CA 1
ATOM 2664 C C . PRO B 1 40 ? -28.703 11.57 2.461 1 83 40 PRO B C 1
ATOM 2666 O O . PRO B 1 40 ? -28.406 10.75 1.578 1 83 40 PRO B O 1
ATOM 2669 N N . ILE B 1 41 ? -29.609 11.289 3.25 1 71.25 41 ILE B N 1
ATOM 2670 C CA . ILE B 1 41 ? -30.703 10.383 2.885 1 71.25 41 ILE B CA 1
ATOM 2671 C C . ILE B 1 41 ? -31.781 11.148 2.129 1 71.25 41 ILE B C 1
ATOM 2673 O O . ILE B 1 41 ? -32.281 12.172 2.613 1 71.25 41 ILE B O 1
ATOM 2677 N N . ASN B 1 42 ? -31.781 10.867 0.784 1 63.91 42 ASN B N 1
ATOM 2678 C CA . ASN B 1 42 ? -32.938 11.453 0.106 1 63.91 42 ASN B CA 1
ATOM 2679 C C . ASN B 1 42 ? -34.25 10.812 0.571 1 63.91 42 ASN B C 1
ATOM 2681 O O . ASN B 1 42 ? -34.469 9.625 0.356 1 63.91 42 ASN B O 1
ATOM 2685 N N . GLU B 1 43 ? -34.938 11.453 1.446 1 57.06 43 GLU B N 1
ATOM 2686 C CA . GLU B 1 43 ? -36.219 11.008 1.967 1 57.06 43 GLU B CA 1
ATOM 2687 C C . GLU B 1 43 ? -37.156 10.562 0.839 1 57.06 43 GLU B C 1
ATOM 2689 O O . GLU B 1 43 ? -37.938 9.633 1.013 1 57.06 43 GLU B O 1
ATOM 2694 N N . ASP B 1 44 ? -37.156 11.242 -0.251 1 56.53 44 ASP B N 1
ATOM 2695 C CA . ASP B 1 44 ? -38.125 10.969 -1.299 1 56.53 44 ASP B CA 1
ATOM 2696 C C . ASP B 1 44 ? -37.719 9.75 -2.131 1 56.53 44 ASP B C 1
ATOM 2698 O O . ASP B 1 44 ? -38.594 9.031 -2.646 1 56.53 44 ASP B O 1
ATOM 2702 N N . GLY B 1 45 ? -36.469 9.508 -2.234 1 58 45 GLY B N 1
ATOM 2703 C CA . GLY B 1 45 ? -36.062 8.492 -3.191 1 58 45 GLY B CA 1
ATOM 2704 C C . GLY B 1 45 ? -35.594 7.203 -2.535 1 58 45 GLY B C 1
ATOM 2705 O O . GLY B 1 45 ? -35.844 6.113 -3.053 1 58 45 GLY B O 1
ATOM 2706 N N . ASP B 1 46 ? -35.188 7.285 -1.364 1 63.94 46 ASP B N 1
ATOM 2707 C CA . ASP B 1 46 ? -34.75 6.031 -0.773 1 63.94 46 ASP B CA 1
ATOM 2708 C C . ASP B 1 46 ? -35.875 5.328 -0.026 1 63.94 46 ASP B C 1
ATOM 2710 O O . ASP B 1 46 ? -36.5 5.914 0.866 1 63.94 46 ASP B O 1
ATOM 2714 N N . LYS B 1 47 ? -36.25 4.344 -0.606 1 67.25 47 LYS B N 1
ATOM 2715 C CA . LYS B 1 47 ? -37.188 3.51 0.118 1 67.25 47 LYS B CA 1
ATOM 2716 C C . LYS B 1 47 ? -36.781 3.34 1.577 1 67.25 47 LYS B C 1
ATOM 2718 O O . LYS B 1 47 ? -35.594 3.131 1.872 1 67.25 47 LYS B O 1
ATOM 2723 N N . PRO B 1 48 ? -37.688 3.703 2.477 1 73.5 48 PRO B N 1
ATOM 2724 C CA . PRO B 1 48 ? -37.438 3.574 3.91 1 73.5 48 PRO B CA 1
ATOM 2725 C C . PRO B 1 48 ? -36.594 2.336 4.246 1 73.5 48 PRO B C 1
ATOM 2727 O O . PRO B 1 48 ? -35.688 2.402 5.082 1 73.5 48 PRO B O 1
ATOM 2730 N N . ARG B 1 49 ? -36.906 1.312 3.67 1 73.75 49 ARG B N 1
ATOM 2731 C CA . ARG B 1 49 ? -36.188 0.068 3.928 1 73.75 49 ARG B CA 1
ATOM 2732 C C . ARG B 1 49 ? -34.719 0.196 3.549 1 73.75 49 ARG B C 1
ATOM 2734 O O . ARG B 1 49 ? -33.844 -0.271 4.277 1 73.75 49 ARG B O 1
ATOM 2741 N N . LEU B 1 50 ? -34.5 0.839 2.523 1 76.19 50 LEU B N 1
ATOM 2742 C CA . LEU B 1 50 ? -33.125 1.005 2.053 1 76.19 50 LEU B CA 1
ATOM 2743 C C . LEU B 1 50 ? -32.344 1.9 2.998 1 76.19 50 LEU B C 1
ATOM 2745 O O . LEU B 1 50 ? -31.156 1.66 3.24 1 76.19 50 LEU B O 1
ATOM 2749 N N . ARG B 1 51 ? -33.094 2.811 3.506 1 78.12 51 ARG B N 1
ATOM 2750 C CA . ARG B 1 51 ? -32.469 3.707 4.473 1 78.12 51 ARG B CA 1
ATOM 2751 C C . ARG B 1 51 ? -32.031 2.949 5.723 1 78.12 51 ARG B C 1
ATOM 2753 O O . ARG B 1 51 ? -30.906 3.111 6.203 1 78.12 51 ARG B O 1
ATOM 2760 N N . GLU B 1 52 ? -32.906 2.252 6.203 1 82.94 52 GLU B N 1
ATOM 2761 C CA . GLU B 1 52 ? -32.625 1.477 7.406 1 82.94 52 GLU B CA 1
ATOM 2762 C C . GLU B 1 52 ? -31.484 0.485 7.168 1 82.94 52 GLU B C 1
ATOM 2764 O O . GLU B 1 52 ? -30.625 0.282 8.039 1 82.94 52 GLU B O 1
ATOM 2769 N N . GLU B 1 53 ? -31.484 -0.031 6.078 1 82.75 53 GLU B N 1
ATOM 2770 C CA . GLU B 1 53 ? -30.438 -0.985 5.734 1 82.75 53 GLU B CA 1
ATOM 2771 C C . GLU B 1 53 ? -29.062 -0.311 5.691 1 82.75 53 GLU B C 1
ATOM 2773 O O . GLU B 1 53 ? -28.078 -0.872 6.164 1 82.75 53 GLU B O 1
ATOM 2778 N N . LYS B 1 54 ? -29.078 0.804 5.156 1 84.19 54 LYS B N 1
ATOM 2779 C CA . LYS B 1 54 ? -27.828 1.538 5.055 1 84.19 54 LYS B CA 1
ATOM 2780 C C . LYS B 1 54 ? -27.328 1.959 6.43 1 84.19 54 LYS B C 1
ATOM 2782 O O . LYS B 1 54 ? -26.125 1.885 6.707 1 84.19 54 LYS B O 1
ATOM 2787 N N . LEU B 1 55 ? -28.234 2.387 7.176 1 86.69 55 LEU B N 1
ATOM 2788 C CA . LEU B 1 55 ? -27.891 2.773 8.539 1 86.69 55 LEU B CA 1
ATOM 2789 C C . LEU B 1 55 ? -27.359 1.58 9.328 1 86.69 55 LEU B C 1
ATOM 2791 O O . LEU B 1 55 ? -26.375 1.701 10.062 1 86.69 55 LEU B O 1
ATOM 2795 N N . GLN B 1 56 ? -27.969 0.494 9.172 1 89.75 56 GLN B N 1
ATOM 2796 C CA . GLN B 1 56 ? -27.547 -0.72 9.867 1 89.75 56 GLN B CA 1
ATOM 2797 C C . GLN B 1 56 ? -26.172 -1.173 9.398 1 89.75 56 GLN B C 1
ATOM 2799 O O . GLN B 1 56 ? -25.344 -1.61 10.203 1 89.75 56 GLN B O 1
ATOM 2804 N N . GLN B 1 57 ? -25.969 -1.033 8.211 1 89 57 GLN B N 1
ATOM 2805 C CA . GLN B 1 57 ? -24.656 -1.39 7.664 1 89 57 GLN B CA 1
ATOM 2806 C C . GLN B 1 57 ? -23.562 -0.522 8.258 1 89 57 GLN B C 1
ATOM 2808 O O . GLN B 1 57 ? -22.5 -1.026 8.625 1 89 57 GLN B O 1
ATOM 2813 N N . ALA B 1 58 ? -23.875 0.728 8.312 1 92.31 58 ALA B N 1
ATOM 2814 C CA . ALA B 1 58 ? -22.906 1.649 8.883 1 92.31 58 ALA B CA 1
ATOM 2815 C C . ALA B 1 58 ? -22.609 1.314 10.344 1 92.31 58 ALA B C 1
ATOM 2817 O O . ALA B 1 58 ? -21.453 1.287 10.766 1 92.31 58 ALA B O 1
ATOM 2818 N N . ARG B 1 59 ? -23.672 1.006 11.062 1 94.06 59 ARG B N 1
ATOM 2819 C CA . ARG B 1 59 ? -23.531 0.666 12.469 1 94.06 59 ARG B CA 1
ATOM 2820 C C . ARG B 1 59 ? -22.703 -0.611 12.648 1 94.06 59 ARG B C 1
ATOM 2822 O O . ARG B 1 59 ? -21.859 -0.695 13.539 1 94.06 59 ARG B O 1
ATOM 2829 N N . GLU B 1 60 ? -22.938 -1.472 11.82 1 94.25 60 GLU B N 1
ATOM 2830 C CA . GLU B 1 60 ? -22.234 -2.746 11.906 1 94.25 60 GLU B CA 1
ATOM 2831 C C . GLU B 1 60 ? -20.766 -2.59 11.523 1 94.25 60 GLU B C 1
ATOM 2833 O O . GLU B 1 60 ? -19.875 -3.121 12.203 1 94.25 60 GLU B O 1
ATOM 2838 N N . ARG B 1 61 ? -20.531 -1.863 10.547 1 93.06 61 ARG B N 1
ATOM 2839 C CA . ARG B 1 61 ? -19.172 -1.701 10.031 1 93.06 61 ARG B CA 1
ATOM 2840 C C . ARG B 1 61 ? -18.312 -0.863 10.977 1 93.06 61 ARG B C 1
ATOM 2842 O O . ARG B 1 61 ? -17.094 -1.028 11.031 1 93.06 61 ARG B O 1
ATOM 2849 N N . LEU B 1 62 ? -18.969 0.034 11.703 1 97.25 62 LEU B N 1
ATOM 2850 C CA . LEU B 1 62 ? -18.219 0.934 12.578 1 97.25 62 LEU B CA 1
ATOM 2851 C C . LEU B 1 62 ? -18.359 0.529 14.039 1 97.25 62 LEU B C 1
ATOM 2853 O O . LEU B 1 62 ? -18.016 1.294 14.938 1 97.25 62 LEU B O 1
ATOM 2857 N N . LYS B 1 63 ? -18.875 -0.648 14.227 1 96.56 63 LYS B N 1
ATOM 2858 C CA . LYS B 1 63 ? -19.094 -1.111 15.594 1 96.56 63 LYS B CA 1
ATOM 2859 C C . LYS B 1 63 ? -17.766 -1.218 16.344 1 96.56 63 LYS B C 1
ATOM 2861 O O . LYS B 1 63 ? -16.812 -1.82 15.859 1 96.56 63 LYS B O 1
ATOM 2866 N N . ILE B 1 64 ? -17.781 -0.63 17.484 1 97.06 64 ILE B N 1
ATOM 2867 C CA . ILE B 1 64 ? -16.609 -0.69 18.359 1 97.06 64 ILE B CA 1
ATOM 2868 C C . ILE B 1 64 ? -16.875 -1.669 19.5 1 97.06 64 ILE B C 1
ATOM 2870 O O . ILE B 1 64 ? -17.891 -1.579 20.188 1 97.06 64 ILE B O 1
ATOM 2874 N N . ASP B 1 65 ? -15.977 -2.621 19.656 1 95.56 65 ASP B N 1
ATOM 2875 C CA . ASP B 1 65 ? -16.016 -3.492 20.828 1 95.56 65 ASP B CA 1
ATOM 2876 C C . ASP B 1 65 ? -15.523 -2.758 22.062 1 95.56 65 ASP B C 1
ATOM 2878 O O . ASP B 1 65 ? -14.344 -2.42 22.172 1 95.56 65 ASP B O 1
ATOM 2882 N N . PRO B 1 66 ? -16.359 -2.557 23 1 94.94 66 PRO B N 1
ATOM 2883 C CA . PRO B 1 66 ? -15.992 -1.777 24.188 1 94.94 66 PRO B CA 1
ATOM 2884 C C . PRO B 1 66 ? -14.82 -2.389 24.953 1 94.94 66 PRO B C 1
ATOM 2886 O O . PRO B 1 66 ? -14.086 -1.673 25.641 1 94.94 66 PRO B O 1
ATOM 2889 N N . THR B 1 67 ? -14.641 -3.668 24.797 1 95.94 67 THR B N 1
ATOM 2890 C CA . THR B 1 67 ? -13.578 -4.352 25.531 1 95.94 67 THR B CA 1
ATOM 2891 C C . THR B 1 67 ? -12.211 -4.016 24.953 1 95.94 67 THR B C 1
ATOM 2893 O O . THR B 1 67 ? -11.18 -4.258 25.578 1 95.94 67 THR B O 1
ATOM 2896 N N . THR B 1 68 ? -12.227 -3.486 23.781 1 95.94 68 THR B N 1
ATOM 2897 C CA . THR B 1 68 ? -10.961 -3.207 23.109 1 95.94 68 THR B CA 1
ATOM 2898 C C . THR B 1 68 ? -10.57 -1.741 23.266 1 95.94 68 THR B C 1
ATOM 2900 O O . THR B 1 68 ? -9.508 -1.32 22.812 1 95.94 68 THR B O 1
ATOM 2903 N N . VAL B 1 69 ? -11.383 -0.97 23.953 1 97.44 69 VAL B N 1
ATOM 2904 C CA . VAL B 1 69 ? -11.117 0.455 24.109 1 97.44 69 VAL B CA 1
ATOM 2905 C C . VAL B 1 69 ? -10.227 0.674 25.328 1 97.44 69 VAL B C 1
ATOM 2907 O O . VAL B 1 69 ? -10.625 0.379 26.453 1 97.44 69 VAL B O 1
ATOM 2910 N N . PRO B 1 70 ? -9.07 1.203 25.109 1 97.06 70 PRO B N 1
ATOM 2911 C CA . PRO B 1 70 ? -8.219 1.518 26.25 1 97.06 70 PRO B CA 1
ATOM 2912 C C . PRO B 1 70 ? -8.859 2.523 27.203 1 97.06 70 PRO B C 1
ATOM 2914 O O . PRO B 1 70 ? -9.664 3.355 26.781 1 97.06 70 PRO B O 1
ATOM 2917 N N . ALA B 1 71 ? -8.438 2.594 28.453 1 95.94 71 ALA B N 1
ATOM 2918 C CA . ALA B 1 71 ? -9.039 3.408 29.5 1 95.94 71 ALA B CA 1
ATOM 2919 C C . ALA B 1 71 ? -8.836 4.895 29.219 1 95.94 71 ALA B C 1
ATOM 2921 O O . ALA B 1 71 ? -9.711 5.715 29.531 1 95.94 71 ALA B O 1
ATOM 2922 N N . ASP B 1 72 ? -7.738 5.191 28.594 1 96.56 72 ASP B N 1
ATOM 2923 C CA . ASP B 1 72 ? -7.418 6.605 28.406 1 96.56 72 ASP B CA 1
ATOM 2924 C C . ASP B 1 72 ? -7.762 7.074 27 1 96.56 72 ASP B C 1
ATOM 2926 O O . ASP B 1 72 ? -7.25 8.094 26.531 1 96.56 72 ASP B O 1
ATOM 2930 N N . LEU B 1 73 ? -8.625 6.297 26.328 1 97.62 73 LEU B N 1
ATOM 2931 C CA . LEU B 1 73 ? -9.062 6.645 24.984 1 97.62 73 LEU B CA 1
ATOM 2932 C C . LEU B 1 73 ? -10.586 6.719 24.906 1 97.62 73 LEU B C 1
ATOM 2934 O O . LEU B 1 73 ? -11.273 5.812 25.375 1 97.62 73 LEU B O 1
ATOM 2938 N N . LYS B 1 74 ? -11.047 7.824 24.422 1 98.19 74 LYS B N 1
ATOM 2939 C CA . LYS B 1 74 ? -12.469 7.93 24.109 1 98.19 74 LYS B CA 1
ATOM 2940 C C . LYS B 1 74 ? -12.727 7.629 22.641 1 98.19 74 LYS B C 1
ATOM 2942 O O . LYS B 1 74 ? -12.148 8.266 21.75 1 98.19 74 LYS B O 1
ATOM 2947 N N . ALA B 1 75 ? -13.523 6.645 22.359 1 98.19 75 ALA B N 1
ATOM 2948 C CA . ALA B 1 75 ? -13.891 6.277 21 1 98.19 75 ALA B CA 1
ATOM 2949 C C . ALA B 1 75 ? -15.398 6.375 20.781 1 98.19 75 ALA B C 1
ATOM 2951 O O . ALA B 1 75 ? -16.172 5.844 21.578 1 98.19 75 ALA B O 1
ATOM 2952 N N . GLU B 1 76 ? -15.734 7.074 19.734 1 97.62 76 GLU B N 1
ATOM 2953 C CA . GLU B 1 76 ? -17.141 7.293 19.469 1 97.62 76 GLU B CA 1
ATOM 2954 C C . GLU B 1 76 ? -17.453 7.105 17.984 1 97.62 76 GLU B C 1
ATOM 2956 O O . GLU B 1 76 ? -16.578 7.301 17.125 1 97.62 76 GLU B O 1
ATOM 2961 N N . VAL B 1 77 ? -18.672 6.656 17.766 1 98.12 77 VAL B N 1
ATOM 2962 C CA . VAL B 1 77 ? -19.188 6.555 16.406 1 98.12 77 VAL B CA 1
ATOM 2963 C C . VAL B 1 77 ? -20.359 7.504 16.219 1 98.12 77 VAL B C 1
ATOM 2965 O O . VAL B 1 77 ? -21.281 7.527 17.047 1 98.12 77 VAL B O 1
ATOM 2968 N N . ILE B 1 78 ? -20.297 8.305 15.203 1 97.81 78 ILE B N 1
ATOM 2969 C CA . ILE B 1 78 ? -21.375 9.227 14.875 1 97.81 78 ILE B CA 1
ATOM 2970 C C . ILE B 1 78 ? -21.891 8.93 13.469 1 97.81 78 ILE B C 1
ATOM 2972 O O . ILE B 1 78 ? -21.125 8.898 12.508 1 97.81 78 ILE B O 1
ATOM 2976 N N . ILE B 1 79 ? -23.125 8.609 13.328 1 96.12 79 ILE B N 1
ATOM 2977 C CA . ILE B 1 79 ? -23.797 8.414 12.047 1 96.12 79 ILE B CA 1
ATOM 2978 C C . ILE B 1 79 ? -24.859 9.492 11.859 1 96.12 79 ILE B C 1
ATOM 2980 O O . ILE B 1 79 ? -25.781 9.617 12.672 1 96.12 79 ILE B O 1
ATOM 2984 N N . GLU B 1 80 ? -24.703 10.227 10.758 1 93.19 80 GLU B N 1
ATOM 2985 C CA . GLU B 1 80 ? -25.594 11.367 10.555 1 93.19 80 GLU B CA 1
ATOM 2986 C C . GLU B 1 80 ? -26.203 11.359 9.148 1 93.19 80 GLU B C 1
ATOM 2988 O O . GLU B 1 80 ? -25.562 10.891 8.203 1 93.19 80 GLU B O 1
ATOM 2993 N N . ASN B 1 81 ? -27.391 11.898 9.102 1 90.38 81 ASN B N 1
ATOM 2994 C CA . ASN B 1 81 ? -28.062 12.172 7.828 1 90.38 81 ASN B CA 1
ATOM 2995 C C . ASN B 1 81 ? -27.797 13.602 7.359 1 90.38 81 ASN B C 1
ATOM 2997 O O . ASN B 1 81 ? -28.672 14.461 7.461 1 90.38 81 ASN B O 1
ATOM 3001 N N . ARG B 1 82 ? -26.734 13.898 6.926 1 91.94 82 ARG B N 1
ATOM 3002 C CA . ARG B 1 82 ? -26.281 15.219 6.5 1 91.94 82 ARG B CA 1
ATOM 3003 C C . ARG B 1 82 ? -25.234 15.109 5.402 1 91.94 82 ARG B C 1
ATOM 3005 O O . ARG B 1 82 ? -24.688 14.031 5.156 1 91.94 82 ARG B O 1
ATOM 3012 N N . ARG B 1 83 ? -25.047 16.266 4.754 1 92.75 83 ARG B N 1
ATOM 3013 C CA . ARG B 1 83 ? -23.938 16.344 3.811 1 92.75 83 ARG B CA 1
ATOM 3014 C C . ARG B 1 83 ? -22.594 16.078 4.508 1 92.75 83 ARG B C 1
ATOM 3016 O O . ARG B 1 83 ? -22.312 16.688 5.539 1 92.75 83 ARG B O 1
ATOM 3023 N N . PRO B 1 84 ? -21.781 15.25 3.977 1 93.62 84 PRO B N 1
ATOM 3024 C CA . PRO B 1 84 ? -20.531 14.852 4.633 1 93.62 84 PRO B CA 1
ATOM 3025 C C . PRO B 1 84 ? -19.641 16.047 4.953 1 93.62 84 PRO B C 1
ATOM 3027 O O . PRO B 1 84 ? -19.109 16.141 6.066 1 93.62 84 PRO B O 1
ATOM 3030 N N . ALA B 1 85 ? -19.469 16.984 4.039 1 93.69 85 ALA B N 1
ATOM 3031 C CA . ALA B 1 85 ? -18.562 18.109 4.254 1 93.69 85 ALA B CA 1
ATOM 3032 C C . ALA B 1 85 ? -19 18.938 5.465 1 93.69 85 ALA B C 1
ATOM 3034 O O . ALA B 1 85 ? -18.172 19.266 6.32 1 93.69 85 ALA B O 1
ATOM 3035 N N . ASP B 1 86 ? -20.281 19.156 5.551 1 96.38 86 ASP B N 1
ATOM 3036 C CA . ASP B 1 86 ? -20.812 19.938 6.668 1 96.38 86 ASP B CA 1
ATOM 3037 C C . ASP B 1 86 ? -20.641 19.188 7.984 1 96.38 86 ASP B C 1
ATOM 3039 O O . ASP B 1 86 ? -20.25 19.766 9 1 96.38 86 ASP B O 1
ATOM 3043 N N . ALA B 1 87 ? -20.938 17.922 7.941 1 97.31 87 ALA B N 1
ATOM 3044 C CA . ALA B 1 87 ? -20.812 17.094 9.141 1 97.31 87 ALA B CA 1
ATOM 3045 C C . ALA B 1 87 ? -19.375 17.078 9.648 1 97.31 87 ALA B C 1
ATOM 3047 O O . ALA B 1 87 ? -19.141 17.188 10.859 1 97.31 87 ALA B O 1
ATOM 3048 N N . ILE B 1 88 ? -18.438 16.938 8.766 1 97.56 88 ILE B N 1
ATOM 3049 C CA . ILE B 1 88 ? -17.031 16.891 9.125 1 97.56 88 ILE B CA 1
ATOM 3050 C C . ILE B 1 88 ? -16.625 18.203 9.773 1 97.56 88 ILE B C 1
ATOM 3052 O O . ILE B 1 88 ? -16.062 18.203 10.883 1 97.56 88 ILE B O 1
ATOM 3056 N N . LEU B 1 89 ? -16.953 19.344 9.117 1 97.19 89 LEU B N 1
ATOM 3057 C CA . LEU B 1 89 ? -16.547 20.656 9.609 1 97.19 89 LEU B CA 1
ATOM 3058 C C . LEU B 1 89 ? -17.203 20.969 10.953 1 97.19 89 LEU B C 1
ATOM 3060 O O . LEU B 1 89 ? -16.547 21.469 11.859 1 97.19 89 LEU B O 1
ATOM 3064 N N . ASP B 1 90 ? -18.453 20.594 11.078 1 98 90 ASP B N 1
ATOM 3065 C CA . ASP B 1 90 ? -19.156 20.828 12.336 1 98 90 ASP B CA 1
ATOM 3066 C C . ASP B 1 90 ? -18.578 19.969 13.461 1 98 90 ASP B C 1
ATOM 3068 O O . ASP B 1 90 ? -18.406 20.438 14.586 1 98 90 ASP B O 1
ATOM 3072 N N . THR B 1 91 ? -18.281 18.734 13.172 1 98.25 91 THR B N 1
ATOM 3073 C CA . THR B 1 91 ? -17.734 17.828 14.172 1 98.25 91 THR B CA 1
ATOM 3074 C C . THR B 1 91 ? -16.359 18.312 14.633 1 98.25 91 THR B C 1
ATOM 3076 O O . THR B 1 91 ? -16.016 18.203 15.812 1 98.25 91 THR B O 1
ATOM 3079 N N . VAL B 1 92 ? -15.562 18.828 13.703 1 98.12 92 VAL B N 1
ATOM 3080 C CA . VAL B 1 92 ? -14.242 19.359 14.031 1 98.12 92 VAL B CA 1
ATOM 3081 C C . VAL B 1 92 ? -14.375 20.453 15.086 1 98.12 92 VAL B C 1
ATOM 3083 O O . VAL B 1 92 ? -13.641 20.453 16.078 1 98.12 92 VAL B O 1
ATOM 3086 N N . GLU B 1 93 ? -15.32 21.312 14.898 1 97.19 93 GLU B N 1
ATOM 3087 C CA . GLU B 1 93 ? -15.531 22.438 15.805 1 97.19 93 GLU B CA 1
ATOM 3088 C C . GLU B 1 93 ? -16.125 21.969 17.141 1 97.19 93 GLU B C 1
ATOM 3090 O O . GLU B 1 93 ? -15.594 22.281 18.203 1 97.19 93 GLU B O 1
ATOM 3095 N N . LYS B 1 94 ? -17.094 21.188 17.047 1 97.88 94 LYS B N 1
ATOM 3096 C CA . LYS B 1 94 ? -17.875 20.766 18.203 1 97.88 94 LYS B CA 1
ATOM 3097 C C . LYS B 1 94 ? -17.031 19.922 19.156 1 97.88 94 LYS B C 1
ATOM 3099 O O . LYS B 1 94 ? -17.172 20 20.375 1 97.88 94 LYS B O 1
ATOM 3104 N N . HIS B 1 95 ? -16.156 19.141 18.609 1 98.06 95 HIS B N 1
ATOM 3105 C CA . HIS B 1 95 ? -15.461 18.141 19.422 1 98.06 95 HIS B CA 1
ATOM 3106 C C . HIS B 1 95 ? -13.977 18.484 19.547 1 98.06 95 HIS B C 1
ATOM 3108 O O . HIS B 1 95 ? -13.172 17.641 19.953 1 98.06 95 HIS B O 1
ATOM 3114 N N . GLN B 1 96 ? -13.547 19.641 19.109 1 97.19 96 GLN B N 1
ATOM 3115 C CA . GLN B 1 96 ? -12.18 20.141 19.234 1 97.19 96 GLN B CA 1
ATOM 3116 C C . GLN B 1 96 ? -11.18 19.188 18.594 1 97.19 96 GLN B C 1
ATOM 3118 O O . GLN B 1 96 ? -10.172 18.828 19.203 1 97.19 96 GLN B O 1
ATOM 3123 N N . ILE B 1 97 ? -11.539 18.766 17.438 1 98.06 97 ILE B N 1
ATOM 3124 C CA . ILE B 1 97 ? -10.68 17.875 16.656 1 98.06 97 ILE B CA 1
ATOM 3125 C C . ILE B 1 97 ? -9.406 18.625 16.25 1 98.06 97 ILE B C 1
ATOM 3127 O O . ILE B 1 97 ? -9.461 19.781 15.852 1 98.06 97 ILE B O 1
ATOM 3131 N N . ASP B 1 98 ? -8.258 17.938 16.391 1 96.25 98 ASP B N 1
ATOM 3132 C CA . ASP B 1 98 ? -7.023 18.594 15.992 1 96.25 98 ASP B CA 1
ATOM 3133 C C . ASP B 1 98 ? -6.383 17.891 14.805 1 96.25 98 ASP B C 1
ATOM 3135 O O . ASP B 1 98 ? -5.355 18.328 14.289 1 96.25 98 ASP B O 1
ATOM 3139 N N . LEU B 1 99 ? -7.031 16.828 14.289 1 97.5 99 LEU B N 1
ATOM 3140 C CA . LEU B 1 99 ? -6.633 16.172 13.047 1 97.5 99 LEU B CA 1
ATOM 3141 C C . LEU B 1 99 ? -7.805 15.414 12.43 1 97.5 99 LEU B C 1
ATOM 3143 O O . LEU B 1 99 ? -8.555 14.734 13.141 1 97.5 99 LEU B O 1
ATOM 3147 N N . VAL B 1 100 ? -7.945 15.578 11.172 1 97.62 100 VAL B N 1
ATOM 3148 C CA . VAL B 1 100 ? -8.867 14.734 10.414 1 97.62 100 VAL B CA 1
ATOM 3149 C C . VAL B 1 100 ? -8.086 13.672 9.648 1 97.62 100 VAL B C 1
ATOM 3151 O O . VAL B 1 100 ? -7.172 13.992 8.891 1 97.62 100 VAL B O 1
ATOM 3154 N N . LEU B 1 101 ? -8.359 12.43 9.953 1 97.19 101 LEU B N 1
ATOM 3155 C CA . LEU B 1 101 ? -7.789 11.312 9.211 1 97.19 101 LEU B CA 1
ATOM 3156 C C . LEU B 1 101 ? -8.758 10.805 8.148 1 97.19 101 LEU B C 1
ATOM 3158 O O . LEU B 1 101 ? -9.734 10.125 8.477 1 97.19 101 LEU B O 1
ATOM 3162 N N . ALA B 1 102 ? -8.43 11.125 6.93 1 93.56 102 ALA B N 1
ATOM 3163 C CA . ALA B 1 102 ? -9.344 10.828 5.832 1 93.56 102 ALA B CA 1
ATOM 3164 C C . ALA B 1 102 ? -8.688 9.914 4.801 1 93.56 102 ALA B C 1
ATOM 3166 O O . ALA B 1 102 ? -7.488 9.617 4.895 1 93.56 102 ALA B O 1
ATOM 3167 N N . SER B 1 103 ? -9.492 9.344 4.023 1 88.56 103 SER B N 1
ATOM 3168 C CA . SER B 1 103 ? -9.07 8.562 2.865 1 88.56 103 SER B CA 1
ATOM 3169 C C . SER B 1 103 ? -9.867 8.945 1.621 1 88.56 103 SER B C 1
ATOM 3171 O O . SER B 1 103 ? -10.891 9.625 1.717 1 88.56 103 SER B O 1
ATOM 3173 N N . ARG B 1 104 ? -9.273 8.711 0.501 1 71.5 104 ARG B N 1
ATOM 3174 C CA . ARG B 1 104 ? -9.961 9.016 -0.749 1 71.5 104 ARG B CA 1
ATOM 3175 C C . ARG B 1 104 ? -10.977 7.934 -1.093 1 71.5 104 ARG B C 1
ATOM 3177 O O . ARG B 1 104 ? -10.664 6.742 -1.036 1 71.5 104 ARG B O 1
ATOM 3184 N N . PRO B 1 105 ? -12.234 8.492 -1.211 1 59.41 105 PRO B N 1
ATOM 3185 C CA . PRO B 1 105 ? -13.195 7.469 -1.613 1 59.41 105 PRO B CA 1
ATOM 3186 C C . PRO B 1 105 ? -12.875 6.855 -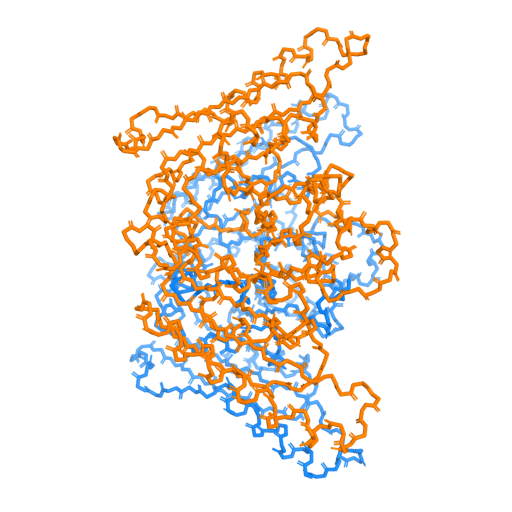2.975 1 59.41 105 PRO B C 1
ATOM 3188 O O . PRO B 1 105 ? -12.375 7.551 -3.865 1 59.41 105 PRO B O 1
ATOM 3191 N N . LEU B 1 106 ? -12.688 5.645 -3.068 1 55.72 106 LEU B N 1
ATOM 3192 C CA . LEU B 1 106 ? -12.586 5 -4.371 1 55.72 106 LEU B CA 1
ATOM 3193 C C . LEU B 1 106 ? -13.945 4.461 -4.82 1 55.72 106 LEU B C 1
ATOM 3195 O O . LEU B 1 106 ? -14.648 3.814 -4.043 1 55.72 106 LEU B O 1
ATOM 3199 N N . ARG B 1 107 ? -14.75 5.238 -5.719 1 50.94 107 ARG B N 1
ATOM 3200 C CA . ARG B 1 107 ? -15.945 4.562 -6.188 1 50.94 107 ARG B CA 1
ATOM 3201 C C . ARG B 1 107 ? -15.641 3.131 -6.621 1 50.94 107 ARG B C 1
ATOM 3203 O O . ARG B 1 107 ? -16.422 2.217 -6.379 1 50.94 107 ARG B O 1
ATOM 3210 N N . ASN B 1 108 ? -14.742 2.941 -7.422 1 46.28 108 ASN B N 1
ATOM 3211 C CA . ASN B 1 108 ? -14.227 1.63 -7.793 1 46.28 108 ASN B CA 1
ATOM 3212 C C . ASN B 1 108 ? -12.711 1.652 -7.953 1 46.28 108 ASN B C 1
ATOM 3214 O O . ASN B 1 108 ? -12.094 2.721 -7.945 1 46.28 108 ASN B O 1
ATOM 3218 N N . LEU B 1 109 ? -12.156 0.499 -7.684 1 42.94 109 LEU B N 1
ATOM 3219 C CA . LEU B 1 109 ? -10.711 0.271 -7.742 1 42.94 109 LEU B CA 1
ATOM 3220 C C . LEU B 1 109 ? -10.125 0.877 -9.008 1 42.94 109 LEU B C 1
ATOM 3222 O O . LEU B 1 109 ? -8.898 0.985 -9.141 1 42.94 109 LEU B O 1
ATOM 3226 N N . LEU B 1 110 ? -11.086 1.283 -9.875 1 43.12 110 LEU B N 1
ATOM 3227 C CA . LEU B 1 110 ? -10.656 1.789 -11.18 1 43.12 110 LEU B CA 1
ATOM 3228 C C . LEU B 1 110 ? -10.75 3.311 -11.227 1 43.12 110 LEU B C 1
ATOM 3230 O O . LEU B 1 110 ? -10.398 3.926 -12.234 1 43.12 110 LEU B O 1
ATOM 3234 N N . ASP B 1 111 ? -11.25 3.816 -10.242 1 51.84 111 ASP B N 1
ATOM 3235 C CA . ASP B 1 111 ? -11.523 5.25 -10.203 1 51.84 111 ASP B CA 1
ATOM 3236 C C . ASP B 1 111 ? -10.227 6.059 -10.195 1 51.84 111 ASP B C 1
ATOM 3238 O O . ASP B 1 111 ? -9.328 5.789 -9.391 1 51.84 111 ASP B O 1
ATOM 3242 N N . GLU B 1 112 ? -10.016 6.699 -11.336 1 48.66 112 GLU B N 1
ATOM 3243 C CA . GLU B 1 112 ? -8.852 7.566 -11.516 1 48.66 112 GLU B CA 1
ATOM 3244 C C . GLU B 1 112 ? -9.062 8.922 -10.852 1 48.66 112 GLU B C 1
ATOM 3246 O O . GLU B 1 112 ? -8.203 9.805 -10.945 1 48.66 112 GLU B O 1
ATOM 3251 N N . LYS B 1 113 ? -10.344 9.039 -10.219 1 56.03 113 LYS B N 1
ATOM 3252 C CA . LYS B 1 113 ? -10.57 10.367 -9.664 1 56.03 113 LYS B CA 1
ATOM 3253 C C . LYS B 1 113 ? -9.609 10.656 -8.508 1 56.03 113 LYS B C 1
ATOM 3255 O O . LYS B 1 113 ? -9.312 9.766 -7.707 1 56.03 113 LYS B O 1
ATOM 3260 N N . LEU B 1 114 ? -8.93 11.766 -8.57 1 59.12 114 LEU B N 1
ATOM 3261 C CA . LEU B 1 114 ? -7.898 12.141 -7.602 1 59.12 114 LEU B CA 1
ATOM 3262 C C . LEU B 1 114 ? -8.523 12.609 -6.297 1 59.12 114 LEU B C 1
ATOM 3264 O O . LEU B 1 114 ? -8.023 12.289 -5.215 1 59.12 114 LEU B O 1
ATOM 3268 N N . PHE B 1 115 ? -9.648 13.516 -6.426 1 66.12 115 PHE B N 1
ATOM 3269 C CA . PHE B 1 115 ? -10.344 13.938 -5.215 1 66.12 115 PHE B CA 1
ATOM 3270 C C . PHE B 1 115 ? -11.852 13.953 -5.434 1 66.12 115 PHE B C 1
ATOM 3272 O O . PHE B 1 115 ? -12.32 14.289 -6.52 1 66.12 115 PHE B O 1
ATOM 3279 N N . GLY B 1 116 ? -12.516 13.492 -4.438 1 71.12 116 GLY B N 1
ATOM 3280 C CA . GLY B 1 116 ? -13.961 13.695 -4.441 1 71.12 116 GLY B CA 1
ATOM 3281 C C . GLY B 1 116 ? -14.367 15.094 -4.027 1 71.12 116 GLY B C 1
ATOM 3282 O O . GLY B 1 116 ? -13.555 15.852 -3.484 1 71.12 116 GLY B O 1
ATOM 3283 N N . SER B 1 117 ? -15.477 15.5 -4.344 1 75.62 117 SER B N 1
ATOM 3284 C CA . SER B 1 117 ? -16.016 16.828 -4.055 1 75.62 117 SER B CA 1
ATOM 3285 C C . SER B 1 117 ? -15.977 17.125 -2.559 1 75.62 117 SER B C 1
ATOM 3287 O O . SER B 1 117 ? -15.633 18.234 -2.15 1 75.62 117 SER B O 1
ATOM 3289 N N . THR B 1 118 ? -16.281 16.141 -1.777 1 83.06 118 THR B N 1
ATOM 3290 C CA . THR B 1 118 ? -16.266 16.312 -0.329 1 83.06 118 THR B CA 1
ATOM 3291 C C . THR B 1 118 ? -14.875 16.672 0.167 1 83.06 118 THR B C 1
ATOM 3293 O O . THR B 1 118 ? -14.711 17.594 0.955 1 83.06 118 THR B O 1
ATOM 3296 N N . THR B 1 119 ? -13.898 15.93 -0.298 1 82.94 119 THR B N 1
ATOM 3297 C CA . THR B 1 119 ? -12.516 16.172 0.12 1 82.94 119 THR B CA 1
ATOM 3298 C C . THR B 1 119 ? -12.07 17.578 -0.255 1 82.94 119 THR B C 1
ATOM 3300 O O . THR B 1 119 ? -11.477 18.281 0.56 1 82.94 119 THR B O 1
ATOM 3303 N N . ILE B 1 120 ? -12.406 17.984 -1.367 1 80.06 120 ILE B N 1
ATOM 3304 C CA . ILE B 1 120 ? -12.023 19.297 -1.848 1 80.06 120 ILE B CA 1
ATOM 3305 C C . ILE B 1 120 ? -12.664 20.375 -0.971 1 80.06 120 ILE B C 1
ATOM 3307 O O . ILE B 1 120 ? -11.992 21.312 -0.537 1 80.06 120 ILE B O 1
ATOM 3311 N N . GLU B 1 121 ? -13.898 20.234 -0.786 1 84.81 121 GLU B N 1
ATOM 3312 C CA . GLU B 1 121 ? -14.617 21.219 0.022 1 84.81 121 GLU B CA 1
ATOM 3313 C C . GLU B 1 121 ? -14.062 21.281 1.44 1 84.81 121 GLU B C 1
ATOM 3315 O O . GLU B 1 121 ? -13.867 22.375 1.985 1 84.81 121 GLU B O 1
ATOM 3320 N N . VAL B 1 122 ? -13.805 20.203 2.021 1 89.5 122 VAL B N 1
ATOM 3321 C CA . VAL B 1 122 ? -13.281 20.141 3.383 1 89.5 122 VAL B CA 1
ATOM 3322 C C . VAL B 1 122 ? -11.898 20.797 3.432 1 89.5 122 VAL B C 1
ATOM 3324 O O . VAL B 1 122 ? -11.617 21.594 4.32 1 89.5 122 VAL B O 1
ATOM 3327 N N . LEU B 1 123 ? -11.047 20.453 2.484 1 86.69 123 LEU B N 1
ATOM 3328 C CA . LEU B 1 123 ? -9.688 20.984 2.473 1 86.69 123 LEU B CA 1
ATOM 3329 C C . LEU B 1 123 ? -9.703 22.5 2.332 1 86.69 123 LEU B C 1
ATOM 3331 O O . LEU B 1 123 ? -8.836 23.188 2.869 1 86.69 123 LEU B O 1
ATOM 3335 N N . GLN B 1 124 ? -10.672 22.969 1.713 1 84.62 124 GLN B N 1
ATOM 3336 C CA . GLN B 1 124 ? -10.789 24.406 1.493 1 84.62 124 GLN B CA 1
ATOM 3337 C C . GLN B 1 124 ? -11.211 25.125 2.771 1 84.62 124 GLN B C 1
ATOM 3339 O O . GLN B 1 124 ? -10.844 26.281 2.988 1 84.62 124 GLN B O 1
ATOM 3344 N N . ARG B 1 125 ? -11.891 24.438 3.584 1 89.88 125 ARG B N 1
ATOM 3345 C CA . ARG B 1 125 ? -12.539 25.109 4.699 1 89.88 125 ARG B CA 1
ATOM 3346 C C . ARG B 1 125 ? -11.938 24.688 6.031 1 89.88 125 ARG B C 1
ATOM 3348 O O . ARG B 1 125 ? -12.109 25.359 7.047 1 89.88 125 ARG B O 1
ATOM 3355 N N . ILE B 1 126 ? -11.297 23.656 5.98 1 92.38 126 ILE B N 1
ATOM 3356 C CA . ILE B 1 126 ? -10.844 23.031 7.219 1 92.38 126 ILE B CA 1
ATOM 3357 C C . ILE B 1 126 ? -9.781 23.906 7.883 1 92.38 126 ILE B C 1
ATOM 3359 O O . ILE B 1 126 ? -8.984 24.562 7.195 1 92.38 126 ILE B O 1
ATOM 3363 N N . LYS B 1 127 ? -9.727 23.875 9.242 1 92.94 127 LYS B N 1
ATOM 3364 C CA . LYS B 1 127 ? -8.805 24.719 9.992 1 92.94 127 LYS B CA 1
ATOM 3365 C C . LYS B 1 127 ? -7.758 23.875 10.719 1 92.94 127 LYS B C 1
ATOM 3367 O O . LYS B 1 127 ? -6.844 24.422 11.344 1 92.94 127 LYS B O 1
ATOM 3372 N N . VAL B 1 128 ? -7.949 22.609 10.68 1 95.69 128 VAL B N 1
ATOM 3373 C CA . VAL B 1 128 ? -7.008 21.703 11.328 1 95.69 128 VAL B CA 1
ATOM 3374 C C . VAL B 1 128 ? -6.336 20.812 10.273 1 95.69 128 VAL B C 1
ATOM 3376 O O . VAL B 1 128 ? -6.844 20.672 9.164 1 95.69 128 VAL B O 1
ATOM 3379 N N . PRO B 1 129 ? -5.23 20.219 10.578 1 95.88 129 PRO B N 1
ATOM 3380 C CA . PRO B 1 129 ? -4.559 19.328 9.625 1 95.88 129 PRO B CA 1
ATOM 3381 C C . PRO B 1 129 ? -5.422 18.141 9.203 1 95.88 129 PRO B C 1
ATOM 3383 O O . PRO B 1 129 ? -6.25 17.672 9.984 1 95.88 129 PRO B O 1
ATOM 3386 N N . VAL B 1 130 ? -5.211 17.734 7.938 1 95.12 130 VAL B N 1
ATOM 3387 C CA . VAL B 1 130 ? -5.891 16.578 7.379 1 95.12 130 VAL B CA 1
ATOM 3388 C C . VAL B 1 130 ? -4.863 15.57 6.871 1 95.12 130 VAL B C 1
ATOM 3390 O O . VAL B 1 130 ? -4.051 15.883 6 1 95.12 130 VAL B O 1
ATOM 3393 N N . MET B 1 131 ? -4.902 14.422 7.461 1 95.69 131 MET B N 1
ATOM 3394 C CA . MET B 1 131 ? -4.094 13.336 6.922 1 95.69 131 MET B CA 1
ATOM 3395 C C . MET B 1 131 ? -4.891 12.516 5.906 1 95.69 131 MET B C 1
ATOM 3397 O O . MET B 1 131 ? -5.984 12.047 6.207 1 95.69 131 MET B O 1
ATOM 3401 N N . ILE B 1 132 ? -4.363 12.391 4.785 1 92 132 ILE B N 1
ATOM 3402 C CA . ILE B 1 132 ? -5.004 11.641 3.711 1 92 132 ILE B CA 1
ATOM 3403 C C . ILE B 1 132 ? -4.219 10.359 3.432 1 92 132 ILE B C 1
ATOM 3405 O O . ILE B 1 132 ? -3.047 10.414 3.053 1 92 132 ILE B O 1
ATOM 3409 N N . MET B 1 133 ? -4.863 9.258 3.65 1 91.19 133 MET B N 1
ATOM 3410 C CA . MET B 1 133 ? -4.289 7.949 3.336 1 91.19 133 MET B CA 1
ATOM 3411 C C . MET B 1 133 ? -4.973 7.336 2.119 1 91.19 133 MET B C 1
ATOM 3413 O O . MET B 1 133 ? -6.188 7.449 1.96 1 91.19 133 MET B O 1
ATOM 3417 N N . ARG B 1 134 ? -4.211 6.676 1.352 1 84.81 134 ARG B N 1
ATOM 3418 C CA . ARG B 1 134 ? -4.805 5.992 0.206 1 84.81 134 ARG B CA 1
ATOM 3419 C C . ARG B 1 134 ? -5.527 4.723 0.64 1 84.81 134 ARG B C 1
ATOM 3421 O O . ARG B 1 134 ? -4.992 3.93 1.415 1 84.81 134 ARG B O 1
ATOM 3428 N N . PRO B 1 135 ? -6.68 4.562 0.133 1 85 135 PRO B N 1
ATOM 3429 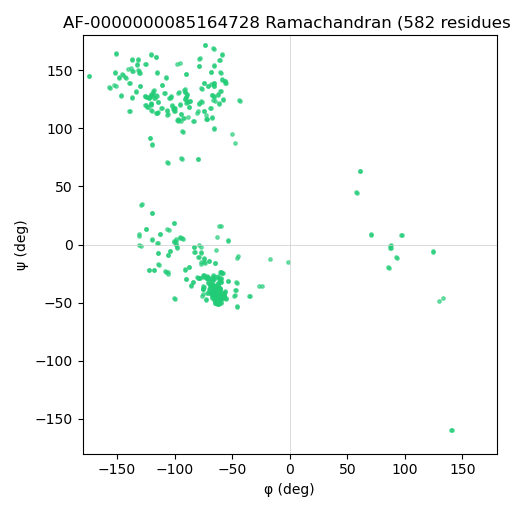C CA . PRO B 1 135 ? -7.449 3.377 0.525 1 85 135 PRO B CA 1
ATOM 3430 C C . PRO B 1 135 ? -6.738 2.072 0.178 1 85 135 PRO B C 1
ATOM 3432 O O . PRO B 1 135 ? -6.84 1.092 0.919 1 85 135 PRO B O 1
ATOM 3435 N N . HIS B 1 136 ? -5.984 2.082 -0.89 1 82.25 136 HIS B N 1
ATOM 3436 C CA . HIS B 1 136 ? -5.289 0.88 -1.34 1 82.25 136 HIS B CA 1
ATOM 3437 C C . HIS B 1 136 ? -4.32 0.371 -0.277 1 82.25 136 HIS B C 1
ATOM 3439 O O . HIS B 1 136 ? -4.199 -0.838 -0.072 1 82.25 136 HIS B O 1
ATOM 3445 N N . LEU B 1 137 ? -3.693 1.345 0.374 1 87.69 137 LEU B N 1
ATOM 3446 C CA . LEU B 1 137 ? -2.758 0.979 1.432 1 87.69 137 LEU B CA 1
ATOM 3447 C C . LEU B 1 137 ? -3.479 0.274 2.576 1 87.69 137 LEU B C 1
ATOM 3449 O O . LEU B 1 137 ? -3.041 -0.784 3.033 1 87.69 137 LEU B O 1
ATOM 3453 N N . LEU B 1 138 ? -4.609 0.729 2.932 1 90.12 138 LEU B N 1
ATOM 3454 C CA . LEU B 1 138 ? -5.375 0.184 4.047 1 90.12 138 LEU B CA 1
ATOM 3455 C C . LEU B 1 138 ? -5.965 -1.177 3.691 1 90.12 138 LEU B C 1
ATOM 3457 O O . LEU B 1 138 ? -6.094 -2.047 4.555 1 90.12 138 LEU B O 1
ATOM 3461 N N . TRP B 1 139 ? -6.215 -1.35 2.439 1 88.31 139 TRP B N 1
ATOM 3462 C CA . TRP B 1 139 ? -6.836 -2.594 1.991 1 88.31 139 TRP B CA 1
ATOM 3463 C C . TRP B 1 139 ? -5.824 -3.732 1.983 1 88.31 139 TRP B C 1
ATOM 3465 O O . TRP B 1 139 ? -6.141 -4.859 2.373 1 88.31 139 TRP B O 1
ATOM 3475 N N . VAL B 1 140 ? -4.641 -3.426 1.612 1 92.06 140 VAL B N 1
ATOM 3476 C CA . VAL B 1 140 ? -3.689 -4.484 1.296 1 92.06 140 VAL B CA 1
ATOM 3477 C C . VAL B 1 140 ? -2.902 -4.863 2.549 1 92.06 140 VAL B C 1
ATOM 3479 O O . VAL B 1 140 ? -2.393 -5.98 2.656 1 92.06 140 VAL B O 1
ATOM 3482 N N . MET B 1 141 ? -2.844 -3.98 3.51 1 95.06 141 MET B N 1
ATOM 3483 C CA . MET B 1 141 ? -2.061 -4.273 4.707 1 95.06 141 MET B CA 1
ATOM 3484 C C . MET B 1 141 ? -2.738 -5.348 5.551 1 95.06 141 MET B C 1
ATOM 3486 O O . MET B 1 141 ? -3.959 -5.332 5.719 1 95.06 141 MET B O 1
ATOM 3490 N N . THR B 1 142 ? -1.961 -6.273 6.023 1 95.62 142 THR B N 1
ATOM 3491 C CA . THR B 1 142 ? -2.463 -7.277 6.953 1 95.62 142 THR B CA 1
ATOM 3492 C C . THR B 1 142 ? -2.697 -6.668 8.336 1 95.62 142 THR B C 1
ATOM 3494 O O . THR B 1 142 ? -2.297 -5.531 8.594 1 95.62 142 THR B O 1
ATOM 3497 N N . THR B 1 143 ? -3.314 -7.492 9.156 1 96.44 143 THR B N 1
ATOM 3498 C CA . THR B 1 143 ? -3.613 -7.055 10.516 1 96.44 143 THR B CA 1
ATOM 3499 C C . THR B 1 143 ? -2.336 -6.641 11.242 1 96.44 143 THR B C 1
ATOM 3501 O O . THR B 1 143 ? -2.287 -5.578 11.867 1 96.44 143 THR B O 1
ATOM 3504 N N . ALA B 1 144 ? -1.301 -7.434 11.133 1 97.19 144 ALA B N 1
ATOM 3505 C CA . ALA B 1 144 ? -0.047 -7.148 11.828 1 97.19 144 ALA B CA 1
ATOM 3506 C C . ALA B 1 144 ? 0.613 -5.891 11.266 1 97.19 144 ALA B C 1
ATOM 3508 O O . ALA B 1 144 ? 1.119 -5.059 12.023 1 97.19 144 ALA B O 1
ATOM 3509 N N . GLU B 1 145 ? 0.589 -5.762 9.977 1 97.25 145 GLU B N 1
ATOM 3510 C CA . GLU B 1 145 ? 1.19 -4.605 9.32 1 97.25 145 GLU B CA 1
ATOM 3511 C C . GLU B 1 145 ? 0.443 -3.322 9.672 1 97.25 145 GLU B C 1
ATOM 3513 O O . GLU B 1 145 ? 1.061 -2.307 9.992 1 97.25 145 GLU B O 1
ATOM 3518 N N . LEU B 1 146 ? -0.906 -3.367 9.617 1 97.06 146 LEU B N 1
ATOM 3519 C CA . LEU B 1 146 ? -1.714 -2.188 9.914 1 97.06 146 LEU B CA 1
ATOM 3520 C C . LEU B 1 146 ? -1.593 -1.797 11.383 1 97.06 146 LEU B C 1
ATOM 3522 O O . LEU B 1 146 ? -1.62 -0.61 11.711 1 97.06 146 LEU B O 1
ATOM 3526 N N . ASN B 1 147 ? -1.451 -2.791 12.242 1 97.81 147 ASN B N 1
ATOM 3527 C CA . ASN B 1 147 ? -1.221 -2.492 13.648 1 97.81 147 ASN B CA 1
ATOM 3528 C C . ASN B 1 147 ? 0.054 -1.678 13.852 1 97.81 147 ASN B C 1
ATOM 3530 O O . ASN B 1 147 ? 0.054 -0.685 14.578 1 97.81 147 ASN B O 1
ATOM 3534 N N . LEU B 1 148 ? 1.108 -2.074 13.172 1 97.81 148 LEU B N 1
ATOM 3535 C CA . LEU B 1 148 ? 2.369 -1.343 13.25 1 97.81 148 LEU B CA 1
ATOM 3536 C C . LEU B 1 148 ? 2.213 0.065 12.688 1 97.81 148 LEU B C 1
ATOM 3538 O O . LEU B 1 148 ? 2.697 1.032 13.273 1 97.81 148 LEU B O 1
ATOM 3542 N N . ARG B 1 149 ? 1.525 0.142 11.562 1 97.56 149 ARG B N 1
ATOM 3543 C CA . ARG B 1 149 ? 1.301 1.44 10.938 1 97.56 149 ARG B CA 1
ATOM 3544 C C . ARG B 1 149 ? 0.562 2.383 11.883 1 97.56 149 ARG B C 1
ATOM 3546 O O . ARG B 1 149 ? 0.958 3.537 12.055 1 97.56 149 ARG B O 1
ATOM 3553 N N . CYS B 1 150 ? -0.492 1.874 12.523 1 97.62 150 CYS B N 1
ATOM 3554 C CA . CYS B 1 150 ? -1.318 2.688 13.406 1 97.62 150 CYS B CA 1
ATOM 3555 C C . CYS B 1 150 ? -0.542 3.102 14.648 1 97.62 150 CYS B C 1
ATOM 3557 O O . CYS B 1 150 ? -0.671 4.234 15.117 1 97.62 150 CYS B O 1
ATOM 3559 N N . GLN B 1 151 ? 0.33 2.256 15.164 1 97.44 151 GLN B N 1
ATOM 3560 C CA . GLN B 1 151 ? 1.119 2.551 16.359 1 97.44 151 GLN B CA 1
ATOM 3561 C C . GLN B 1 151 ? 2.104 3.688 16.094 1 97.44 151 GLN B C 1
ATOM 3563 O O . GLN B 1 151 ? 2.48 4.414 17.016 1 97.44 151 GLN B O 1
ATOM 3568 N N . ASN B 1 152 ? 2.469 3.807 14.828 1 97.31 152 ASN B N 1
ATOM 3569 C CA . ASN B 1 152 ? 3.539 4.734 14.484 1 97.31 152 ASN B CA 1
ATOM 3570 C C . ASN B 1 152 ? 3.057 5.816 13.523 1 97.31 152 ASN B C 1
ATOM 3572 O O . ASN B 1 152 ? 3.854 6.398 12.789 1 97.31 152 ASN B O 1
ATOM 3576 N N . LEU B 1 153 ? 1.811 6.117 13.562 1 96.75 153 LEU B N 1
ATOM 3577 C CA . LEU B 1 153 ? 1.086 6.887 12.555 1 96.75 153 LEU B CA 1
ATOM 3578 C C . LEU B 1 153 ? 1.777 8.219 12.289 1 96.75 153 LEU B C 1
ATOM 3580 O O . LEU B 1 153 ? 1.776 8.711 11.164 1 96.75 153 LEU B O 1
ATOM 3584 N N . PHE B 1 154 ? 2.424 8.789 13.297 1 96.62 154 PHE B N 1
ATOM 3585 C CA . PHE B 1 154 ? 3.006 10.117 13.164 1 96.62 154 PHE B CA 1
ATOM 3586 C C . PHE B 1 154 ? 4.488 10.102 13.516 1 96.62 154 PHE B C 1
ATOM 3588 O O . PHE B 1 154 ? 5.105 11.148 13.695 1 96.62 154 PHE B O 1
ATOM 3595 N N . ARG B 1 155 ? 5.098 8.992 13.617 1 96.38 155 ARG B N 1
ATOM 3596 C CA . ARG B 1 155 ? 6.41 8.82 14.227 1 96.38 155 ARG B CA 1
ATOM 3597 C C . ARG B 1 155 ? 7.484 9.57 13.438 1 96.38 155 ARG B C 1
ATOM 3599 O O . ARG B 1 155 ? 8.391 10.164 14.023 1 96.38 155 ARG B O 1
ATOM 3606 N N . HIS B 1 156 ? 7.441 9.539 12.156 1 97.75 156 HIS B N 1
ATOM 3607 C CA . HIS B 1 156 ? 8.43 10.172 11.297 1 97.75 156 HIS B CA 1
ATOM 3608 C C . HIS B 1 156 ? 7.77 10.852 10.102 1 97.75 156 HIS B C 1
ATOM 3610 O O . HIS B 1 156 ? 7.203 10.18 9.234 1 97.75 156 HIS B O 1
ATOM 3616 N N . LEU B 1 157 ? 7.863 12.156 10.023 1 97.88 157 LEU B N 1
ATOM 3617 C CA . LEU B 1 157 ? 7.262 12.93 8.945 1 97.88 157 LEU B CA 1
ATOM 3618 C C . LEU B 1 157 ? 8.336 13.523 8.039 1 97.88 157 LEU B C 1
ATOM 3620 O O . LEU B 1 157 ? 9.383 13.961 8.523 1 97.88 157 LEU B O 1
ATOM 3624 N N . LEU B 1 158 ? 8.078 13.438 6.773 1 98.38 158 LEU B N 1
ATOM 3625 C CA . LEU B 1 158 ? 8.875 14.188 5.801 1 98.38 158 LEU B CA 1
ATOM 3626 C C . LEU B 1 158 ? 8.25 15.547 5.527 1 98.38 158 LEU B C 1
ATOM 3628 O O . LEU B 1 158 ? 7.039 15.648 5.301 1 98.38 158 LEU B O 1
ATOM 3632 N N . VAL B 1 159 ? 9.062 16.562 5.578 1 98.19 159 VAL B N 1
ATOM 3633 C CA . VAL B 1 159 ? 8.594 17.938 5.352 1 98.19 159 VAL B CA 1
ATOM 3634 C C . VAL B 1 159 ? 9.352 18.547 4.18 1 98.19 159 VAL B C 1
ATOM 3636 O O . VAL B 1 159 ? 10.414 19.141 4.363 1 98.19 159 VAL B O 1
ATOM 3639 N N . PRO B 1 160 ? 8.789 18.406 2.994 1 96.81 160 PRO B N 1
ATOM 3640 C CA . PRO B 1 160 ? 9.336 19.266 1.941 1 96.81 160 PRO B CA 1
ATOM 3641 C C . PRO B 1 160 ? 9.242 20.75 2.287 1 96.81 160 PRO B C 1
ATOM 3643 O O . PRO B 1 160 ? 8.164 21.25 2.617 1 96.81 160 PRO B O 1
ATOM 3646 N N . TYR B 1 161 ? 10.375 21.438 2.25 1 96 161 TYR B N 1
ATOM 3647 C CA . TYR B 1 161 ? 10.43 22.797 2.768 1 96 161 TYR B CA 1
ATOM 3648 C C . TYR B 1 161 ? 11.148 23.719 1.791 1 96 161 TYR B C 1
ATOM 3650 O O . TYR B 1 161 ? 12.227 23.391 1.285 1 96 161 TYR B O 1
ATOM 3658 N N . ASP B 1 162 ? 10.516 24.859 1.523 1 92 162 ASP B N 1
ATOM 3659 C CA . ASP B 1 162 ? 11.117 25.812 0.599 1 92 162 ASP B CA 1
ATOM 3660 C C . ASP B 1 162 ? 11.125 27.219 1.197 1 92 162 ASP B C 1
ATOM 3662 O O . ASP B 1 162 ? 11.312 28.203 0.479 1 92 162 ASP B O 1
ATOM 3666 N N . HIS B 1 163 ? 10.789 27.422 2.465 1 93.12 163 HIS B N 1
ATOM 3667 C CA . HIS B 1 163 ? 10.797 28.656 3.24 1 93.12 163 HIS B CA 1
ATOM 3668 C C . HIS B 1 163 ? 9.695 29.609 2.779 1 93.12 163 HIS B C 1
ATOM 3670 O O . HIS B 1 163 ? 9.711 30.797 3.111 1 93.12 163 HIS B O 1
ATOM 3676 N N . SER B 1 164 ? 8.828 29.156 1.929 1 90.25 164 SER B N 1
ATOM 3677 C CA . SER B 1 164 ? 7.656 29.953 1.581 1 90.25 164 SER B CA 1
ATOM 3678 C C . SER B 1 164 ? 6.816 30.266 2.814 1 90.25 164 SER B C 1
ATOM 3680 O O . SER B 1 164 ? 6.977 29.625 3.859 1 90.25 164 SER B O 1
ATOM 3682 N N . PRO B 1 165 ? 5.965 31.188 2.748 1 91.25 165 PRO B N 1
ATOM 3683 C CA . PRO B 1 165 ? 5.113 31.531 3.893 1 91.25 165 PRO B CA 1
ATOM 3684 C C . PRO B 1 165 ? 4.289 30.344 4.387 1 91.25 165 PRO B C 1
ATOM 3686 O O . PRO B 1 165 ? 4.172 30.141 5.598 1 91.25 165 PRO B O 1
ATOM 3689 N N . SER B 1 166 ? 3.729 29.562 3.508 1 90.44 166 SER B N 1
ATOM 3690 C CA . SER B 1 166 ? 2.959 28.391 3.902 1 90.44 166 SER B CA 1
ATOM 3691 C C . SER B 1 166 ? 3.844 27.359 4.594 1 90.44 166 SER B C 1
ATOM 3693 O O . SER B 1 166 ? 3.42 26.719 5.559 1 90.44 166 SER B O 1
ATOM 3695 N N . ALA B 1 167 ? 5.043 27.188 4.047 1 93.19 167 ALA B N 1
ATOM 3696 C CA . ALA B 1 167 ? 5.984 26.25 4.66 1 93.19 167 ALA B CA 1
ATOM 3697 C C . ALA B 1 167 ? 6.379 26.719 6.059 1 93.19 167 ALA B C 1
ATOM 3699 O O . ALA B 1 167 ? 6.508 25.906 6.977 1 93.19 167 ALA B O 1
ATOM 3700 N N . GLN B 1 168 ? 6.562 27.969 6.195 1 95.12 168 GLN B N 1
ATOM 3701 C CA . GLN B 1 168 ? 6.91 28.531 7.5 1 95.12 168 GLN B CA 1
ATOM 3702 C C . GLN B 1 168 ? 5.77 28.344 8.5 1 95.12 168 GLN B C 1
ATOM 3704 O O . GLN B 1 168 ? 6.004 28.047 9.672 1 95.12 168 GLN B O 1
ATOM 3709 N N . HIS B 1 169 ? 4.617 28.516 8.016 1 93.88 169 HIS B N 1
ATOM 3710 C CA . HIS B 1 169 ? 3.461 28.297 8.883 1 93.88 169 HIS B CA 1
ATOM 3711 C C . HIS B 1 169 ? 3.381 26.844 9.328 1 93.88 169 HIS B C 1
ATOM 3713 O O . HIS B 1 169 ? 3.1 26.562 10.5 1 93.88 169 HIS B O 1
ATOM 3719 N N . LEU B 1 170 ? 3.582 25.953 8.414 1 95.75 170 LEU B N 1
ATOM 3720 C CA . LEU B 1 170 ? 3.613 24.531 8.742 1 95.75 170 LEU B CA 1
ATOM 3721 C C . LEU B 1 170 ? 4.641 24.234 9.836 1 95.75 170 LEU B C 1
ATOM 3723 O O . LEU B 1 170 ? 4.336 23.562 10.812 1 95.75 170 LEU B O 1
ATOM 3727 N N . VAL B 1 171 ? 5.793 24.766 9.672 1 96.75 171 VAL B N 1
ATOM 3728 C CA . VAL B 1 171 ? 6.867 24.562 10.633 1 96.75 171 VAL B CA 1
ATOM 3729 C C . VAL B 1 171 ? 6.469 25.156 11.984 1 96.75 171 VAL B C 1
ATOM 3731 O O . VAL B 1 171 ? 6.789 24.578 13.039 1 96.75 171 VAL B O 1
ATOM 3734 N N . GLN B 1 172 ? 5.777 26.281 11.969 1 95.06 172 GLN B N 1
ATOM 3735 C CA . GLN B 1 172 ? 5.285 26.875 13.203 1 95.06 172 GLN B CA 1
ATOM 3736 C C . GLN B 1 172 ? 4.324 25.938 13.922 1 95.06 172 GLN B C 1
ATOM 3738 O O . GLN B 1 172 ? 4.379 25.797 15.148 1 95.06 172 GLN B O 1
ATOM 3743 N N . GLN B 1 173 ? 3.475 25.328 13.188 1 93.62 173 GLN B N 1
ATOM 3744 C CA . GLN B 1 173 ? 2.551 24.359 13.773 1 93.62 173 GLN B CA 1
ATOM 3745 C C . GLN B 1 173 ? 3.301 23.172 14.367 1 93.62 173 GLN B C 1
ATOM 3747 O O . GLN B 1 173 ? 2.973 22.719 15.469 1 93.62 173 GLN B O 1
ATOM 3752 N N . LEU B 1 174 ? 4.289 22.688 13.648 1 94.88 174 LEU B N 1
ATOM 3753 C CA . LEU B 1 174 ? 5.102 21.578 14.148 1 94.88 174 LEU B CA 1
ATOM 3754 C C . LEU B 1 174 ? 5.84 21.984 15.422 1 94.88 174 LEU B C 1
ATOM 3756 O O . LEU B 1 174 ? 5.973 21.188 16.359 1 94.88 174 LEU B O 1
ATOM 3760 N N . ARG B 1 175 ? 6.266 23.266 15.5 1 93.75 175 ARG B N 1
ATOM 3761 C CA . ARG B 1 175 ? 6.949 23.812 16.672 1 93.75 175 ARG B CA 1
ATOM 3762 C C . ARG B 1 175 ? 6.043 23.781 17.891 1 93.75 175 ARG B C 1
ATOM 3764 O O . ARG B 1 175 ? 6.461 23.359 18.969 1 93.75 175 ARG B O 1
ATOM 3771 N N . GLN B 1 176 ? 4.895 24.188 17.672 1 90 176 GLN B N 1
ATOM 3772 C CA . GLN B 1 176 ? 3.924 24.219 18.75 1 90 176 GLN B CA 1
ATOM 3773 C C . GLN B 1 176 ? 3.65 22.812 19.281 1 90 176 GLN B C 1
ATOM 3775 O O . GLN B 1 176 ? 3.545 22.609 20.5 1 90 176 GLN B O 1
ATOM 3780 N N . GLY B 1 177 ? 3.602 21.906 18.391 1 88.88 177 GLY B N 1
ATOM 3781 C CA . GLY B 1 177 ? 3.395 20.516 18.797 1 88.88 177 GLY B CA 1
ATOM 3782 C C . GLY B 1 177 ? 4.59 19.922 19.516 1 88.88 177 GLY B C 1
ATOM 3783 O O . GLY B 1 177 ? 4.426 19.188 20.5 1 88.88 177 GLY B O 1
ATOM 3784 N N . ALA B 1 178 ? 5.77 20.219 19.062 1 87.81 178 ALA B N 1
ATOM 3785 C CA . ALA B 1 178 ? 7.004 19.656 19.594 1 87.81 178 ALA B CA 1
ATOM 3786 C C . ALA B 1 178 ? 7.301 20.188 21 1 87.81 178 ALA B C 1
ATOM 3788 O O . ALA B 1 178 ? 7.969 19.531 21.797 1 87.81 178 ALA B O 1
ATOM 3789 N N . GLN B 1 179 ? 6.887 21.344 21.281 1 85.5 179 GLN B N 1
ATOM 3790 C CA . GLN B 1 179 ? 7.16 21.984 22.562 1 85.5 179 GLN B CA 1
ATOM 3791 C C . GLN B 1 179 ? 6.312 21.375 23.672 1 85.5 179 GLN B C 1
ATOM 3793 O O . GLN B 1 179 ? 6.609 21.547 24.859 1 85.5 179 GLN B O 1
ATOM 3798 N N . GLN B 1 180 ? 5.383 20.609 23.359 1 76.81 180 GLN B N 1
ATOM 3799 C CA . GLN B 1 180 ? 4.582 19.875 24.328 1 76.81 180 GLN B CA 1
ATOM 3800 C C . GLN B 1 180 ? 4.941 18.391 24.328 1 76.81 180 GLN B C 1
ATOM 3802 O O . GLN B 1 180 ? 4.184 17.562 23.828 1 76.81 180 GLN B O 1
ATOM 3807 N N . PRO B 1 181 ? 6.137 18.031 24.844 1 62.41 181 PRO B N 1
ATOM 3808 C CA . PRO B 1 181 ? 6.68 16.703 24.625 1 62.41 181 PRO B CA 1
ATOM 3809 C C . PRO B 1 181 ? 5.75 15.594 25.109 1 62.41 181 PRO B C 1
ATOM 3811 O O . PRO B 1 181 ? 5.664 14.523 24.5 1 62.41 181 PRO B O 1
ATOM 3814 N N . ASP B 1 182 ? 5.18 15.727 26.344 1 61.72 182 ASP B N 1
ATOM 3815 C CA . ASP B 1 182 ? 4.312 14.664 26.828 1 61.72 182 ASP B CA 1
ATOM 3816 C C . ASP B 1 182 ? 3.207 14.344 25.828 1 61.72 182 ASP B C 1
ATOM 3818 O O . ASP B 1 182 ? 2.461 13.375 26 1 61.72 182 ASP B O 1
ATOM 3822 N N . GLN B 1 183 ? 3.395 15.094 24.734 1 58.22 183 GLN B N 1
ATOM 3823 C CA . GLN B 1 183 ? 2.193 15.039 23.906 1 58.22 183 GLN B CA 1
ATOM 3824 C C . GLN B 1 183 ? 2.531 14.68 22.453 1 58.22 183 GLN B C 1
ATOM 3826 O O . GLN B 1 183 ? 1.644 14.352 21.672 1 58.22 183 GLN B O 1
ATOM 3831 N N . THR B 1 184 ? 3.91 14.516 22.219 1 62.59 184 THR B N 1
ATOM 3832 C CA . THR B 1 184 ? 4.078 14.406 20.766 1 62.59 184 THR B CA 1
ATOM 3833 C C . THR B 1 184 ? 4.32 12.953 20.359 1 62.59 184 THR B C 1
ATOM 3835 O O . THR B 1 184 ? 5.039 12.227 21.047 1 62.59 184 THR B O 1
ATOM 3838 N N . SER B 1 185 ? 3.504 12.586 19.438 1 84.56 185 SER B N 1
ATOM 3839 C CA . SER B 1 185 ? 3.625 11.273 18.797 1 84.56 185 SER B CA 1
ATOM 3840 C C . SER B 1 185 ? 4.664 11.289 17.688 1 84.56 185 SER B C 1
ATOM 3842 O O . SER B 1 185 ? 5.105 10.234 17.219 1 84.56 185 SER B O 1
ATOM 3844 N N . ILE B 1 186 ? 5.184 12.531 17.391 1 92.88 186 ILE B N 1
ATOM 3845 C CA . ILE B 1 186 ? 6.203 12.648 16.359 1 92.88 186 ILE B CA 1
ATOM 3846 C C . ILE B 1 186 ? 7.59 12.461 16.969 1 92.88 186 ILE B C 1
ATOM 3848 O O . ILE B 1 186 ? 7.961 13.172 17.906 1 92.88 186 ILE B O 1
ATOM 3852 N N . ALA B 1 187 ? 8.328 11.578 16.531 1 94.25 187 ALA B N 1
ATOM 3853 C CA . ALA B 1 187 ? 9.656 11.281 17.078 1 94.25 187 ALA B CA 1
ATOM 3854 C C . ALA B 1 187 ? 10.758 11.797 16.141 1 94.25 187 ALA B C 1
ATOM 3856 O O . ALA B 1 187 ? 11.867 12.078 16.594 1 94.25 187 ALA B O 1
ATOM 3857 N N . SER B 1 188 ? 10.43 11.914 14.867 1 96.75 188 SER B N 1
ATOM 3858 C CA . SER B 1 188 ? 11.438 12.273 13.875 1 96.75 188 SER B CA 1
ATOM 3859 C C . SER B 1 188 ? 10.859 13.156 12.781 1 96.75 188 SER B C 1
ATOM 3861 O O . SER B 1 188 ? 9.688 13.008 12.414 1 96.75 188 SER B O 1
ATOM 3863 N N . LEU B 1 189 ? 11.664 14.047 12.297 1 97.94 189 LEU B N 1
ATOM 3864 C CA . LEU B 1 189 ? 11.344 14.883 11.141 1 97.94 189 LEU B CA 1
ATOM 3865 C C . LEU B 1 189 ? 12.469 14.844 10.117 1 97.94 189 LEU B C 1
ATOM 3867 O O . LEU B 1 189 ? 13.648 14.844 10.477 1 97.94 189 LEU B O 1
ATOM 3871 N N . THR B 1 190 ? 12.156 14.727 8.891 1 98.5 190 THR B N 1
ATOM 3872 C CA . THR B 1 190 ? 13.094 14.938 7.793 1 98.5 190 THR B CA 1
ATOM 3873 C C . THR B 1 190 ? 12.688 16.141 6.953 1 98.5 190 THR B C 1
ATOM 3875 O O . THR B 1 190 ? 11.633 16.141 6.316 1 98.5 190 THR B O 1
ATOM 3878 N N . PHE B 1 191 ? 13.547 17.156 7.02 1 98.56 191 PHE B N 1
ATOM 3879 C CA . PHE B 1 191 ? 13.336 18.297 6.148 1 98.56 191 PHE B CA 1
ATOM 3880 C C . PHE B 1 191 ? 14.047 18.109 4.816 1 98.56 191 PHE B C 1
ATOM 3882 O O . PHE B 1 191 ? 15.242 17.797 4.781 1 98.56 191 PHE B O 1
ATOM 3889 N N . CYS B 1 192 ? 13.328 18.297 3.766 1 97.19 192 CYS B N 1
ATOM 3890 C CA . CYS B 1 192 ? 13.875 18.125 2.428 1 97.19 192 CYS B CA 1
ATOM 3891 C C . CYS B 1 192 ? 13.68 19.375 1.588 1 97.19 192 CYS B C 1
ATOM 3893 O O . CYS B 1 192 ? 12.547 19.828 1.409 1 97.19 192 CYS B O 1
ATOM 3895 N N . TRP B 1 193 ? 14.828 19.953 1.121 1 96.75 193 TRP B N 1
ATOM 3896 C CA . TRP B 1 193 ? 14.789 21.094 0.205 1 96.75 193 TRP B CA 1
ATOM 3897 C C . TRP B 1 193 ? 15.047 20.641 -1.229 1 96.75 193 TRP B C 1
ATOM 3899 O O . TRP B 1 193 ? 16.109 20.094 -1.532 1 96.75 193 TRP B O 1
ATOM 3909 N N . ILE B 1 194 ? 14.016 20.844 -2.064 1 93.5 194 ILE B N 1
ATOM 3910 C CA . ILE B 1 194 ? 14.125 20.359 -3.438 1 93.5 194 ILE B CA 1
ATOM 3911 C C . ILE B 1 194 ? 14.328 21.547 -4.383 1 93.5 194 ILE B C 1
ATOM 3913 O O . ILE B 1 194 ? 13.469 22.422 -4.488 1 93.5 194 ILE B O 1
ATOM 3917 N N . ILE B 1 195 ? 15.414 21.625 -5.008 1 90.94 195 ILE B N 1
ATOM 3918 C CA . ILE B 1 195 ? 15.742 22.656 -5.992 1 90.94 195 ILE B CA 1
ATOM 3919 C C . ILE B 1 195 ? 15.414 22.141 -7.395 1 90.94 195 ILE B C 1
ATOM 3921 O O . ILE B 1 195 ? 15.984 21.156 -7.855 1 90.94 195 ILE B O 1
ATOM 3925 N N . SER B 1 196 ? 14.398 22.766 -7.992 1 81.75 196 SER B N 1
ATOM 3926 C CA . SER B 1 196 ? 13.914 22.312 -9.297 1 81.75 196 SER B CA 1
ATOM 3927 C C . SER B 1 196 ? 14.961 22.562 -10.383 1 81.75 196 SER B C 1
ATOM 3929 O O . SER B 1 196 ? 15.641 23.594 -10.383 1 81.75 196 SER B O 1
ATOM 3931 N N . ASP B 1 197 ? 15.234 21.5 -11.117 1 68.88 197 ASP B N 1
ATOM 3932 C CA . ASP B 1 197 ? 16.141 21.625 -12.258 1 68.88 197 ASP B CA 1
ATOM 3933 C C . ASP B 1 197 ? 15.445 22.266 -13.445 1 68.88 197 ASP B C 1
ATOM 3935 O O . ASP B 1 197 ? 16.078 22.562 -14.461 1 68.88 197 ASP B O 1
ATOM 3939 N N . ALA B 1 198 ? 14.156 22.438 -13.25 1 58.72 198 ALA B N 1
ATOM 3940 C CA . ALA B 1 198 ? 13.438 23.016 -14.383 1 58.72 198 ALA B CA 1
ATOM 3941 C C . ALA B 1 198 ? 13.781 24.5 -14.555 1 58.72 198 ALA B C 1
ATOM 3943 O O . ALA B 1 198 ? 13.539 25.297 -13.648 1 58.72 198 ALA B O 1
ATOM 3944 N N . GLY B 1 199 ? 14.5 24.875 -15.523 1 57.88 199 GLY B N 1
ATOM 3945 C CA . GLY B 1 199 ? 14.812 26.203 -16 1 57.88 199 GLY B CA 1
ATOM 3946 C C . GLY B 1 199 ? 15.992 26.844 -15.289 1 57.88 199 GLY B C 1
ATOM 3947 O O . GLY B 1 199 ? 16.469 27.906 -15.688 1 57.88 199 GLY B O 1
ATOM 3948 N N . GLN B 1 200 ? 16.266 26.359 -14.188 1 55.06 200 GLN B N 1
ATOM 3949 C CA . GLN B 1 200 ? 17.25 27.141 -13.438 1 55.06 200 GLN B CA 1
ATOM 3950 C C . GLN B 1 200 ? 18.672 26.859 -13.914 1 55.06 200 GLN B C 1
ATOM 3952 O O . GLN B 1 200 ? 19.078 25.688 -14.008 1 55.06 200 GLN B O 1
ATOM 3957 N N . ARG B 1 201 ? 19.156 27.828 -14.445 1 56.78 201 ARG B N 1
ATOM 3958 C CA . ARG B 1 201 ? 20.578 27.906 -14.805 1 56.78 201 ARG B CA 1
ATOM 3959 C C . ARG B 1 201 ? 21.453 27.656 -13.586 1 56.78 201 ARG B C 1
ATOM 3961 O O . ARG B 1 201 ? 21.031 27.891 -12.445 1 56.78 201 ARG B O 1
ATOM 3968 N N . GLU B 1 202 ? 22.484 26.953 -13.656 1 60.06 202 GLU B N 1
ATOM 3969 C CA . GLU B 1 202 ? 23.547 26.688 -12.703 1 60.06 202 GLU B CA 1
ATOM 3970 C C . GLU B 1 202 ? 23.672 27.797 -11.664 1 60.06 202 GLU B C 1
ATOM 3972 O O . GLU B 1 202 ? 23.891 27.531 -10.484 1 60.06 202 GLU B O 1
ATOM 3977 N N . LEU B 1 203 ? 23.438 28.953 -12.133 1 56.34 203 LEU B N 1
ATOM 3978 C CA . LEU B 1 203 ? 23.625 30.109 -11.266 1 56.34 203 LEU B CA 1
ATOM 3979 C C . LEU B 1 203 ? 22.562 30.141 -10.164 1 56.34 203 LEU B C 1
ATOM 3981 O O . LEU B 1 203 ? 22.875 30.453 -9.008 1 56.34 203 LEU B O 1
ATOM 3985 N N . GLY B 1 204 ? 21.328 29.703 -10.43 1 61.25 204 GLY B N 1
ATOM 3986 C CA . GLY B 1 204 ? 20.25 29.688 -9.453 1 61.25 204 GLY B CA 1
ATOM 3987 C C . GLY B 1 204 ? 20.422 28.625 -8.383 1 61.25 204 GLY B C 1
ATOM 3988 O O . GLY B 1 204 ? 20.203 28.891 -7.203 1 61.25 204 GLY B O 1
ATOM 3989 N N . ILE B 1 205 ? 21.109 27.656 -8.867 1 71.25 205 ILE B N 1
ATOM 3990 C CA . ILE B 1 205 ? 21.391 26.578 -7.93 1 71.25 205 ILE B CA 1
ATOM 3991 C C . ILE B 1 205 ? 22.484 27 -6.961 1 71.25 205 ILE B C 1
ATOM 3993 O O . ILE B 1 205 ? 22.406 26.734 -5.758 1 71.25 205 ILE B O 1
ATOM 3997 N N . ALA B 1 206 ? 23.438 27.719 -7.523 1 75.75 206 ALA B N 1
ATOM 3998 C CA . ALA B 1 206 ? 24.578 28.125 -6.723 1 75.75 206 ALA B CA 1
ATOM 3999 C C . ALA B 1 206 ? 24.172 29.109 -5.629 1 75.75 206 ALA B C 1
ATOM 4001 O O . ALA B 1 206 ? 24.766 29.141 -4.551 1 75.75 206 ALA B O 1
ATOM 4002 N N . GLU B 1 207 ? 23.188 29.812 -5.848 1 81.88 207 GLU B N 1
ATOM 4003 C CA . GLU B 1 207 ? 22.734 30.797 -4.867 1 81.88 207 GLU B CA 1
ATOM 4004 C C . GLU B 1 207 ? 21.719 30.188 -3.895 1 81.88 207 GLU B C 1
ATOM 4006 O O . GLU B 1 207 ? 21.688 30.547 -2.717 1 81.88 207 GLU B O 1
ATOM 4011 N N . GLU B 1 208 ? 21.016 29.266 -4.32 1 88.62 208 GLU B N 1
ATOM 4012 C CA . GLU B 1 208 ? 19.922 28.719 -3.523 1 88.62 208 GLU B CA 1
ATOM 4013 C C . GLU B 1 208 ? 20.422 27.672 -2.535 1 88.62 208 GLU B C 1
ATOM 4015 O O . GLU B 1 208 ? 19.875 27.531 -1.435 1 88.62 208 GLU B O 1
ATOM 4020 N N . ARG B 1 209 ? 21.438 26.984 -2.926 1 91 209 ARG B N 1
ATOM 4021 C CA . ARG B 1 209 ? 21.891 25.859 -2.123 1 91 209 ARG B CA 1
ATOM 4022 C C . ARG B 1 209 ? 22.422 26.328 -0.773 1 91 209 ARG B C 1
ATOM 4024 O O . ARG B 1 209 ? 22.031 25.812 0.272 1 91 209 ARG B O 1
ATOM 4031 N N . PRO B 1 210 ? 23.297 27.375 -0.751 1 92.94 210 PRO B N 1
ATOM 4032 C CA . PRO B 1 210 ? 23.781 27.828 0.552 1 92.94 210 PRO B CA 1
ATOM 4033 C C . PRO B 1 210 ? 22.656 28.359 1.449 1 92.94 210 PRO B C 1
ATOM 4035 O O . PRO B 1 210 ? 22.688 28.141 2.664 1 92.94 210 PRO B O 1
ATOM 4038 N N . LYS B 1 211 ? 21.766 29.031 0.891 1 94.19 211 LYS B N 1
ATOM 4039 C CA . LYS B 1 211 ? 20.609 29.516 1.643 1 94.19 211 LYS B CA 1
ATOM 4040 C C . LYS B 1 211 ? 19.812 28.359 2.238 1 94.19 211 LYS B C 1
ATOM 4042 O O . LYS B 1 211 ? 19.469 28.375 3.42 1 94.19 211 LYS B O 1
ATOM 4047 N N . ALA B 1 212 ? 19.531 27.375 1.453 1 95.88 212 ALA B N 1
ATOM 4048 C CA . ALA B 1 212 ? 18.797 26.188 1.893 1 95.88 212 ALA B CA 1
ATOM 4049 C C . ALA B 1 212 ? 19.531 25.469 3.018 1 95.88 212 ALA B C 1
ATOM 4051 O O . ALA B 1 212 ? 18.922 25.078 4.016 1 95.88 212 ALA B O 1
ATOM 4052 N N . GLU B 1 213 ? 20.812 25.344 2.832 1 96.56 213 GLU B N 1
ATOM 4053 C CA . GLU B 1 213 ? 21.625 24.672 3.834 1 96.56 213 GLU B CA 1
ATOM 4054 C C . GLU B 1 213 ? 21.562 25.391 5.176 1 96.56 213 GLU B C 1
ATOM 4056 O O . GLU B 1 213 ? 21.438 24.75 6.223 1 96.56 213 GLU B O 1
ATOM 4061 N N . LYS B 1 214 ? 21.641 26.703 5.109 1 97.12 214 LYS B N 1
ATOM 4062 C CA . LYS B 1 214 ? 21.594 27.5 6.332 1 97.12 214 LYS B CA 1
ATOM 4063 C C . LYS B 1 214 ? 20.25 27.359 7.035 1 97.12 214 LYS B C 1
ATOM 4065 O O . LYS B 1 214 ? 20.203 27.109 8.242 1 97.12 214 LYS B O 1
ATOM 4070 N N . ILE B 1 215 ? 19.234 27.5 6.305 1 97.69 215 ILE B N 1
ATOM 4071 C CA . ILE B 1 215 ? 17.891 27.453 6.863 1 97.69 215 ILE B CA 1
ATOM 4072 C C . ILE B 1 215 ? 17.625 26.047 7.422 1 97.69 215 ILE B C 1
ATOM 4074 O O . ILE B 1 215 ? 17.094 25.906 8.523 1 97.69 215 ILE B O 1
ATOM 4078 N N . LEU B 1 216 ? 17.984 25 6.707 1 98.19 216 LEU B N 1
ATOM 4079 C CA . LEU B 1 216 ? 17.766 23.625 7.148 1 98.19 216 LEU B CA 1
ATOM 4080 C C . LEU B 1 216 ? 18.578 23.328 8.406 1 98.19 216 LEU B C 1
ATOM 4082 O O . LEU B 1 216 ? 18.109 22.609 9.297 1 98.19 216 LEU B O 1
ATOM 4086 N N . ALA B 1 217 ? 19.766 23.875 8.445 1 98.12 217 ALA B N 1
ATOM 4087 C CA . ALA B 1 217 ? 20.594 23.703 9.641 1 98.12 217 ALA B CA 1
ATOM 4088 C C . ALA B 1 217 ? 19.938 24.312 10.867 1 98.12 217 ALA B C 1
ATOM 4090 O O . ALA B 1 217 ? 19.984 23.734 11.953 1 98.12 217 ALA B O 1
ATOM 4091 N N . GLN B 1 218 ? 19.344 25.469 10.695 1 98.06 218 GLN B N 1
ATOM 4092 C CA . GLN B 1 218 ? 18.625 26.125 11.773 1 98.06 218 GLN B CA 1
ATOM 4093 C C . GLN B 1 218 ? 17.422 25.312 12.234 1 98.06 218 GLN B C 1
ATOM 4095 O O . GLN B 1 218 ? 17.203 25.156 13.438 1 98.06 218 GLN B O 1
ATOM 4100 N N . LEU B 1 219 ? 16.719 24.797 11.281 1 98.06 219 LEU B N 1
ATOM 4101 C CA . LEU B 1 219 ? 15.57 23.953 11.609 1 98.06 219 LEU B CA 1
ATOM 4102 C C . LEU B 1 219 ? 16.016 22.703 12.359 1 98.06 219 LEU B C 1
ATOM 4104 O O . LEU B 1 219 ? 15.383 22.297 13.336 1 98.06 219 LEU B O 1
ATOM 4108 N N . LYS B 1 220 ? 17.109 22.078 11.836 1 98.38 220 LYS B N 1
ATOM 4109 C CA . LYS B 1 220 ? 17.641 20.891 12.477 1 98.38 220 LYS B CA 1
ATOM 4110 C C . LYS B 1 220 ? 18.031 21.172 13.93 1 98.38 220 LYS B C 1
ATOM 4112 O O . LYS B 1 220 ? 17.656 20.406 14.828 1 98.38 220 LYS B O 1
ATOM 4117 N N . GLN B 1 221 ? 18.688 22.25 14.141 1 97.81 221 GLN B N 1
ATOM 4118 C CA . GLN B 1 221 ? 19.109 22.625 15.492 1 97.81 221 GLN B CA 1
ATOM 4119 C C . GLN B 1 221 ? 17.891 22.859 16.391 1 97.81 221 GLN B C 1
ATOM 4121 O O . GLN B 1 221 ? 17.844 22.375 17.516 1 97.81 221 GLN B O 1
ATOM 4126 N N . GLU B 1 222 ? 16.953 23.562 15.914 1 96.88 222 GLU B N 1
ATOM 4127 C CA . GLU B 1 222 ? 15.773 23.922 16.688 1 96.88 222 GLU B CA 1
ATOM 4128 C C . GLU B 1 222 ? 15 22.672 17.125 1 96.88 222 GLU B C 1
ATOM 4130 O O . GLU B 1 222 ? 14.719 22.5 18.312 1 96.88 222 GLU B O 1
ATOM 4135 N N . PHE B 1 223 ? 14.703 21.797 16.188 1 96.75 223 PHE B N 1
ATOM 4136 C CA . PHE B 1 223 ? 13.812 20.672 16.469 1 96.75 223 PHE B CA 1
ATOM 4137 C C . PHE B 1 223 ? 14.555 19.562 17.219 1 96.75 223 PHE B C 1
ATOM 4139 O O . PHE B 1 223 ? 13.953 18.812 17.969 1 96.75 223 PHE B O 1
ATOM 4146 N N . THR B 1 224 ? 15.875 19.484 16.969 1 96.44 224 THR B N 1
ATOM 4147 C CA . THR B 1 224 ? 16.656 18.594 17.828 1 96.44 224 THR B CA 1
ATOM 4148 C C . THR B 1 224 ? 16.609 19.062 19.281 1 96.44 224 THR B C 1
ATOM 4150 O O . THR B 1 224 ? 16.609 18.234 20.188 1 96.44 224 THR B O 1
ATOM 4153 N N . GLY B 1 225 ? 16.547 20.328 19.438 1 94.5 225 GLY B N 1
ATOM 4154 C CA . GLY B 1 225 ? 16.406 20.906 20.766 1 94.5 225 GLY B CA 1
ATOM 4155 C C . GLY B 1 225 ? 15.125 20.5 21.469 1 94.5 225 GLY B C 1
ATOM 4156 O O . GLY B 1 225 ? 15.062 20.453 22.688 1 94.5 225 GLY B O 1
ATOM 4157 N N . TYR B 1 226 ? 14.125 20.203 20.688 1 93.06 226 TYR B N 1
ATOM 4158 C CA . TYR B 1 226 ? 12.852 19.75 21.25 1 93.06 226 TYR B CA 1
ATOM 4159 C C . TYR B 1 226 ? 12.883 18.266 21.547 1 93.06 226 TYR B C 1
ATOM 4161 O O . TYR B 1 226 ? 11.875 17.688 21.969 1 93.06 226 TYR B O 1
ATOM 4169 N N . GLY B 1 227 ? 14.039 17.562 21.219 1 91.81 227 GLY B N 1
ATOM 4170 C CA . GLY B 1 227 ? 14.172 16.141 21.5 1 91.81 227 GLY B CA 1
ATOM 4171 C C . GLY B 1 227 ? 13.844 15.25 20.328 1 91.81 227 GLY B C 1
ATOM 4172 O O . GLY B 1 227 ? 13.75 14.031 20.469 1 91.81 227 GLY B O 1
ATOM 4173 N N . LEU B 1 228 ? 13.641 15.82 19.125 1 94.88 228 LEU B N 1
ATOM 4174 C CA . LEU B 1 228 ? 13.32 15.047 17.938 1 94.88 228 LEU B CA 1
ATOM 4175 C C . LEU B 1 228 ? 14.594 14.633 17.203 1 94.88 228 LEU B C 1
ATOM 4177 O O . LEU B 1 228 ? 15.617 15.312 17.297 1 94.88 228 LEU B O 1
ATOM 4181 N N . ARG B 1 229 ? 14.523 13.492 16.609 1 96.62 229 ARG B N 1
ATOM 4182 C CA . ARG B 1 229 ? 15.531 13.156 15.609 1 96.62 229 ARG B CA 1
ATOM 4183 C C . ARG B 1 229 ? 15.273 13.883 14.297 1 96.62 229 ARG B C 1
ATOM 4185 O O . ARG B 1 229 ? 14.188 13.766 13.719 1 96.62 229 ARG B O 1
ATOM 4192 N N . VAL B 1 230 ? 16.266 14.672 13.828 1 98.12 230 VAL B N 1
ATOM 4193 C CA . VAL B 1 230 ? 16.016 15.508 12.648 1 98.12 230 VAL B CA 1
ATOM 4194 C C . VAL B 1 230 ? 17.078 15.219 11.586 1 98.12 230 VAL B C 1
ATOM 4196 O O . VAL B 1 230 ? 18.266 15.203 11.875 1 98.12 230 VAL B O 1
ATOM 4199 N N . GLU B 1 231 ? 16.625 14.93 10.414 1 98.06 231 GLU B N 1
ATOM 4200 C CA . GLU B 1 231 ? 17.469 14.828 9.234 1 98.06 231 GLU B CA 1
ATOM 4201 C C . GLU B 1 231 ? 17.125 15.906 8.211 1 98.06 231 GLU B C 1
ATOM 4203 O O . GLU B 1 231 ? 15.992 16.375 8.156 1 98.06 231 GLU B O 1
ATOM 4208 N N . THR B 1 232 ? 18.172 16.328 7.5 1 98.19 232 THR B N 1
ATOM 4209 C CA . THR B 1 232 ? 17.969 17.281 6.422 1 98.19 232 THR B CA 1
ATOM 4210 C C . THR B 1 232 ? 18.656 16.812 5.145 1 98.19 232 THR B C 1
ATOM 4212 O O . THR B 1 232 ? 19.656 16.094 5.195 1 98.19 232 THR B O 1
ATOM 4215 N N . GLU B 1 233 ? 18.031 17.172 4.051 1 97.12 233 GLU B N 1
ATOM 4216 C CA . GLU B 1 233 ? 18.656 16.844 2.768 1 97.12 233 GLU B CA 1
ATOM 4217 C C . GLU B 1 233 ?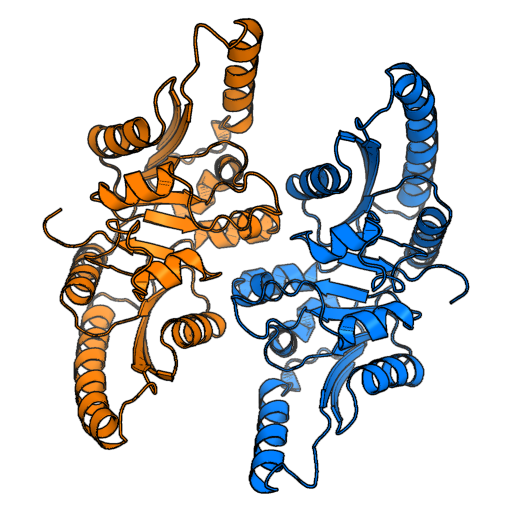 18.25 17.859 1.692 1 97.12 233 GLU B C 1
ATOM 4219 O O . GLU B 1 233 ? 17.172 18.469 1.783 1 97.12 233 GLU B O 1
ATOM 4224 N N . ILE B 1 234 ? 19.172 18.078 0.808 1 96.31 234 ILE B N 1
ATOM 4225 C CA . ILE B 1 234 ? 18.906 18.859 -0.394 1 96.31 234 ILE B CA 1
ATOM 4226 C C . ILE B 1 234 ? 18.875 17.938 -1.612 1 96.31 234 ILE B C 1
ATOM 4228 O O . ILE B 1 234 ? 19.734 17.078 -1.772 1 96.31 234 ILE B O 1
ATOM 4232 N N . ARG B 1 235 ? 17.844 18.094 -2.352 1 93.5 235 ARG B N 1
ATOM 4233 C CA . ARG B 1 235 ? 17.672 17.297 -3.561 1 93.5 235 ARG B CA 1
ATOM 4234 C C . ARG B 1 235 ? 17.469 18.188 -4.785 1 93.5 235 ARG B C 1
ATOM 4236 O O . ARG B 1 235 ? 17.062 19.344 -4.656 1 93.5 235 ARG B O 1
ATOM 4243 N N . PHE B 1 236 ? 17.828 17.594 -5.922 1 91.62 236 PHE B N 1
ATOM 4244 C CA . PHE B 1 236 ? 17.688 18.297 -7.191 1 91.62 236 PHE B CA 1
ATOM 4245 C C . PHE B 1 236 ? 16.766 17.531 -8.133 1 91.62 236 PHE B C 1
ATOM 4247 O O . PHE B 1 236 ? 16.859 16.312 -8.258 1 91.62 236 PHE B O 1
ATOM 4254 N N . GLY B 1 237 ? 15.758 18.281 -8.695 1 89.56 237 GLY B N 1
ATOM 4255 C CA . GLY B 1 237 ? 14.859 17.656 -9.656 1 89.56 237 GLY B CA 1
ATOM 4256 C C . GLY B 1 237 ? 13.414 18.094 -9.5 1 89.56 237 GLY B C 1
ATOM 4257 O O . GLY B 1 237 ? 13.141 19.188 -9.008 1 89.56 237 GLY B O 1
ATOM 4258 N N . ASN B 1 238 ? 12.5 17.312 -10.016 1 86.56 238 ASN B N 1
ATOM 4259 C CA . ASN B 1 238 ? 11.07 17.578 -9.859 1 86.56 238 ASN B CA 1
ATOM 4260 C C . ASN B 1 238 ? 10.633 17.438 -8.398 1 86.56 238 ASN B C 1
ATOM 4262 O O . ASN B 1 238 ? 10.836 16.391 -7.781 1 86.56 238 ASN B O 1
ATOM 4266 N N . PRO B 1 239 ? 10.07 18.391 -7.883 1 88.69 239 PRO B N 1
ATOM 4267 C CA . PRO B 1 239 ? 9.766 18.422 -6.449 1 88.69 239 PRO B CA 1
ATOM 4268 C C . PRO B 1 239 ? 8.898 17.234 -6.016 1 88.69 239 PRO B C 1
ATOM 4270 O O . PRO B 1 239 ? 9.164 16.609 -4.984 1 88.69 239 PRO B O 1
ATOM 4273 N N . VAL B 1 240 ? 7.898 16.891 -6.797 1 87.81 240 VAL B N 1
ATOM 4274 C CA . VAL B 1 240 ? 6.969 15.836 -6.43 1 87.81 240 VAL B CA 1
ATOM 4275 C C . VAL B 1 240 ? 7.691 14.484 -6.461 1 87.81 240 VAL B C 1
ATOM 4277 O O . VAL B 1 240 ? 7.566 13.688 -5.531 1 87.81 240 VAL B O 1
ATOM 4280 N N . VAL B 1 241 ? 8.492 14.289 -7.465 1 85.69 241 VAL B N 1
ATOM 4281 C CA . VAL B 1 241 ? 9.242 13.039 -7.625 1 85.69 241 VAL B CA 1
ATOM 4282 C C . VAL B 1 241 ? 10.281 12.922 -6.516 1 85.69 241 VAL B C 1
ATOM 4284 O O . VAL B 1 241 ? 10.359 11.891 -5.84 1 85.69 241 VAL B O 1
ATOM 4287 N N . GLU B 1 242 ? 10.977 14.031 -6.301 1 91.12 242 GLU B N 1
ATOM 4288 C CA . GLU B 1 242 ? 12.078 13.992 -5.348 1 91.12 242 GLU B CA 1
ATOM 4289 C C . GLU B 1 242 ? 11.578 13.859 -3.916 1 91.12 242 GLU B C 1
ATOM 4291 O O . GLU B 1 242 ? 12.227 13.234 -3.078 1 91.12 242 GLU B O 1
ATOM 4296 N N . ALA B 1 243 ? 10.438 14.422 -3.619 1 93.06 243 ALA B N 1
ATOM 4297 C CA . ALA B 1 243 ? 9.859 14.266 -2.289 1 93.06 243 ALA B CA 1
ATOM 4298 C C . ALA B 1 243 ? 9.516 12.805 -2.008 1 93.06 243 ALA B C 1
ATOM 4300 O O . ALA B 1 243 ? 9.789 12.297 -0.917 1 93.06 243 ALA B O 1
ATOM 4301 N N . GLN B 1 244 ? 8.977 12.164 -2.977 1 90.62 244 GLN B N 1
ATOM 4302 C CA . GLN B 1 244 ? 8.609 10.766 -2.809 1 90.62 244 GLN B CA 1
ATOM 4303 C C . GLN B 1 244 ? 9.852 9.883 -2.703 1 90.62 244 GLN B C 1
ATOM 4305 O O . GLN B 1 244 ? 9.867 8.914 -1.936 1 90.62 244 GLN B O 1
ATOM 4310 N N . LEU B 1 245 ? 10.883 10.227 -3.48 1 89.62 245 LEU B N 1
ATOM 4311 C CA . LEU B 1 245 ? 12.133 9.477 -3.393 1 89.62 245 LEU B CA 1
ATOM 4312 C C . LEU B 1 245 ? 12.766 9.641 -2.014 1 89.62 245 LEU B C 1
ATOM 4314 O O . LEU B 1 245 ? 13.281 8.672 -1.445 1 89.62 245 LEU B O 1
ATOM 4318 N N . ALA B 1 246 ? 12.664 10.852 -1.505 1 94 246 ALA B N 1
ATOM 4319 C CA . ALA B 1 246 ? 13.18 11.102 -0.161 1 94 246 ALA B CA 1
ATOM 4320 C C . ALA B 1 246 ? 12.445 10.25 0.874 1 94 246 ALA B C 1
ATOM 4322 O O . ALA B 1 246 ? 13.055 9.758 1.827 1 94 246 ALA B O 1
ATOM 4323 N N . ALA B 1 247 ? 11.164 10.055 0.663 1 94.19 247 ALA B N 1
ATOM 4324 C CA . ALA B 1 247 ? 10.344 9.281 1.592 1 94.19 247 ALA B CA 1
ATOM 4325 C C . ALA B 1 247 ? 10.633 7.789 1.461 1 94.19 247 ALA B C 1
ATOM 4327 O O . ALA B 1 247 ? 10.641 7.062 2.459 1 94.19 247 ALA B O 1
ATOM 4328 N N . ASN B 1 248 ? 10.875 7.32 0.287 1 88.56 248 ASN B N 1
ATOM 4329 C CA . ASN B 1 248 ? 11.047 5.902 -0.02 1 88.56 248 ASN B CA 1
ATOM 4330 C C . ASN B 1 248 ? 12.227 5.305 0.74 1 88.56 248 ASN B C 1
ATOM 4332 O O . ASN B 1 248 ? 12.203 4.129 1.107 1 88.56 248 ASN B O 1
ATOM 4336 N N . TYR B 1 249 ? 13.234 6.035 1.045 1 83.81 249 TYR B N 1
ATOM 4337 C CA . TYR B 1 249 ? 14.453 5.504 1.65 1 83.81 249 TYR B CA 1
ATOM 4338 C C . TYR B 1 249 ? 14.414 5.652 3.168 1 83.81 249 TYR B C 1
ATOM 4340 O O . TYR B 1 249 ? 15.422 5.418 3.844 1 83.81 249 TYR B O 1
ATOM 4348 N N . ARG B 1 250 ? 13.25 6.109 3.65 1 92.75 250 ARG B N 1
ATOM 4349 C CA . ARG B 1 250 ? 13.062 6.297 5.086 1 92.75 250 ARG B CA 1
ATOM 4350 C C . ARG B 1 250 ? 11.75 5.688 5.555 1 92.75 250 ARG B C 1
ATOM 4352 O O . ARG B 1 250 ? 10.883 5.371 4.738 1 92.75 250 ARG B O 1
ATOM 4359 N N . ASP B 1 251 ? 11.695 5.438 6.812 1 95.31 251 ASP B N 1
ATOM 4360 C CA . ASP B 1 251 ? 10.43 5.008 7.387 1 95.31 251 ASP B CA 1
ATOM 4361 C C . ASP B 1 251 ? 9.508 6.195 7.633 1 95.31 251 ASP B C 1
ATOM 4363 O O . ASP B 1 251 ? 9.312 6.613 8.781 1 95.31 251 ASP B O 1
ATOM 4367 N N . ILE B 1 252 ? 8.984 6.695 6.543 1 97.12 252 ILE B N 1
ATOM 4368 C CA . ILE B 1 252 ? 8.133 7.879 6.609 1 97.12 252 ILE B CA 1
ATOM 4369 C C . ILE B 1 252 ? 6.672 7.457 6.758 1 97.12 252 ILE B C 1
ATOM 4371 O O . ILE B 1 252 ? 6.188 6.602 6.02 1 97.12 252 ILE B O 1
ATOM 4375 N N . TYR B 1 253 ? 5.992 8.102 7.691 1 96.81 253 TYR B N 1
ATOM 4376 C CA . TYR B 1 253 ? 4.598 7.77 7.961 1 96.81 253 TYR B CA 1
ATOM 4377 C C . TYR B 1 253 ? 3.664 8.836 7.398 1 96.81 253 TYR B C 1
ATOM 4379 O O . TYR B 1 253 ? 2.453 8.617 7.297 1 96.81 253 TYR B O 1
ATOM 4387 N N . GLY B 1 254 ? 4.215 9.945 6.945 1 96.75 254 GLY B N 1
ATOM 4388 C CA . GLY B 1 254 ? 3.443 11.008 6.312 1 96.75 254 GLY B CA 1
ATOM 4389 C C . GLY B 1 254 ? 4.305 12.125 5.754 1 96.75 254 GLY B C 1
ATOM 4390 O O . GLY B 1 254 ? 5.359 12.438 6.309 1 96.75 254 GLY B O 1
ATOM 4391 N N . ILE B 1 255 ? 3.879 12.664 4.664 1 97 255 ILE B N 1
ATOM 4392 C CA . ILE B 1 255 ? 4.488 13.859 4.094 1 97 255 ILE B CA 1
ATOM 4393 C C . ILE B 1 255 ? 3.648 15.086 4.453 1 97 255 ILE B C 1
ATOM 4395 O O . ILE B 1 255 ? 2.477 15.172 4.082 1 97 255 ILE B O 1
ATOM 4399 N N . ALA B 1 256 ? 4.254 15.977 5.188 1 97.19 256 ALA B N 1
ATOM 4400 C CA . ALA B 1 256 ? 3.545 17.172 5.645 1 97.19 256 ALA B CA 1
ATOM 4401 C C . ALA B 1 256 ? 3.688 18.312 4.641 1 97.19 256 ALA B C 1
ATOM 4403 O O . ALA B 1 256 ? 4.805 18.672 4.262 1 97.19 256 ALA B O 1
ATOM 4404 N N . VAL B 1 257 ? 2.564 18.859 4.238 1 94.38 257 VAL B N 1
ATOM 4405 C CA . VAL B 1 257 ? 2.584 19.953 3.271 1 94.38 257 VAL B CA 1
ATOM 4406 C C . VAL B 1 257 ? 1.598 21.031 3.697 1 94.38 257 VAL B C 1
ATOM 4408 O O . VAL B 1 257 ? 0.713 20.797 4.52 1 94.38 257 VAL B O 1
ATOM 4411 N N . SER B 1 258 ? 1.847 22.172 3.186 1 91.25 258 SER B N 1
ATOM 4412 C CA . SER B 1 258 ? 0.941 23.297 3.34 1 91.25 258 SER B CA 1
ATOM 4413 C C . SER B 1 258 ? 0.882 24.141 2.066 1 91.25 258 SER B C 1
ATOM 4415 O O . SER B 1 258 ? 1.866 24.234 1.33 1 91.25 258 SER B O 1
ATOM 4417 N N . SER B 1 259 ? -0.231 24.609 1.802 1 83.44 259 SER B N 1
ATOM 4418 C CA . SER B 1 259 ? -0.408 25.453 0.626 1 83.44 259 SER B CA 1
ATOM 4419 C C . SER B 1 259 ? -1.534 26.469 0.836 1 83.44 259 SER B C 1
ATOM 4421 O O . SER B 1 259 ? -2.568 26.141 1.418 1 83.44 259 SER B O 1
ATOM 4423 N N . SER B 1 260 ? -1.218 27.672 0.408 1 73.44 260 SER B N 1
ATOM 4424 C CA . SER B 1 260 ? -2.277 28.672 0.426 1 73.44 260 SER B CA 1
ATOM 4425 C C . SER B 1 260 ? -3.246 28.469 -0.734 1 73.44 260 SER B C 1
ATOM 4427 O O . SER B 1 260 ? -4.344 29.031 -0.734 1 73.44 260 SER B O 1
ATOM 4429 N N . SER B 1 261 ? -2.791 27.734 -1.625 1 66.12 261 SER B N 1
ATOM 4430 C CA . SER B 1 261 ? -3.564 27.594 -2.854 1 66.12 261 SER B CA 1
ATOM 4431 C C . SER B 1 261 ? -4.414 26.328 -2.836 1 66.12 261 SER B C 1
ATOM 4433 O O . SER B 1 261 ? -5.211 26.094 -3.75 1 66.12 261 SER B O 1
ATOM 4435 N N . VAL B 1 262 ? -4.176 25.641 -1.687 1 57.91 262 VAL B N 1
ATOM 4436 C CA . VAL B 1 262 ? -4.906 24.391 -1.614 1 57.91 262 VAL B CA 1
ATOM 4437 C C . VAL B 1 262 ? -6.387 24.656 -1.365 1 57.91 262 VAL B C 1
ATOM 4439 O O . VAL B 1 262 ? -6.738 25.453 -0.491 1 57.91 262 VAL B O 1
ATOM 4442 N N . GLY B 1 263 ? -7.344 24.422 -2.262 1 53.91 263 GLY B N 1
ATOM 4443 C CA . GLY B 1 263 ? -8.773 24.672 -2.236 1 53.91 263 GLY B CA 1
ATOM 4444 C C . GLY B 1 263 ? -9.273 25.406 -3.475 1 53.91 263 GLY B C 1
ATOM 4445 O O . GLY B 1 263 ? -10.477 25.422 -3.74 1 53.91 263 GLY B O 1
ATOM 4446 N N . LYS B 1 264 ? -8.516 26.469 -3.732 1 49.75 264 LYS B N 1
ATOM 4447 C CA . LYS B 1 264 ? -8.914 26.891 -5.066 1 49.75 264 LYS B CA 1
ATOM 4448 C C . LYS B 1 264 ? -8.68 25.797 -6.098 1 49.75 264 LYS B C 1
ATOM 4450 O O . LYS B 1 264 ? -8.219 26.062 -7.207 1 49.75 264 LYS B O 1
ATOM 4455 N N . ILE B 1 265 ? -8.531 24.844 -5.66 1 47.16 265 ILE B N 1
ATOM 4456 C CA . ILE B 1 265 ? -8.102 23.578 -6.215 1 47.16 265 ILE B CA 1
ATOM 4457 C C . ILE B 1 265 ? -8.867 23.281 -7.504 1 47.16 265 ILE B C 1
ATOM 4459 O O . ILE B 1 265 ? -8.492 22.391 -8.273 1 47.16 265 ILE B O 1
ATOM 4463 N N . TRP B 1 266 ? -10.062 23.719 -7.562 1 44.09 266 TRP B N 1
ATOM 4464 C CA . TRP B 1 266 ? -10.594 23.719 -8.922 1 44.09 266 TRP B CA 1
ATOM 4465 C C . TRP B 1 266 ? -9.594 24.328 -9.898 1 44.09 266 TRP B C 1
ATOM 4467 O O . TRP B 1 266 ? -9.758 24.203 -11.117 1 44.09 266 TRP B O 1
ATOM 4477 N N . GLU B 1 267 ? -9.016 25.375 -9.5 1 45.72 267 GLU B N 1
ATOM 4478 C CA . GLU B 1 267 ? -7.879 25.781 -10.32 1 45.72 267 GLU B CA 1
ATOM 4479 C C . GLU B 1 267 ? -6.758 24.75 -10.273 1 45.72 267 GLU B C 1
ATOM 4481 O O . GLU B 1 267 ? -5.594 25.078 -10.508 1 45.72 267 GLU B O 1
ATOM 4486 N N . LEU B 1 268 ? -6.816 23.719 -9.508 1 46.28 268 LEU B N 1
ATOM 4487 C CA . LEU B 1 268 ? -6.051 22.484 -9.594 1 46.28 268 LEU B CA 1
ATOM 4488 C C . LEU B 1 268 ? -5.418 22.328 -10.977 1 46.28 268 LEU B C 1
ATOM 4490 O O . LEU B 1 268 ? -4.582 21.453 -11.188 1 46.28 268 LEU B O 1
ATOM 4494 N N . SER B 1 269 ? -5.895 23.109 -11.688 1 44.06 269 SER B N 1
ATOM 4495 C CA . SER B 1 269 ? -5.223 23.297 -12.969 1 44.06 269 SER B CA 1
ATOM 4496 C C . SER B 1 269 ? -3.857 23.953 -12.789 1 44.06 269 SER B C 1
ATOM 4498 O O . SER B 1 269 ? -3.043 23.969 -13.711 1 44.06 269 SER B O 1
ATOM 4500 N N . ILE B 1 270 ? -3.875 24.766 -11.641 1 49.03 270 ILE B N 1
ATOM 4501 C CA . ILE B 1 270 ? -2.525 25.312 -11.57 1 49.03 270 ILE B CA 1
ATOM 4502 C C . ILE B 1 270 ? -1.627 24.375 -10.773 1 49.03 270 ILE B C 1
ATOM 4504 O O . ILE B 1 270 ? -1.879 24.109 -9.602 1 49.03 270 ILE B O 1
ATOM 4508 N N . PRO B 1 271 ? -0.771 23.75 -11.336 1 60.53 271 PRO B N 1
ATOM 4509 C CA . PRO B 1 271 ? 0.191 22.812 -10.766 1 60.53 271 PRO B CA 1
ATOM 4510 C C . PRO B 1 271 ? 0.893 23.359 -9.523 1 60.53 271 PRO B C 1
ATOM 4512 O O . PRO B 1 271 ? 1.389 24.484 -9.539 1 60.53 271 PRO B O 1
ATOM 4515 N N . SER B 1 272 ? 0.277 23.172 -8.203 1 75.38 272 SER B N 1
ATOM 4516 C CA . SER B 1 272 ? 1.079 23.422 -7.016 1 75.38 272 SER B CA 1
ATOM 4517 C C . SER B 1 272 ? 1.699 22.141 -6.48 1 75.38 272 SER B C 1
ATOM 4519 O O . SER B 1 272 ? 1.232 21.047 -6.797 1 75.38 272 SER B O 1
ATOM 4521 N N . PHE B 1 273 ? 2.766 22.438 -5.789 1 84.94 273 PHE B N 1
ATOM 4522 C CA . PHE B 1 273 ? 3.451 21.281 -5.219 1 84.94 273 PHE B CA 1
ATOM 4523 C C . PHE B 1 273 ? 2.531 20.516 -4.273 1 84.94 273 PHE B C 1
ATOM 4525 O O . PHE B 1 273 ? 2.365 19.312 -4.406 1 84.94 273 PHE B O 1
ATOM 4532 N N . ALA B 1 274 ? 1.875 21.188 -3.332 1 84.31 274 ALA B N 1
ATOM 4533 C CA . ALA B 1 274 ? 1.007 20.547 -2.346 1 84.31 274 ALA B CA 1
ATOM 4534 C C . ALA B 1 274 ? -0.146 19.812 -3.021 1 84.31 274 ALA B C 1
ATOM 4536 O O . ALA B 1 274 ? -0.465 18.672 -2.658 1 84.31 274 ALA B O 1
ATOM 4537 N N . GLY B 1 275 ? -0.674 20.438 -3.961 1 80.88 275 GLY B N 1
ATOM 4538 C CA . GLY B 1 275 ? -1.761 19.797 -4.691 1 80.88 275 GLY B CA 1
ATOM 4539 C C . GLY B 1 275 ? -1.337 18.531 -5.41 1 80.88 275 GLY B C 1
ATOM 4540 O O . GLY B 1 275 ? -2.055 17.531 -5.387 1 80.88 275 GLY B O 1
ATOM 4541 N N . GLU B 1 276 ? -0.205 18.625 -6.004 1 82 276 GLU B N 1
ATOM 4542 C CA . GLU B 1 276 ? 0.296 17.469 -6.738 1 82 276 GLU B CA 1
ATOM 4543 C C . GLU B 1 276 ? 0.636 16.328 -5.793 1 82 276 GLU B C 1
ATOM 4545 O O . GLU B 1 276 ? 0.36 15.156 -6.094 1 82 276 GLU B O 1
ATOM 4550 N N . ILE B 1 277 ? 1.188 16.703 -4.684 1 86.81 277 ILE B N 1
ATOM 4551 C CA . ILE B 1 277 ? 1.542 15.688 -3.697 1 86.81 277 ILE B CA 1
ATOM 4552 C C . ILE B 1 277 ? 0.276 15.016 -3.17 1 86.81 277 ILE B C 1
ATOM 4554 O O . ILE B 1 277 ? 0.21 13.789 -3.078 1 86.81 277 ILE B O 1
ATOM 4558 N N . ILE B 1 278 ? -0.69 15.742 -2.926 1 83.25 278 ILE B N 1
ATOM 4559 C CA . ILE B 1 278 ? -1.936 15.203 -2.395 1 83.25 278 ILE B CA 1
ATOM 4560 C C . ILE B 1 278 ? -2.594 14.305 -3.438 1 83.25 278 ILE B C 1
ATOM 4562 O O . ILE B 1 278 ? -3.156 13.258 -3.1 1 83.25 278 ILE B O 1
ATOM 4566 N N . ARG B 1 279 ? -2.363 14.625 -4.645 1 78.19 279 ARG B N 1
ATOM 4567 C CA . ARG B 1 279 ? -3.039 13.914 -5.727 1 78.19 279 ARG B CA 1
ATOM 4568 C C . ARG B 1 279 ? -2.279 12.648 -6.109 1 78.19 279 ARG B C 1
ATOM 4570 O O . ARG B 1 279 ? -2.889 11.609 -6.383 1 78.19 279 ARG B O 1
ATOM 4577 N N . ARG B 1 280 ? -0.976 12.758 -6.035 1 76.56 280 ARG B N 1
ATOM 4578 C CA . ARG B 1 280 ? -0.226 11.727 -6.75 1 76.56 280 ARG B CA 1
ATOM 4579 C C . ARG B 1 280 ? 0.628 10.906 -5.789 1 76.56 280 ARG B C 1
ATOM 4581 O O . ARG B 1 280 ? 1.053 9.797 -6.117 1 76.56 280 ARG B O 1
ATOM 4588 N N . CYS B 1 281 ? 0.87 11.539 -4.703 1 83.94 281 CYS B N 1
ATOM 4589 C CA . CYS B 1 281 ? 1.797 10.883 -3.785 1 83.94 281 CYS B CA 1
ATOM 4590 C C . CYS B 1 281 ? 1.206 9.586 -3.244 1 83.94 281 CYS B C 1
ATOM 4592 O O . CYS B 1 281 ? 0.02 9.531 -2.916 1 83.94 281 CYS B O 1
ATOM 4594 N N . VAL B 1 282 ? 2.07 8.555 -3.156 1 84.44 282 VAL B N 1
ATOM 4595 C CA . VAL B 1 282 ? 1.602 7.258 -2.688 1 84.44 282 VAL B CA 1
ATOM 4596 C C . VAL B 1 282 ? 1.681 7.199 -1.163 1 84.44 282 VAL B C 1
ATOM 4598 O O . VAL B 1 282 ? 1.05 6.348 -0.535 1 84.44 282 VAL B O 1
ATOM 4601 N N . PHE B 1 283 ? 2.459 8.055 -0.601 1 91.88 283 PHE B N 1
ATOM 4602 C CA . PHE B 1 283 ? 2.572 8.117 0.851 1 91.88 283 PHE B CA 1
ATOM 4603 C C . PHE B 1 283 ? 1.386 8.859 1.457 1 91.88 283 PHE B C 1
ATOM 4605 O O . PHE B 1 283 ? 0.763 9.688 0.795 1 91.88 283 PHE B O 1
ATOM 4612 N N . PRO B 1 284 ? 1.061 8.539 2.701 1 94.5 284 PRO B N 1
ATOM 4613 C CA . PRO B 1 284 ? 0.111 9.43 3.381 1 94.5 284 PRO B CA 1
ATOM 4614 C C . PRO B 1 284 ? 0.579 10.883 3.408 1 94.5 284 PRO B C 1
ATOM 4616 O O . PRO B 1 284 ? 1.777 11.148 3.529 1 94.5 284 PRO B O 1
ATOM 4619 N N . VAL B 1 285 ? -0.368 11.766 3.211 1 93.94 285 VAL B N 1
ATOM 4620 C CA . VAL B 1 285 ? -0.059 13.195 3.197 1 93.94 285 VAL B CA 1
ATOM 4621 C C . VAL B 1 285 ? -0.817 13.898 4.324 1 93.94 285 VAL B C 1
ATOM 4623 O O . VAL B 1 285 ? -1.996 13.617 4.551 1 93.94 285 VAL B O 1
ATOM 4626 N N . ILE B 1 286 ? -0.113 14.68 5.023 1 96.12 286 ILE B N 1
ATOM 4627 C CA . ILE B 1 286 ? -0.769 15.531 6.008 1 96.12 286 ILE B CA 1
ATOM 4628 C C . ILE B 1 286 ? -0.794 16.984 5.508 1 96.12 286 ILE B C 1
ATOM 4630 O O . ILE B 1 286 ? 0.253 17.625 5.391 1 96.12 286 ILE B O 1
ATOM 4634 N N . TYR B 1 287 ? -1.942 17.391 5.23 1 93.38 287 TYR B N 1
ATOM 4635 C CA . TYR B 1 287 ? -2.141 18.766 4.797 1 93.38 287 TYR B CA 1
ATOM 4636 C C . TYR B 1 287 ? -2.389 19.672 5.984 1 93.38 287 TYR B C 1
ATOM 4638 O O . TYR B 1 287 ? -3.32 19.469 6.762 1 93.38 287 TYR B O 1
ATOM 4646 N N . PHE B 1 288 ? -1.555 20.703 6.129 1 94.44 288 PHE B N 1
ATOM 4647 C CA . PHE B 1 288 ? -1.737 21.75 7.117 1 94.44 288 PHE B CA 1
ATOM 4648 C C . PHE B 1 288 ? -2.342 23 6.473 1 94.44 288 PHE B C 1
ATOM 4650 O O . PHE B 1 288 ? -1.719 23.625 5.613 1 94.44 288 PHE B O 1
ATOM 4657 N N . PRO B 1 289 ? -3.518 23.297 6.898 1 90.94 289 PRO B N 1
ATOM 4658 C CA . PRO B 1 289 ? -4.105 24.516 6.332 1 90.94 289 PRO B CA 1
ATOM 4659 C C . PRO B 1 289 ? -3.258 25.75 6.59 1 90.94 289 PRO B C 1
ATOM 4661 O O . PRO B 1 289 ? -2.639 25.875 7.648 1 90.94 289 PRO B O 1
ATOM 4664 N N . PRO B 1 290 ? -3.223 26.625 5.566 1 83.31 290 PRO B N 1
ATOM 4665 C CA . PRO B 1 290 ? -2.422 27.844 5.742 1 83.31 290 PRO B CA 1
ATOM 4666 C C . PRO B 1 290 ? -2.99 28.781 6.809 1 83.31 290 PRO B C 1
ATOM 4668 O O . PRO B 1 290 ? -4.121 28.578 7.266 1 83.31 290 PRO B O 1
ATOM 4671 N N . ALA B 1 291 ? -2.094 29.797 7.137 1 75.88 291 ALA B N 1
ATOM 4672 C CA . ALA B 1 291 ? -2.502 30.766 8.141 1 75.88 291 ALA B CA 1
ATOM 4673 C C . ALA B 1 291 ? -3.67 31.609 7.641 1 75.88 291 ALA B C 1
ATOM 4675 O O . ALA B 1 291 ? -3.758 31.922 6.445 1 75.88 291 ALA B O 1
ATOM 4676 N N . GLY B 1 292 ? -4.414 32.094 8.5 1 67.81 292 GLY B N 1
ATOM 4677 C CA . GLY B 1 292 ? -5.465 33.031 8.18 1 67.81 292 GLY B CA 1
ATOM 4678 C C . GLY B 1 292 ? -6.777 32.375 7.801 1 67.81 292 GLY B C 1
ATOM 4679 O O . GLY B 1 292 ? -7.734 33.062 7.422 1 67.81 292 GLY B O 1
ATOM 4680 N N . ARG B 1 293 ? -6.754 31.125 7.801 1 62.22 293 ARG B N 1
ATOM 4681 C CA . ARG B 1 293 ? -8.047 30.469 7.621 1 62.22 293 ARG B CA 1
ATOM 4682 C C . ARG B 1 293 ? -8.781 30.344 8.953 1 62.22 293 ARG B C 1
ATOM 4684 O O . ARG B 1 293 ? -8.156 30.203 10 1 62.22 293 ARG B O 1
#